Protein AF-F2UNM5-F1 (afdb_monomer)

Nearest PDB structures (foldseek):
  7pu7-assembly1_A  TM=6.577E-01  e=3.107E-02  Mycobacterium tuberculosis
  1u5k-assembly1_A  TM=6.920E-01  e=1.380E-01  Deinococcus radiodurans R1 = ATCC 13939 = DSM 20539
  3ers-assembly1_X-2  TM=4.686E-01  e=5.641E-02  Escherichia coli
  7d8r-assembly2_C  TM=4.455E-01  e=4.831E-01  Homo sapiens
  7d8r-assembly1_A  TM=4.353E-01  e=1.182E+00  Homo sapiens

Radius of gyration: 31.71 Å; Cα contacts (8 Å, |Δi|>4): 1120; chains: 1; bounding box: 67×85×72 Å

Structure (mmCIF, N/CA/C/O backbone):
data_AF-F2UNM5-F1
#
_entry.id   AF-F2UNM5-F1
#
loop_
_atom_site.group_PDB
_atom_site.id
_atom_site.type_symbol
_atom_site.label_atom_id
_atom_site.label_alt_id
_atom_site.label_comp_id
_atom_site.label_asym_id
_atom_site.label_entity_id
_atom_site.label_seq_id
_atom_site.pdbx_PDB_ins_code
_atom_site.Cartn_x
_atom_site.Cartn_y
_atom_site.Cartn_z
_atom_site.occupancy
_atom_site.B_iso_or_equiv
_atom_site.auth_seq_id
_atom_site.auth_comp_id
_atom_site.auth_asym_id
_atom_site.auth_atom_id
_atom_site.pdbx_PDB_model_num
ATOM 1 N N . MET A 1 1 ? -0.467 -10.428 -27.750 1.00 55.19 1 MET A N 1
ATOM 2 C CA . MET A 1 1 ? 0.860 -11.049 -27.956 1.00 55.19 1 MET A CA 1
ATOM 3 C C . MET A 1 1 ? 0.676 -12.556 -27.953 1.00 55.19 1 MET A C 1
ATOM 5 O O . MET A 1 1 ? -0.153 -13.013 -27.168 1.00 55.19 1 MET A O 1
ATOM 9 N N . PRO A 1 2 ? 1.370 -13.311 -28.820 1.00 74.31 2 PRO A N 1
ATOM 10 C CA . PRO A 1 2 ? 1.317 -14.768 -28.784 1.00 74.31 2 PRO A CA 1
ATOM 11 C C . PRO A 1 2 ? 1.796 -15.283 -27.420 1.00 74.31 2 PRO A C 1
ATOM 13 O O . PRO A 1 2 ? 2.668 -14.680 -26.795 1.00 74.31 2 PRO A O 1
ATOM 16 N N . GLY A 1 3 ? 1.190 -16.370 -26.939 1.00 80.12 3 GLY A N 1
ATOM 17 C CA . GLY A 1 3 ? 1.632 -17.044 -25.716 1.00 80.12 3 GLY A CA 1
ATOM 18 C C . GLY A 1 3 ? 3.006 -17.714 -25.878 1.00 80.12 3 GLY A C 1
ATOM 19 O O . GLY A 1 3 ? 3.606 -17.633 -26.950 1.00 80.12 3 GLY A O 1
ATOM 20 N N . PRO A 1 4 ? 3.515 -18.393 -24.834 1.00 87.62 4 PRO A N 1
ATOM 21 C CA . PRO A 1 4 ? 4.780 -19.122 -24.905 1.00 87.62 4 PRO A CA 1
ATOM 22 C C . PRO A 1 4 ? 4.791 -20.174 -26.023 1.00 87.62 4 PRO A C 1
ATOM 24 O O . PRO A 1 4 ? 3.843 -20.951 -26.150 1.00 87.62 4 PRO A O 1
ATOM 27 N N . GLN A 1 5 ? 5.877 -20.231 -26.791 1.00 90.88 5 GLN A N 1
ATOM 28 C CA . GLN A 1 5 ? 6.070 -21.153 -27.914 1.00 90.88 5 GLN A CA 1
ATOM 29 C C . GLN A 1 5 ? 7.326 -22.007 -27.718 1.00 90.88 5 GLN A C 1
ATOM 31 O O . GLN A 1 5 ? 8.209 -21.649 -26.937 1.00 90.88 5 GLN A O 1
ATOM 36 N N . LYS A 1 6 ? 7.391 -23.159 -28.395 1.00 91.31 6 LYS A N 1
ATOM 37 C CA . LYS A 1 6 ? 8.529 -24.085 -28.329 1.00 91.31 6 LYS A CA 1
ATOM 38 C C . LYS A 1 6 ? 9.435 -23.904 -29.539 1.00 91.31 6 LYS A C 1
ATOM 40 O O . LYS A 1 6 ? 8.934 -23.875 -30.654 1.00 91.31 6 LYS A O 1
ATOM 45 N N . PHE A 1 7 ? 10.742 -23.870 -29.308 1.00 92.31 7 PHE A N 1
ATOM 46 C CA . PHE A 1 7 ? 11.752 -23.753 -30.359 1.00 92.31 7 PHE A CA 1
ATOM 47 C C . PHE A 1 7 ? 12.908 -24.703 -30.097 1.00 92.31 7 PHE A C 1
ATOM 49 O O . PHE A 1 7 ? 13.200 -25.019 -28.946 1.00 92.31 7 PHE A O 1
ATOM 56 N N . LYS A 1 8 ? 13.608 -25.096 -31.158 1.00 93.06 8 LYS A N 1
ATOM 57 C CA . LYS A 1 8 ? 14.933 -25.706 -31.063 1.00 93.06 8 LYS A CA 1
ATOM 58 C C . LYS A 1 8 ? 15.963 -24.635 -31.383 1.00 93.06 8 LYS A C 1
ATOM 60 O O . LYS A 1 8 ? 15.929 -24.073 -32.472 1.00 93.06 8 LYS A O 1
ATOM 65 N N . VAL A 1 9 ? 16.838 -24.329 -30.433 1.00 93.06 9 VAL A N 1
ATOM 66 C CA . VAL A 1 9 ? 17.740 -23.173 -30.491 1.00 93.06 9 VAL A CA 1
ATOM 67 C C . VAL A 1 9 ? 19.184 -23.631 -30.374 1.00 93.06 9 VAL A C 1
ATOM 69 O O . VAL A 1 9 ? 19.530 -24.330 -29.423 1.00 93.06 9 VAL A O 1
ATOM 72 N N . GLN A 1 10 ? 20.031 -23.221 -31.314 1.00 94.12 10 GLN A N 1
ATOM 73 C CA . GLN A 1 10 ? 21.479 -23.357 -31.225 1.00 94.12 10 GLN A CA 1
ATOM 74 C C . GLN A 1 10 ? 22.054 -22.118 -30.548 1.00 94.12 10 GLN A C 1
ATOM 76 O O . GLN A 1 10 ? 21.835 -20.996 -30.995 1.00 94.12 10 GLN A O 1
ATOM 81 N N . VAL A 1 11 ? 22.779 -22.312 -29.452 1.00 92.81 11 VAL A N 1
ATOM 82 C CA . VAL A 1 11 ? 23.496 -21.241 -28.759 1.00 92.81 11 VAL A CA 1
ATOM 83 C C . VAL A 1 11 ? 24.649 -20.787 -29.650 1.00 92.81 11 VAL A C 1
ATOM 85 O O . VAL A 1 11 ? 25.527 -21.579 -29.964 1.00 92.81 11 VAL A O 1
ATOM 88 N N . GLU A 1 12 ? 24.667 -19.526 -30.065 1.00 91.62 12 GLU A N 1
ATOM 89 C CA . GLU A 1 12 ? 25.733 -18.984 -30.914 1.00 91.62 12 GLU A CA 1
ATOM 90 C C . GLU A 1 12 ? 26.883 -18.455 -30.067 1.00 91.62 12 GLU A C 1
ATOM 92 O O . GLU A 1 12 ? 28.041 -18.775 -30.316 1.00 91.62 12 GLU A O 1
ATOM 97 N N . ASN A 1 13 ? 26.568 -17.654 -29.045 1.00 88.56 13 ASN A N 1
ATOM 98 C CA . ASN A 1 13 ? 27.564 -16.888 -28.307 1.00 88.56 13 ASN A CA 1
ATOM 99 C C . ASN A 1 13 ? 27.229 -16.767 -26.819 1.00 88.56 13 ASN A C 1
ATOM 101 O O . ASN A 1 13 ? 26.064 -16.689 -26.422 1.00 88.56 13 ASN A O 1
ATOM 105 N N . LEU A 1 14 ? 28.289 -16.672 -26.015 1.00 87.62 14 LEU A N 1
ATOM 106 C CA . LEU A 1 14 ? 28.250 -16.279 -24.610 1.00 87.62 14 LEU A CA 1
ATOM 107 C C . LEU A 1 14 ? 28.803 -14.860 -24.478 1.00 87.62 14 LEU A C 1
ATOM 109 O O . LEU A 1 14 ? 29.831 -14.531 -25.065 1.00 87.62 14 LEU A O 1
ATOM 113 N N . ALA A 1 15 ? 28.143 -14.018 -23.692 1.00 82.88 15 ALA A N 1
ATOM 114 C CA . ALA A 1 15 ? 28.585 -12.654 -23.421 1.00 82.88 15 ALA A CA 1
ATOM 115 C C . ALA A 1 15 ? 28.536 -12.361 -21.922 1.00 82.88 15 ALA A C 1
ATOM 117 O O . ALA A 1 15 ? 27.813 -13.016 -21.175 1.00 82.88 15 ALA A O 1
ATOM 118 N N . LYS A 1 16 ? 29.281 -11.348 -21.474 1.00 83.19 16 LYS A N 1
ATOM 119 C CA . LYS A 1 16 ? 29.134 -10.806 -20.119 1.00 83.19 16 LYS A CA 1
ATOM 120 C C . LYS A 1 16 ? 28.134 -9.653 -20.135 1.00 83.19 16 LYS A C 1
ATOM 122 O O . LYS A 1 16 ? 28.238 -8.746 -20.958 1.00 83.19 16 LYS A O 1
ATOM 127 N N . SER A 1 17 ? 27.170 -9.682 -19.224 1.00 76.12 17 SER A N 1
ATOM 128 C CA . SER A 1 17 ? 26.277 -8.559 -18.956 1.00 76.12 17 SER A CA 1
ATOM 129 C C . SER A 1 17 ? 27.063 -7.392 -18.341 1.00 76.12 17 SER A C 1
ATOM 131 O O . SER A 1 17 ? 28.199 -7.557 -17.892 1.00 76.12 17 SER A O 1
ATOM 133 N N . LYS A 1 18 ? 26.440 -6.210 -18.245 1.00 68.19 18 LYS A N 1
ATOM 134 C CA . LYS A 1 18 ? 27.031 -5.058 -17.534 1.00 68.19 18 LYS A CA 1
ATOM 135 C C . LYS A 1 18 ? 27.365 -5.363 -16.067 1.00 68.19 18 LYS A C 1
ATOM 137 O O . LYS A 1 18 ? 28.283 -4.764 -15.527 1.00 68.19 18 LYS A O 1
ATOM 142 N N . ALA A 1 19 ? 26.647 -6.300 -15.445 1.00 65.88 19 ALA A N 1
ATOM 143 C CA . ALA A 1 19 ? 26.897 -6.755 -14.078 1.00 65.88 19 ALA A CA 1
ATOM 144 C C . ALA A 1 19 ? 27.982 -7.850 -13.991 1.00 65.88 19 ALA A C 1
ATOM 146 O O . ALA A 1 19 ? 28.225 -8.394 -12.920 1.00 65.88 19 ALA A O 1
ATOM 147 N N . GLY A 1 20 ? 28.618 -8.210 -15.112 1.00 76.94 20 GLY A N 1
ATOM 148 C CA . GLY A 1 20 ? 29.639 -9.257 -15.186 1.00 76.94 20 GLY A CA 1
ATOM 149 C C . GLY A 1 20 ? 29.091 -10.684 -15.293 1.00 76.94 20 GLY A C 1
ATOM 150 O O . GLY A 1 20 ? 29.878 -11.622 -15.419 1.00 76.94 20 GLY A O 1
ATOM 151 N N . ASP A 1 21 ? 27.768 -10.863 -15.289 1.00 71.50 21 ASP A N 1
ATOM 152 C CA . ASP A 1 21 ? 27.130 -12.177 -15.398 1.00 71.50 21 ASP A CA 1
ATOM 153 C C . ASP A 1 21 ? 27.242 -12.749 -16.817 1.00 71.50 21 ASP A C 1
ATOM 155 O O . ASP A 1 21 ? 27.056 -12.021 -17.789 1.00 71.50 21 ASP A O 1
ATOM 159 N N . ILE A 1 22 ? 27.452 -14.058 -16.962 1.00 75.38 22 ILE A N 1
ATOM 160 C CA . ILE A 1 22 ? 27.467 -14.702 -18.284 1.00 75.38 22 ILE A CA 1
ATOM 161 C C . ILE A 1 22 ? 26.026 -14.907 -18.769 1.00 75.38 22 ILE A C 1
ATOM 163 O O . ILE A 1 22 ? 25.225 -15.527 -18.079 1.00 75.38 22 ILE A O 1
ATOM 167 N N . ILE A 1 23 ? 25.701 -14.402 -19.955 1.00 86.06 23 ILE A N 1
ATOM 168 C CA . ILE A 1 23 ? 24.431 -14.574 -20.680 1.00 86.06 23 ILE A CA 1
ATOM 169 C C . ILE A 1 23 ? 24.704 -15.271 -22.018 1.00 86.06 23 ILE A C 1
ATOM 171 O O . ILE A 1 23 ? 25.832 -15.222 -22.508 1.00 86.06 23 ILE A O 1
ATOM 175 N N . ALA A 1 24 ? 23.695 -15.909 -22.616 1.00 89.00 24 ALA A N 1
ATOM 176 C CA . ALA A 1 24 ? 23.840 -16.543 -23.927 1.00 89.00 24 ALA A CA 1
ATOM 177 C C . ALA A 1 24 ? 22.821 -16.009 -24.930 1.00 89.00 24 ALA A C 1
ATOM 179 O O . ALA A 1 24 ? 21.719 -15.587 -24.567 1.00 89.00 24 ALA A O 1
ATOM 180 N N . PHE A 1 25 ? 23.198 -16.077 -26.200 1.00 90.31 25 PHE A N 1
ATOM 181 C CA . PHE A 1 25 ? 22.329 -15.808 -27.335 1.00 90.31 25 PHE A CA 1
ATOM 182 C C . PHE A 1 25 ? 22.308 -17.033 -28.236 1.00 90.31 25 PHE A C 1
ATOM 184 O O . PHE A 1 25 ? 23.330 -17.702 -28.394 1.00 90.31 25 PHE A O 1
ATOM 191 N N . GLY A 1 26 ? 21.155 -17.328 -28.820 1.00 91.19 26 GLY A N 1
ATOM 192 C CA . GLY A 1 26 ? 21.030 -18.409 -29.788 1.00 91.19 26 GLY A CA 1
ATOM 193 C C . GLY A 1 26 ? 20.074 -18.077 -30.916 1.00 91.19 26 GLY A C 1
ATOM 194 O O . GLY A 1 26 ? 19.348 -17.086 -30.848 1.00 91.19 26 GLY A O 1
ATOM 195 N N . VAL A 1 27 ? 20.070 -18.927 -31.932 1.00 91.81 27 VAL A N 1
ATOM 196 C CA . VAL A 1 27 ? 19.201 -18.837 -33.108 1.00 91.81 27 VAL A CA 1
ATOM 197 C C . VAL A 1 27 ? 18.395 -20.116 -33.263 1.00 91.81 27 VAL A C 1
ATOM 199 O O . VAL A 1 27 ? 18.843 -21.185 -32.840 1.00 91.81 27 VAL A O 1
ATOM 202 N N . ALA A 1 28 ? 17.189 -20.024 -33.821 1.00 92.69 28 ALA A N 1
ATOM 203 C CA . ALA A 1 28 ? 16.425 -21.225 -34.142 1.00 92.69 28 ALA A CA 1
ATOM 204 C C . ALA A 1 28 ? 17.194 -22.103 -35.150 1.00 92.69 28 ALA A C 1
ATOM 206 O O . ALA A 1 28 ? 17.861 -21.600 -36.048 1.00 92.69 28 ALA A O 1
ATOM 207 N N . VAL A 1 29 ? 17.111 -23.424 -34.974 1.00 88.50 29 VAL A N 1
ATOM 208 C CA . VAL A 1 29 ? 17.787 -24.426 -35.823 1.00 88.50 29 VAL A CA 1
ATOM 209 C C . VAL A 1 29 ? 16.975 -24.762 -37.075 1.00 88.50 29 VAL A C 1
ATOM 211 O O . VAL A 1 29 ? 17.518 -25.301 -38.036 1.00 88.50 29 VAL A O 1
ATOM 214 N N . GLU A 1 30 ? 15.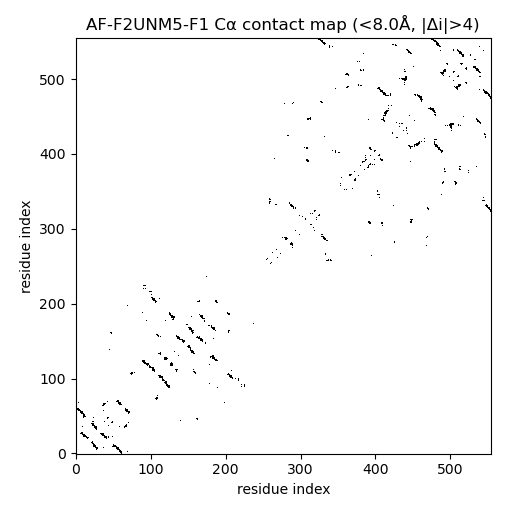673 -24.480 -37.072 1.00 82.19 30 GLU A N 1
ATOM 215 C CA . GLU A 1 30 ? 14.810 -24.763 -38.219 1.00 82.19 30 GLU A CA 1
ATOM 216 C C . GLU A 1 30 ? 14.862 -23.618 -39.249 1.00 82.19 30 GLU A C 1
ATOM 218 O O . GLU A 1 30 ? 14.923 -22.450 -38.864 1.00 82.19 30 GLU A O 1
ATOM 223 N N . PRO A 1 31 ? 14.884 -23.943 -40.556 1.00 53.66 31 PRO A N 1
ATOM 224 C CA . PRO A 1 31 ? 15.520 -23.111 -41.584 1.00 53.66 31 PRO A CA 1
ATOM 225 C C . PRO A 1 31 ? 14.760 -21.843 -41.994 1.00 53.66 31 PRO A C 1
ATOM 227 O O . PRO A 1 31 ? 15.310 -21.043 -42.747 1.00 53.66 31 PRO A O 1
ATOM 230 N N . GLU A 1 32 ? 13.526 -21.641 -41.532 1.00 65.69 32 GLU A N 1
ATOM 231 C CA . GLU A 1 32 ? 12.662 -20.570 -42.050 1.00 65.69 32 GLU A CA 1
ATOM 232 C C . GLU A 1 32 ? 12.531 -19.351 -41.132 1.00 65.69 32 GLU A C 1
ATOM 234 O O . GLU A 1 32 ? 11.926 -18.363 -41.541 1.00 65.69 32 GLU A O 1
ATOM 239 N N . ASP A 1 33 ? 13.126 -19.363 -39.929 1.00 62.81 33 ASP A N 1
ATOM 240 C CA . ASP A 1 33 ? 12.973 -18.234 -39.008 1.00 62.81 33 ASP A CA 1
ATOM 241 C C . ASP A 1 33 ? 14.265 -17.865 -38.247 1.00 62.81 33 ASP A C 1
ATOM 243 O O . ASP A 1 33 ? 14.659 -18.560 -37.306 1.00 62.81 33 ASP A O 1
ATOM 247 N N . PRO A 1 34 ? 14.945 -16.748 -38.588 1.00 74.19 34 PRO A N 1
ATOM 248 C CA . PRO A 1 34 ? 16.194 -16.308 -37.958 1.00 74.19 34 PRO A CA 1
ATOM 249 C C . PRO A 1 34 ? 15.949 -15.630 -36.597 1.00 74.19 34 PRO A C 1
ATOM 251 O O . PRO A 1 34 ? 16.537 -14.596 -36.260 1.00 74.19 34 PRO A O 1
ATOM 254 N N . HIS A 1 35 ? 15.034 -16.177 -35.803 1.00 88.19 35 HIS A N 1
ATOM 255 C CA . HIS A 1 35 ? 14.714 -15.660 -34.485 1.00 88.19 35 HIS A CA 1
ATOM 256 C C . HIS A 1 35 ? 15.923 -15.758 -33.553 1.00 88.19 35 HIS A C 1
ATOM 258 O O . HIS A 1 35 ? 16.512 -16.825 -33.383 1.00 88.19 35 HIS A O 1
ATOM 264 N N . LYS A 1 36 ? 16.258 -14.637 -32.906 1.00 89.44 36 LYS A N 1
ATOM 265 C CA . LYS A 1 36 ? 17.282 -14.575 -31.860 1.00 89.44 36 LYS A CA 1
ATOM 266 C C . LYS A 1 36 ? 16.650 -14.778 -30.491 1.00 89.44 36 LYS A C 1
ATOM 268 O O . LYS A 1 36 ? 15.672 -14.114 -30.145 1.00 89.44 36 LYS A O 1
ATOM 273 N N . PHE A 1 37 ? 17.259 -15.652 -29.705 1.00 90.88 37 PHE A N 1
ATOM 274 C CA . PHE A 1 37 ? 16.821 -16.036 -28.373 1.00 90.88 37 PHE A CA 1
ATOM 275 C C . PHE A 1 37 ? 17.792 -15.518 -27.327 1.00 90.88 37 PHE A C 1
ATOM 277 O O . PHE A 1 37 ? 19.007 -15.684 -27.450 1.00 90.88 37 PHE A O 1
ATOM 284 N N . PHE A 1 38 ? 17.242 -14.926 -26.272 1.00 89.06 38 PHE A N 1
ATOM 285 C CA . PHE A 1 38 ? 18.000 -14.470 -25.119 1.00 89.06 38 PHE A CA 1
ATOM 286 C C . PHE A 1 38 ? 17.902 -15.471 -23.964 1.00 89.06 38 PHE A C 1
ATOM 288 O O . PHE A 1 38 ? 16.812 -15.765 -23.458 1.00 89.06 38 PHE A O 1
ATOM 295 N N . PHE A 1 39 ? 19.061 -15.943 -23.504 1.00 87.31 39 PHE A N 1
ATOM 296 C CA . PHE A 1 39 ? 19.212 -16.772 -22.316 1.00 87.31 39 PHE A CA 1
ATOM 297 C C . PHE A 1 39 ? 19.810 -15.931 -21.189 1.00 87.31 39 PHE A C 1
ATOM 299 O O . PHE A 1 39 ? 20.964 -15.497 -21.247 1.00 87.31 39 PHE A O 1
ATOM 306 N N . ASN A 1 40 ? 19.034 -15.718 -20.129 1.00 80.81 40 ASN A N 1
ATOM 307 C CA . ASN A 1 40 ? 19.545 -15.048 -18.940 1.00 80.81 40 ASN A CA 1
ATOM 308 C C . ASN A 1 40 ? 20.631 -15.891 -18.235 1.00 80.81 40 ASN A C 1
ATOM 310 O O . ASN A 1 40 ? 20.779 -17.092 -18.473 1.00 80.81 40 ASN A O 1
ATOM 314 N N . LYS A 1 41 ? 21.345 -15.262 -17.297 1.00 77.75 41 LYS A N 1
ATOM 315 C CA . LYS A 1 41 ? 22.452 -15.888 -16.560 1.00 77.75 41 LYS A CA 1
ATOM 316 C C . LYS A 1 41 ? 22.104 -17.183 -15.841 1.00 77.75 41 LYS A C 1
ATOM 318 O O . LYS A 1 41 ? 22.941 -18.072 -15.706 1.00 77.75 41 LYS A O 1
ATOM 323 N N . PHE A 1 42 ? 20.856 -17.290 -15.394 1.00 75.44 42 PHE A N 1
ATOM 324 C CA . PHE A 1 42 ? 20.372 -18.470 -14.701 1.00 75.44 42 PHE A CA 1
ATOM 325 C C . PHE A 1 42 ? 20.353 -19.674 -15.644 1.00 75.44 42 PHE A C 1
ATOM 327 O O . PHE A 1 42 ? 20.815 -20.747 -15.266 1.00 75.44 42 PHE A O 1
ATOM 334 N N . TRP A 1 43 ? 19.883 -19.499 -16.882 1.00 80.50 43 TRP A N 1
ATOM 335 C CA . TRP A 1 43 ? 19.854 -20.581 -17.865 1.00 80.50 43 TRP A CA 1
ATOM 336 C C . TRP A 1 43 ? 21.248 -21.018 -18.301 1.00 80.50 43 TRP A C 1
ATOM 338 O O . TRP A 1 43 ? 21.477 -22.220 -18.413 1.00 80.50 43 TRP A O 1
ATOM 348 N N . VAL A 1 44 ? 22.174 -20.073 -18.487 1.00 77.12 44 VAL A N 1
ATOM 349 C CA . VAL A 1 44 ? 23.544 -20.370 -18.932 1.00 77.12 44 VAL A CA 1
ATOM 350 C C . VAL A 1 44 ? 24.250 -21.323 -17.976 1.00 77.12 44 VAL A C 1
ATOM 352 O O . VAL A 1 44 ? 24.654 -22.408 -18.394 1.00 77.12 44 VAL A O 1
ATOM 355 N N . GLY A 1 45 ? 24.331 -20.959 -16.691 1.00 70.88 45 GLY A N 1
ATOM 356 C CA . GLY A 1 45 ? 24.968 -21.809 -15.684 1.00 70.88 45 GLY A CA 1
ATOM 357 C C . GLY A 1 45 ? 24.208 -23.118 -15.486 1.00 70.88 45 GLY A C 1
ATOM 358 O O . GLY A 1 45 ? 24.792 -24.198 -15.512 1.00 70.88 45 GLY A O 1
ATOM 359 N N . LYS A 1 46 ? 22.875 -23.046 -15.383 1.00 68.62 46 LYS A N 1
ATOM 360 C CA . LYS A 1 46 ? 22.049 -24.219 -15.078 1.00 68.62 46 LYS A CA 1
ATOM 361 C C . LYS A 1 46 ? 22.052 -25.272 -16.183 1.00 68.62 46 LYS A C 1
ATOM 363 O O . LYS A 1 46 ? 21.885 -26.448 -15.883 1.00 68.62 46 LYS A O 1
ATOM 368 N N . HIS A 1 47 ? 22.173 -24.878 -17.447 1.00 73.19 47 HIS A N 1
ATOM 369 C CA . HIS A 1 47 ? 22.132 -25.807 -18.577 1.00 73.19 47 HIS A CA 1
ATOM 370 C C . HIS A 1 47 ? 23.486 -26.080 -19.207 1.00 73.19 47 HIS A C 1
ATOM 372 O O . HIS A 1 47 ? 23.508 -26.810 -20.199 1.00 73.19 47 HIS A O 1
ATOM 378 N N . ASN A 1 48 ? 24.579 -25.532 -18.666 1.00 75.56 48 ASN A N 1
ATOM 379 C CA . ASN A 1 48 ? 25.890 -25.548 -19.313 1.00 75.56 48 ASN A CA 1
ATOM 380 C C . ASN A 1 48 ? 25.739 -25.187 -20.800 1.00 75.56 48 ASN A C 1
ATOM 382 O O . ASN A 1 48 ? 25.944 -26.030 -21.683 1.00 75.56 48 ASN A O 1
ATOM 386 N N . LEU A 1 49 ? 25.158 -24.011 -21.052 1.00 83.31 49 LEU A N 1
ATOM 387 C CA . LEU A 1 49 ? 24.990 -23.512 -22.411 1.00 83.31 49 LEU A CA 1
ATOM 388 C C . LEU A 1 49 ? 26.357 -23.071 -22.915 1.00 83.31 49 LEU A C 1
ATOM 390 O O . LEU A 1 49 ? 26.950 -22.166 -22.342 1.00 83.31 49 LEU A O 1
ATOM 394 N N . ASP A 1 50 ? 26.808 -23.703 -23.990 1.00 84.56 50 ASP A N 1
ATOM 395 C CA . ASP A 1 50 ? 28.062 -23.404 -24.670 1.00 84.56 50 ASP A CA 1
ATOM 396 C C . ASP A 1 50 ? 27.762 -23.067 -26.131 1.00 84.56 50 ASP A C 1
ATOM 398 O O . ASP A 1 50 ? 26.741 -23.504 -26.672 1.00 84.56 50 ASP A O 1
ATOM 402 N N . SER A 1 51 ? 28.647 -22.305 -26.774 1.00 88.75 51 SER A N 1
ATOM 403 C CA . SER A 1 51 ? 28.543 -22.037 -28.212 1.00 88.75 51 SER A CA 1
ATOM 404 C C . SER A 1 51 ? 28.459 -23.354 -28.998 1.00 88.75 51 SER A C 1
ATOM 406 O O . SER A 1 51 ? 29.169 -24.318 -28.713 1.00 88.75 51 SER A O 1
ATOM 408 N N . GLY A 1 52 ? 27.532 -23.415 -29.949 1.00 88.56 52 GLY A N 1
ATOM 409 C CA . GLY A 1 52 ? 27.197 -24.586 -30.750 1.00 88.56 52 GLY A CA 1
ATOM 410 C C . GLY A 1 52 ? 26.163 -25.530 -30.125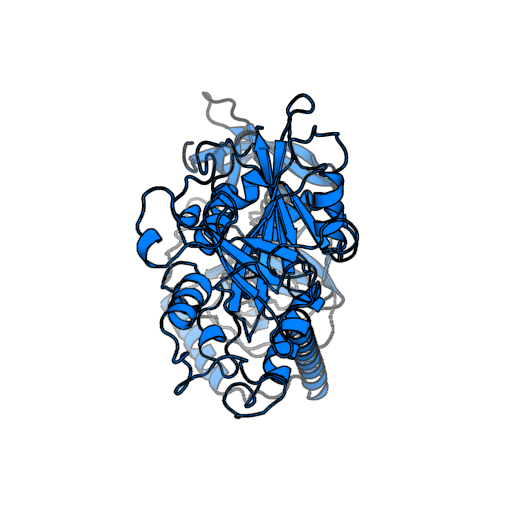 1.00 88.56 52 GLY A C 1
ATOM 411 O O . GLY A 1 52 ? 25.627 -26.377 -30.841 1.00 88.56 52 GLY A O 1
ATOM 412 N N . LYS A 1 53 ? 25.830 -25.404 -28.831 1.00 88.44 53 LYS A N 1
ATOM 413 C CA . LYS A 1 53 ? 24.893 -26.320 -28.161 1.00 88.44 53 LYS A CA 1
ATOM 414 C C . LYS A 1 53 ? 23.456 -26.100 -28.629 1.00 88.44 53 LYS A C 1
ATOM 416 O O . LYS A 1 53 ? 22.945 -24.987 -28.559 1.00 88.44 53 LYS A O 1
ATOM 421 N N . VAL A 1 54 ? 22.777 -27.178 -29.018 1.00 90.69 54 VAL A N 1
ATOM 422 C CA . VAL A 1 54 ? 21.359 -27.150 -29.405 1.00 90.69 54 VAL A CA 1
ATOM 423 C C . VAL A 1 54 ? 20.474 -27.553 -28.229 1.00 90.69 54 VAL A C 1
ATOM 425 O O . VAL A 1 54 ? 20.704 -28.585 -27.597 1.00 90.69 54 VAL A O 1
ATOM 428 N N . VAL A 1 55 ? 19.454 -26.748 -27.939 1.00 89.81 55 VAL A N 1
ATOM 429 C CA . VAL A 1 55 ? 18.507 -26.966 -26.842 1.00 89.81 55 VAL A CA 1
ATOM 430 C C . VAL A 1 55 ? 17.069 -26.715 -27.288 1.00 89.81 55 VAL A C 1
ATOM 432 O O . VAL A 1 55 ? 16.796 -25.761 -28.012 1.00 89.81 55 VAL A O 1
ATOM 435 N N . ASP A 1 56 ? 16.132 -27.542 -26.823 1.00 90.69 56 ASP A N 1
ATOM 436 C CA . ASP A 1 56 ? 14.714 -27.192 -26.907 1.00 90.69 56 ASP A CA 1
ATOM 437 C C . ASP A 1 56 ? 14.401 -26.142 -25.839 1.00 90.69 56 ASP A C 1
ATOM 439 O O . ASP A 1 56 ? 14.774 -26.299 -24.674 1.00 90.69 56 ASP A O 1
ATOM 443 N N . VAL A 1 57 ? 13.693 -25.084 -26.213 1.00 90.88 57 VAL A N 1
ATOM 444 C CA . VAL A 1 57 ? 13.307 -23.992 -25.319 1.00 90.88 57 VAL A CA 1
ATOM 445 C C . VAL A 1 57 ? 11.812 -23.732 -25.405 1.00 90.88 57 VAL A C 1
ATOM 447 O O . VAL A 1 57 ? 11.183 -23.943 -26.439 1.00 90.88 57 VAL A O 1
ATOM 450 N N . VAL A 1 58 ? 11.241 -23.235 -24.314 1.00 88.44 58 VAL A N 1
ATOM 451 C CA . VAL A 1 58 ? 9.961 -22.529 -24.308 1.00 88.44 58 VAL A CA 1
ATOM 452 C C . VAL A 1 58 ? 10.292 -21.049 -24.193 1.00 88.44 58 VAL A C 1
ATOM 454 O O . VAL A 1 58 ? 10.908 -20.643 -23.209 1.00 88.44 58 VAL A O 1
ATOM 457 N N . ALA A 1 59 ? 9.905 -20.241 -25.171 1.00 88.62 59 ALA A N 1
ATOM 458 C CA . ALA A 1 59 ? 10.212 -18.816 -25.216 1.00 88.62 59 ALA A CA 1
ATOM 459 C C . ALA A 1 59 ? 8.946 -17.974 -25.397 1.00 88.62 59 ALA A C 1
ATOM 461 O O . ALA A 1 59 ? 7.922 -18.455 -25.883 1.00 88.62 59 ALA A O 1
ATOM 462 N N . LEU A 1 60 ? 9.018 -16.712 -24.985 1.00 90.31 60 LEU A N 1
ATOM 463 C CA . LEU A 1 60 ? 7.960 -15.724 -25.172 1.00 90.31 60 LEU A CA 1
ATOM 464 C C . LEU A 1 60 ? 8.530 -14.516 -25.905 1.00 90.31 60 LEU A C 1
ATOM 466 O O . LEU A 1 60 ? 9.599 -14.023 -25.546 1.00 90.31 60 LEU A O 1
ATOM 470 N N . LEU A 1 61 ? 7.797 -14.049 -26.911 1.00 89.31 61 LEU A N 1
ATOM 471 C CA . LEU A 1 61 ? 8.128 -12.828 -27.626 1.00 89.31 61 LEU A CA 1
ATOM 472 C C . LEU A 1 61 ? 7.772 -11.616 -26.757 1.00 89.31 61 LEU A C 1
ATOM 474 O O . LEU A 1 61 ? 6.599 -11.389 -26.451 1.00 89.31 61 LEU A O 1
ATOM 478 N N . ASP A 1 62 ? 8.782 -10.844 -26.365 1.00 81.81 62 ASP A N 1
ATOM 479 C CA . ASP A 1 62 ? 8.633 -9.578 -25.655 1.00 81.81 62 ASP A CA 1
ATOM 480 C C . ASP A 1 62 ? 9.194 -8.398 -26.476 1.00 81.81 62 ASP A C 1
ATOM 482 O O . ASP A 1 62 ? 9.612 -8.549 -27.626 1.00 81.81 62 ASP A O 1
ATOM 486 N N . LYS A 1 63 ? 9.184 -7.187 -25.900 1.00 77.56 63 LYS A N 1
ATOM 487 C CA . LYS A 1 63 ? 9.648 -5.955 -26.573 1.00 77.56 63 LYS A CA 1
ATOM 488 C C . LYS A 1 63 ? 11.133 -5.998 -26.994 1.00 77.56 63 LYS A C 1
ATOM 490 O O . LYS A 1 63 ? 11.557 -5.141 -27.762 1.00 77.56 63 LYS A O 1
ATOM 495 N N . LYS A 1 64 ? 11.928 -6.932 -26.465 1.00 73.69 64 LYS A N 1
ATOM 496 C CA . LYS A 1 64 ? 13.369 -7.110 -26.711 1.00 73.69 64 LYS A CA 1
ATOM 497 C C . LYS A 1 64 ? 13.678 -8.346 -27.570 1.00 73.69 64 LYS A C 1
ATOM 499 O O . LYS A 1 64 ? 14.851 -8.590 -27.843 1.00 73.69 64 LYS A O 1
ATOM 504 N N . GLY A 1 65 ? 12.662 -9.099 -28.002 1.00 85.44 65 GLY A N 1
ATOM 505 C CA . GLY A 1 65 ? 12.805 -10.321 -28.798 1.00 85.44 65 GLY A CA 1
ATOM 506 C C . GLY A 1 65 ? 12.299 -11.565 -28.066 1.00 85.44 65 GLY A C 1
ATOM 507 O O . GLY A 1 65 ? 11.472 -11.476 -27.158 1.00 85.44 65 GLY A O 1
ATOM 508 N N . TRP A 1 66 ? 12.762 -12.746 -28.480 1.00 89.88 66 TRP A N 1
ATOM 509 C CA . TRP A 1 66 ? 12.370 -14.003 -27.844 1.00 89.88 66 TRP A CA 1
ATOM 510 C C . TRP A 1 66 ? 13.171 -14.238 -26.561 1.00 89.88 66 TRP A C 1
ATOM 512 O O . TRP A 1 66 ? 14.371 -14.522 -26.593 1.00 89.88 66 TRP A O 1
ATOM 522 N N . THR A 1 67 ? 12.497 -14.169 -25.415 1.00 88.69 67 THR A N 1
ATOM 523 C CA . THR A 1 67 ? 13.092 -14.465 -24.107 1.00 88.69 67 THR A CA 1
ATOM 524 C C . THR A 1 67 ? 12.799 -15.907 -23.712 1.00 88.69 67 THR A C 1
ATOM 526 O O . THR A 1 67 ? 11.640 -16.331 -23.660 1.00 88.69 67 THR A O 1
ATOM 529 N N . VAL A 1 68 ? 13.847 -16.672 -23.395 1.00 88.31 68 VAL A N 1
ATOM 530 C CA . VAL A 1 68 ? 13.719 -18.073 -22.971 1.00 88.31 68 VAL A CA 1
ATOM 531 C C . VAL A 1 68 ? 13.119 -18.157 -21.563 1.00 88.31 68 VAL A C 1
ATOM 533 O O . VAL A 1 68 ? 13.702 -17.690 -20.579 1.00 88.31 68 VAL A O 1
ATOM 536 N N . LEU A 1 69 ? 11.942 -18.778 -21.469 1.00 82.38 69 LEU A N 1
ATOM 537 C CA . LEU A 1 69 ? 11.182 -18.990 -20.236 1.00 82.38 69 LEU A CA 1
ATOM 538 C C . LEU A 1 69 ? 11.454 -20.342 -19.575 1.00 82.38 69 LEU A C 1
ATOM 540 O O . LEU A 1 69 ? 11.274 -20.464 -18.365 1.00 82.38 69 LEU A O 1
ATOM 544 N N . ASP A 1 70 ? 11.804 -21.361 -20.354 1.00 82.69 70 ASP A N 1
ATOM 545 C CA . ASP A 1 70 ? 12.215 -22.679 -19.867 1.00 82.69 70 ASP A CA 1
ATOM 546 C C . ASP A 1 70 ? 13.048 -23.389 -20.936 1.00 82.69 70 ASP A C 1
ATOM 548 O O . ASP A 1 70 ? 12.953 -23.088 -22.124 1.00 82.69 70 ASP A O 1
ATOM 552 N N . ILE A 1 71 ? 13.837 -24.364 -20.511 1.00 82.62 71 ILE A N 1
ATOM 553 C CA . ILE A 1 71 ? 14.572 -25.278 -21.383 1.00 82.62 71 ILE A CA 1
ATOM 554 C C . ILE A 1 71 ? 14.177 -26.686 -20.937 1.00 82.62 71 ILE A C 1
ATOM 556 O O . ILE A 1 71 ? 14.778 -27.194 -19.981 1.00 82.62 71 ILE A O 1
ATOM 560 N N . PRO A 1 72 ? 13.130 -27.297 -21.524 1.00 77.56 72 PRO A N 1
ATOM 561 C CA . PRO A 1 72 ? 12.647 -28.606 -21.105 1.00 77.56 72 PRO A CA 1
ATOM 562 C C . PRO A 1 72 ? 13.776 -29.634 -21.039 1.00 77.56 72 PRO A C 1
ATOM 564 O O . PRO A 1 72 ? 14.691 -29.633 -21.862 1.00 77.56 72 PRO A O 1
ATOM 567 N N . ILE A 1 73 ? 13.727 -30.528 -20.049 1.00 68.56 73 ILE A N 1
ATOM 568 C CA . ILE A 1 73 ? 14.712 -31.605 -19.986 1.00 68.56 73 ILE A CA 1
ATOM 569 C C . ILE A 1 73 ? 14.397 -32.596 -21.100 1.00 68.56 73 ILE A C 1
ATOM 571 O O . ILE A 1 73 ? 13.364 -33.265 -21.063 1.00 68.56 73 ILE A O 1
ATOM 575 N N . GLN A 1 74 ? 15.309 -32.710 -22.059 1.00 67.38 74 GLN A N 1
ATOM 576 C CA . GLN A 1 74 ? 15.324 -33.832 -22.980 1.00 67.38 74 GLN A CA 1
ATOM 577 C C . GLN A 1 74 ? 15.809 -35.063 -22.218 1.00 67.38 74 GLN A C 1
ATOM 579 O O . GLN A 1 74 ? 16.959 -35.138 -21.783 1.00 67.38 74 GLN A O 1
ATOM 584 N N . THR A 1 75 ? 14.912 -36.018 -22.019 1.00 66.06 75 THR A N 1
ATOM 585 C CA . THR A 1 75 ? 15.289 -37.355 -21.577 1.00 66.06 75 THR A CA 1
ATOM 586 C C . THR A 1 75 ? 16.031 -38.048 -22.719 1.00 66.06 75 THR A C 1
ATOM 588 O O . THR A 1 75 ? 15.666 -37.891 -23.888 1.00 66.06 75 THR A O 1
ATOM 591 N N . LYS A 1 76 ? 17.093 -38.808 -22.420 1.00 66.50 76 LYS A N 1
ATOM 592 C CA . LYS A 1 76 ? 17.749 -39.623 -23.454 1.00 66.50 76 LYS A CA 1
ATOM 593 C C . LYS A 1 76 ? 16.724 -40.553 -24.111 1.00 66.50 76 LYS A C 1
ATOM 595 O O . LYS A 1 76 ? 15.870 -41.139 -23.442 1.00 66.50 76 LYS A O 1
ATOM 600 N N . LYS A 1 77 ? 16.827 -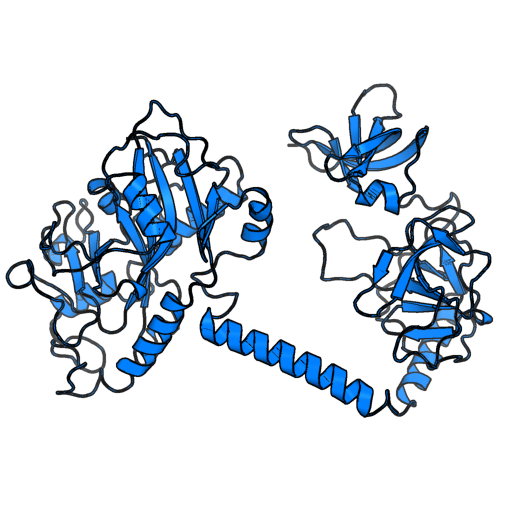40.699 -25.436 1.00 59.97 77 LYS A N 1
ATOM 601 C CA . LYS A 1 77 ? 15.971 -41.583 -26.239 1.00 59.97 77 LYS A CA 1
ATOM 602 C C . LYS A 1 77 ? 15.988 -42.995 -25.633 1.00 59.97 77 LYS A C 1
ATOM 604 O O . LYS A 1 77 ? 17.051 -43.591 -25.511 1.00 59.97 77 LYS A O 1
ATOM 609 N N . GLY A 1 78 ? 14.819 -43.501 -25.234 1.00 63.00 78 GLY A N 1
ATOM 610 C CA . GLY A 1 78 ? 14.658 -44.820 -24.601 1.00 63.00 78 GLY A CA 1
ATOM 611 C C . GLY A 1 78 ? 14.389 -44.799 -23.090 1.00 63.00 78 GLY A C 1
ATOM 612 O O . GLY A 1 78 ? 13.911 -45.799 -22.558 1.00 63.00 78 GLY A O 1
ATOM 613 N N . VAL A 1 79 ? 14.594 -43.670 -22.401 1.00 60.09 79 VAL A N 1
ATOM 614 C CA . VAL A 1 79 ? 14.247 -43.542 -20.976 1.00 60.09 79 VAL A CA 1
ATOM 615 C C . VAL A 1 79 ? 12.731 -43.353 -20.829 1.00 60.09 79 VAL A C 1
ATOM 617 O O . VAL A 1 79 ? 12.190 -42.284 -21.117 1.00 60.09 79 VAL A O 1
ATOM 620 N N . LYS A 1 80 ? 12.024 -44.397 -20.378 1.00 59.47 80 LYS A N 1
ATOM 621 C CA . LYS A 1 80 ? 10.590 -44.329 -20.050 1.00 59.47 80 LYS A CA 1
ATOM 622 C C . LYS A 1 80 ? 10.410 -43.858 -18.608 1.00 59.47 80 LYS A C 1
ATOM 624 O O . LYS A 1 80 ? 10.496 -44.653 -17.679 1.00 59.47 80 LYS A O 1
ATOM 629 N N . ILE A 1 81 ? 10.122 -42.573 -18.425 1.00 63.16 81 ILE A N 1
ATOM 630 C CA . ILE A 1 81 ? 9.759 -42.028 -17.112 1.00 63.16 81 ILE A CA 1
ATOM 631 C C . ILE A 1 81 ? 8.254 -42.187 -16.928 1.00 63.16 81 ILE A C 1
ATOM 633 O O . ILE A 1 81 ? 7.469 -41.592 -17.665 1.00 63.16 81 ILE A O 1
ATOM 637 N N . GLN A 1 82 ? 7.840 -42.981 -15.944 1.00 60.38 82 GLN A N 1
ATOM 638 C CA . GLN A 1 82 ? 6.442 -43.003 -15.531 1.00 60.38 82 GLN A CA 1
ATOM 639 C C . GLN A 1 82 ? 6.207 -41.867 -14.527 1.00 60.38 82 GLN A C 1
ATOM 641 O O . GLN A 1 82 ? 6.881 -41.837 -13.494 1.00 60.38 82 GLN A O 1
ATOM 646 N N . PRO A 1 83 ? 5.282 -40.924 -14.793 1.00 56.09 83 PRO A N 1
ATOM 647 C CA . PRO A 1 83 ? 4.917 -39.920 -13.807 1.00 56.09 83 PRO A CA 1
ATOM 648 C C . PRO A 1 83 ? 4.353 -40.630 -12.578 1.00 56.09 83 PRO A C 1
ATOM 650 O O . PRO A 1 83 ? 3.326 -41.305 -12.637 1.00 56.09 83 PRO A O 1
ATOM 653 N N . TRP A 1 84 ? 5.056 -40.509 -11.458 1.00 53.62 84 TRP A N 1
ATOM 654 C CA . TRP A 1 84 ? 4.609 -41.089 -10.207 1.00 53.62 84 TRP A CA 1
ATOM 655 C C . TRP A 1 84 ? 3.635 -40.144 -9.496 1.00 53.62 84 TRP A C 1
ATOM 657 O O . TRP A 1 84 ? 3.773 -38.920 -9.569 1.00 53.62 84 TRP A O 1
ATOM 667 N N . GLN A 1 85 ? 2.653 -40.705 -8.780 1.00 50.03 85 GLN A N 1
ATOM 668 C CA . GLN A 1 85 ? 1.911 -39.986 -7.744 1.00 50.03 85 GLN A CA 1
ATOM 669 C C . GLN A 1 85 ? 2.900 -39.241 -6.843 1.00 50.03 85 GLN A C 1
ATOM 671 O O . GLN A 1 85 ? 3.989 -39.745 -6.574 1.00 50.03 85 GLN A O 1
ATOM 676 N N . ARG A 1 86 ? 2.515 -38.050 -6.366 1.00 52.56 86 ARG A N 1
ATOM 677 C CA . ARG A 1 86 ? 3.245 -37.333 -5.313 1.00 52.56 86 ARG A CA 1
ATOM 678 C C . ARG A 1 86 ? 3.494 -38.302 -4.153 1.00 52.56 86 ARG A C 1
ATOM 680 O O . ARG A 1 86 ? 2.633 -38.465 -3.292 1.00 52.56 86 ARG A O 1
ATOM 687 N N . LEU A 1 87 ? 4.680 -38.904 -4.097 1.00 55.44 87 LEU A N 1
ATOM 688 C CA . LEU A 1 87 ? 5.242 -39.261 -2.813 1.00 55.44 87 LEU A CA 1
ATOM 689 C C . LEU A 1 87 ? 5.237 -37.971 -1.991 1.00 55.44 87 LEU A C 1
ATOM 691 O O . LEU A 1 87 ? 5.530 -36.889 -2.514 1.00 55.44 87 LEU A O 1
ATOM 695 N N . GLY A 1 88 ? 4.900 -38.074 -0.709 1.00 61.31 88 GLY A N 1
ATOM 696 C CA . GLY A 1 88 ? 5.266 -37.026 0.238 1.00 61.31 88 GLY A CA 1
ATOM 697 C C . GLY A 1 88 ? 6.787 -36.810 0.250 1.00 61.31 88 GLY A C 1
ATOM 698 O O . GLY A 1 88 ? 7.527 -37.262 -0.626 1.00 61.31 88 GLY A O 1
ATOM 699 N N . SER A 1 89 ? 7.306 -36.136 1.268 1.00 68.38 89 SER A N 1
ATOM 700 C CA . SER A 1 89 ? 8.755 -36.154 1.479 1.00 68.38 89 SER A CA 1
ATOM 701 C C . SER A 1 89 ? 9.257 -37.595 1.643 1.00 68.38 89 SER A C 1
ATOM 703 O O . SER A 1 89 ? 8.573 -38.421 2.256 1.00 68.38 89 SER A O 1
ATOM 705 N N . LEU A 1 90 ? 10.453 -37.888 1.114 1.00 80.38 90 LEU A N 1
ATOM 706 C CA . LEU A 1 90 ? 11.217 -39.057 1.560 1.00 80.38 90 LEU A CA 1
ATOM 707 C C . LEU A 1 90 ? 11.304 -39.017 3.098 1.00 80.38 90 LEU A C 1
ATOM 709 O O . LEU A 1 90 ? 11.392 -37.909 3.643 1.00 80.38 90 LEU A O 1
ATOM 713 N N . PRO A 1 91 ? 11.211 -40.169 3.787 1.00 85.62 91 PRO A N 1
ATOM 714 C CA . PRO A 1 91 ? 11.395 -40.205 5.232 1.00 85.62 91 PRO A CA 1
ATOM 715 C C . PRO A 1 91 ? 12.804 -39.730 5.568 1.00 85.62 91 PRO A C 1
ATOM 717 O O . PRO A 1 91 ? 13.735 -40.019 4.817 1.00 85.62 91 PRO A O 1
ATOM 720 N N . ASP A 1 92 ? 12.948 -39.021 6.680 1.00 87.38 92 ASP A N 1
ATOM 721 C CA . ASP A 1 92 ? 14.270 -38.714 7.207 1.00 87.38 92 ASP A CA 1
ATOM 722 C C . ASP A 1 92 ? 14.879 -39.999 7.787 1.00 87.38 92 ASP A C 1
ATOM 724 O O . ASP A 1 92 ? 14.160 -40.864 8.297 1.00 87.38 92 ASP A O 1
ATOM 728 N N . THR A 1 93 ? 16.191 -40.165 7.641 1.00 88.12 93 THR A N 1
ATOM 729 C CA . THR A 1 93 ? 16.923 -41.333 8.139 1.00 88.12 93 THR A CA 1
ATOM 730 C C . THR A 1 93 ? 18.124 -40.894 8.950 1.00 88.12 93 THR A C 1
ATOM 732 O O . THR A 1 93 ? 18.718 -39.849 8.671 1.00 88.12 93 THR A O 1
ATOM 735 N N . GLU A 1 94 ? 18.537 -41.749 9.880 1.00 84.81 94 GLU A N 1
ATOM 736 C CA . GLU A 1 94 ? 19.785 -41.546 10.600 1.00 84.81 94 GLU A CA 1
ATOM 737 C C . GLU A 1 94 ? 21.001 -41.541 9.652 1.00 84.81 94 GLU A C 1
ATOM 739 O O . GLU A 1 94 ? 20.986 -42.203 8.603 1.00 84.81 94 GLU A O 1
ATOM 744 N N . PRO A 1 95 ? 22.061 -40.800 10.004 1.00 85.31 95 PRO A N 1
ATOM 745 C CA . PRO A 1 95 ? 23.372 -40.883 9.368 1.00 85.31 95 PRO A CA 1
ATOM 746 C C . PRO A 1 95 ? 23.871 -42.329 9.265 1.00 85.31 95 PRO A C 1
ATOM 748 O O . PRO A 1 95 ? 23.962 -43.047 10.257 1.00 85.31 95 PRO A O 1
ATOM 751 N N . GLY A 1 96 ? 24.204 -42.773 8.053 1.00 85.31 96 GLY A N 1
ATOM 752 C CA . GLY A 1 96 ? 24.694 -44.130 7.805 1.00 85.31 96 GLY A CA 1
ATOM 753 C C . GLY A 1 96 ? 23.619 -45.218 7.845 1.00 85.31 96 GLY A C 1
ATOM 754 O O . GLY A 1 96 ? 23.972 -46.393 7.737 1.00 85.31 96 GLY A O 1
ATOM 755 N N . ALA A 1 97 ? 22.335 -44.856 7.960 1.00 86.75 97 ALA A N 1
ATOM 756 C CA . ALA A 1 97 ? 21.238 -45.813 7.893 1.00 86.75 97 ALA A CA 1
ATOM 757 C C . ALA A 1 97 ? 21.349 -46.690 6.639 1.00 86.75 97 ALA A C 1
ATOM 759 O O . ALA A 1 97 ? 21.620 -46.212 5.537 1.00 86.75 97 ALA A O 1
ATOM 760 N N . GLU A 1 98 ? 21.109 -47.987 6.808 1.00 89.25 98 GLU A N 1
ATOM 761 C CA . GLU A 1 98 ? 21.149 -48.925 5.695 1.00 89.25 98 GLU A CA 1
ATOM 762 C C . GLU A 1 98 ? 19.971 -48.663 4.743 1.00 89.25 98 GLU A C 1
ATOM 764 O O . GLU A 1 98 ? 18.808 -48.947 5.056 1.00 89.25 98 GLU A O 1
ATOM 769 N N . ILE A 1 99 ? 20.280 -48.110 3.570 1.00 90.31 99 ILE A N 1
ATOM 770 C CA . ILE A 1 99 ? 19.327 -47.916 2.481 1.00 90.31 99 ILE A CA 1
ATOM 771 C C . ILE A 1 99 ? 19.438 -49.120 1.547 1.00 90.31 99 ILE A C 1
ATOM 773 O O . ILE A 1 99 ? 20.495 -49.385 0.988 1.00 90.31 99 ILE A O 1
ATOM 777 N N . GLN A 1 100 ? 18.341 -49.856 1.367 1.00 89.38 100 GLN A N 1
ATOM 778 C CA . GLN A 1 100 ? 18.286 -51.027 0.484 1.00 89.38 100 GLN A CA 1
ATOM 779 C C . GLN A 1 100 ? 17.331 -50.778 -0.682 1.00 89.38 100 GLN A C 1
ATOM 781 O O . GLN A 1 100 ? 16.242 -50.234 -0.487 1.00 89.38 100 GLN A O 1
ATOM 786 N N . ASN A 1 101 ? 17.689 -51.255 -1.875 1.00 88.88 101 ASN A N 1
ATOM 787 C CA . ASN A 1 101 ? 16.834 -51.270 -3.074 1.00 88.88 101 ASN A CA 1
ATOM 788 C C . ASN A 1 101 ? 16.310 -49.887 -3.508 1.00 88.88 101 ASN A C 1
ATOM 790 O O . ASN A 1 101 ? 15.282 -49.792 -4.175 1.00 88.88 101 ASN A O 1
ATOM 794 N N . ILE A 1 102 ? 16.981 -48.807 -3.099 1.00 89.69 102 ILE A N 1
ATOM 795 C CA . ILE A 1 102 ? 16.685 -47.446 -3.546 1.00 89.69 102 ILE A CA 1
ATOM 796 C C . ILE A 1 102 ? 17.974 -46.864 -4.107 1.00 89.69 102 ILE A C 1
ATOM 798 O O . ILE A 1 102 ? 18.867 -46.496 -3.346 1.00 89.69 102 ILE A O 1
ATOM 802 N N . SER A 1 103 ? 18.043 -46.760 -5.429 1.00 92.62 103 SER A N 1
ATOM 803 C CA . SER A 1 103 ? 19.073 -45.980 -6.109 1.00 92.62 103 SER A CA 1
ATOM 804 C C . SER A 1 103 ? 18.510 -44.619 -6.506 1.00 92.62 103 SER A C 1
ATOM 806 O O . SER A 1 103 ? 17.302 -44.460 -6.710 1.00 92.62 103 SER A O 1
ATOM 808 N N . ILE A 1 104 ? 19.384 -43.631 -6.647 1.00 92.50 104 ILE A N 1
ATOM 809 C CA . ILE A 1 104 ? 19.040 -42.311 -7.176 1.00 92.50 104 ILE A CA 1
ATOM 810 C C . ILE A 1 104 ? 19.616 -42.217 -8.574 1.00 92.50 104 ILE A C 1
ATOM 812 O O . ILE A 1 104 ? 20.812 -42.420 -8.750 1.00 92.50 104 ILE A O 1
ATOM 816 N N . ALA A 1 105 ? 18.787 -41.895 -9.560 1.00 90.38 105 ALA A N 1
ATOM 817 C CA . ALA A 1 105 ? 19.225 -41.731 -10.937 1.00 90.38 105 ALA A CA 1
ATOM 818 C C . ALA A 1 105 ? 19.016 -40.304 -11.446 1.00 90.38 105 ALA A C 1
ATOM 820 O O . ALA A 1 105 ? 18.183 -39.538 -10.948 1.00 90.38 105 ALA A O 1
ATOM 821 N N . CYS A 1 106 ? 19.790 -39.944 -12.463 1.00 87.38 106 CYS A N 1
ATOM 822 C CA . CYS A 1 106 ? 19.665 -38.683 -13.169 1.00 87.38 106 CYS A CA 1
ATOM 823 C C . CYS A 1 106 ? 18.392 -38.696 -14.011 1.00 87.38 106 CYS A C 1
ATOM 825 O O . CYS A 1 106 ? 18.240 -39.546 -14.885 1.00 87.38 106 CYS A O 1
ATOM 827 N N . TYR A 1 107 ? 17.515 -37.707 -13.836 1.00 82.38 107 TYR A N 1
ATOM 828 C CA . TYR A 1 107 ? 16.301 -37.599 -14.653 1.00 82.38 107 TYR A CA 1
ATOM 829 C C . TYR A 1 107 ? 16.619 -37.482 -16.158 1.00 82.38 107 TYR A C 1
ATOM 831 O O . TYR A 1 107 ? 15.876 -37.983 -16.996 1.00 82.38 107 TYR A O 1
ATOM 839 N N . GLY A 1 108 ? 17.728 -36.822 -16.515 1.00 78.06 108 GLY A N 1
ATOM 840 C CA . GLY A 1 108 ? 18.095 -36.575 -17.913 1.00 78.06 108 GLY A CA 1
ATOM 841 C C . GLY A 1 108 ? 18.552 -37.827 -18.666 1.00 78.06 108 GLY A C 1
ATOM 842 O O . GLY A 1 108 ? 18.138 -38.047 -19.803 1.00 78.06 108 GLY A O 1
ATOM 843 N N . CYS A 1 109 ? 19.397 -38.659 -18.053 1.00 83.50 109 CYS A N 1
ATOM 844 C CA . CYS A 1 109 ? 20.013 -39.801 -18.738 1.00 83.50 109 CYS A CA 1
ATOM 845 C C . CYS A 1 109 ? 19.806 -41.161 -18.074 1.00 83.50 109 CYS A C 1
ATOM 847 O O . CYS A 1 109 ? 20.318 -42.142 -18.598 1.00 83.50 109 CYS A O 1
ATOM 849 N N . ASN A 1 110 ? 19.076 -41.220 -16.959 1.00 85.12 110 ASN A N 1
ATOM 850 C CA . ASN A 1 110 ? 18.869 -42.418 -16.144 1.00 85.12 110 ASN A CA 1
ATOM 851 C C . ASN A 1 110 ? 20.157 -43.040 -15.564 1.00 85.12 110 ASN A C 1
ATOM 853 O O . ASN A 1 110 ? 20.126 -44.166 -15.084 1.00 85.12 110 ASN A O 1
ATOM 857 N N . GLU A 1 111 ? 21.277 -42.309 -15.582 1.00 91.44 111 GLU A N 1
ATOM 858 C CA . GLU A 1 111 ? 22.525 -42.742 -14.939 1.00 91.44 111 GLU A CA 1
ATOM 859 C C . GLU A 1 111 ? 22.315 -42.848 -13.430 1.00 91.44 111 GLU A C 1
ATOM 861 O O . GLU A 1 111 ? 21.726 -41.934 -12.843 1.00 91.44 111 GLU A O 1
ATOM 866 N N . ILE A 1 112 ? 22.803 -43.918 -12.801 1.00 93.62 112 ILE A N 1
ATOM 867 C CA . ILE A 1 112 ? 22.722 -44.076 -11.347 1.00 93.62 112 ILE A CA 1
ATOM 868 C C . ILE A 1 112 ? 23.701 -43.086 -10.703 1.00 93.62 112 ILE A C 1
ATOM 870 O O . ILE A 1 112 ? 24.916 -43.236 -10.761 1.00 93.62 112 ILE A O 1
ATOM 874 N N . LEU A 1 113 ? 23.148 -42.042 -10.095 1.00 94.00 113 LEU A N 1
ATOM 875 C CA . LEU A 1 113 ? 23.888 -41.001 -9.387 1.00 94.00 113 LEU A CA 1
ATOM 876 C C . LEU A 1 113 ? 24.356 -41.473 -8.009 1.00 94.00 113 LEU A C 1
ATOM 878 O O . LEU A 1 113 ? 25.431 -41.087 -7.570 1.00 94.00 113 LEU A O 1
ATOM 882 N N . LEU A 1 114 ? 23.527 -42.265 -7.324 1.00 94.94 114 LEU A N 1
ATOM 883 C CA . LEU A 1 114 ? 23.852 -42.891 -6.043 1.00 94.94 114 LEU A CA 1
ATOM 884 C C . LEU A 1 114 ? 23.279 -44.305 -6.014 1.00 94.94 114 LEU A C 1
ATOM 886 O O . LEU A 1 114 ? 22.065 -44.481 -6.167 1.00 94.94 114 LEU A O 1
ATOM 890 N N . SER A 1 115 ? 24.131 -45.299 -5.788 1.00 94.94 115 SER A N 1
ATOM 891 C CA . SER A 1 115 ? 23.695 -46.634 -5.379 1.00 94.94 115 SER A CA 1
ATOM 892 C C . SER A 1 115 ? 23.257 -46.632 -3.903 1.00 94.94 115 SER A C 1
ATOM 894 O O . SER A 1 115 ? 23.567 -45.690 -3.167 1.00 94.94 115 SER A O 1
ATOM 896 N N . PRO A 1 116 ? 22.516 -47.654 -3.434 1.00 94.50 116 PRO A N 1
ATOM 897 C CA . PRO A 1 116 ? 21.983 -47.662 -2.072 1.00 94.50 116 PRO A CA 1
ATOM 898 C C . PRO A 1 116 ? 23.077 -47.565 -0.993 1.00 94.50 116 PRO A C 1
ATOM 900 O O . PRO A 1 116 ? 22.917 -46.855 -0.002 1.00 94.50 116 PRO A O 1
ATOM 903 N N . ASP A 1 117 ? 24.224 -48.207 -1.217 1.00 93.88 117 ASP A N 1
ATOM 904 C CA . ASP A 1 117 ? 25.388 -48.197 -0.327 1.00 93.88 117 ASP A CA 1
ATOM 905 C C . ASP A 1 117 ? 26.110 -46.840 -0.278 1.00 93.88 117 ASP A C 1
ATOM 907 O O . ASP A 1 117 ? 26.705 -46.512 0.752 1.00 93.88 117 ASP A O 1
ATOM 911 N N . GLN A 1 118 ? 25.981 -46.023 -1.329 1.00 95.00 118 GLN A N 1
ATOM 912 C CA . GLN A 1 118 ? 26.528 -44.665 -1.416 1.00 95.00 118 GLN A CA 1
ATOM 913 C C . GLN A 1 118 ? 25.639 -43.611 -0.743 1.00 95.00 118 GLN A C 1
ATOM 915 O O . GLN A 1 118 ? 26.056 -42.460 -0.596 1.00 95.00 118 GLN A O 1
ATOM 920 N N . ILE A 1 119 ? 24.418 -43.956 -0.329 1.00 93.88 119 ILE A N 1
ATOM 921 C CA . ILE A 1 119 ? 23.528 -43.020 0.362 1.00 93.88 119 ILE A CA 1
ATOM 922 C C . ILE A 1 119 ? 23.902 -42.981 1.843 1.00 93.88 119 ILE A C 1
ATOM 924 O O . ILE A 1 119 ? 23.906 -43.994 2.539 1.00 93.88 119 ILE A O 1
ATOM 928 N N . HIS A 1 120 ? 24.213 -41.784 2.332 1.00 91.81 120 HIS A N 1
ATOM 929 C CA . HIS A 1 120 ? 24.516 -41.538 3.733 1.00 91.81 120 HIS A CA 1
ATOM 930 C C . HIS A 1 120 ? 23.242 -41.325 4.557 1.00 91.81 120 HIS A C 1
ATOM 932 O O . HIS A 1 120 ? 23.087 -41.959 5.594 1.00 91.81 120 HIS A O 1
ATOM 938 N N . LYS A 1 121 ? 22.334 -40.447 4.106 1.00 91.44 121 LYS A N 1
ATOM 939 C CA . LYS A 1 121 ? 21.014 -40.250 4.729 1.00 91.44 121 LYS A CA 1
ATOM 940 C C . LYS A 1 121 ? 20.023 -39.533 3.818 1.00 91.44 121 LYS A C 1
ATOM 942 O O . LYS A 1 121 ? 20.412 -38.793 2.907 1.00 91.44 121 LYS A O 1
ATOM 947 N N . PHE A 1 122 ? 18.741 -39.668 4.135 1.00 90.06 122 PHE A N 1
ATOM 948 C CA . PHE A 1 122 ? 17.682 -38.772 3.681 1.00 90.06 122 PHE A CA 1
ATOM 949 C C . PHE A 1 122 ? 17.396 -37.733 4.767 1.00 90.06 122 PHE A C 1
ATOM 951 O O . PHE A 1 122 ? 17.262 -38.074 5.937 1.00 90.06 122 PHE A O 1
ATOM 958 N N . ASN A 1 123 ? 17.332 -36.454 4.397 1.00 86.25 123 ASN A N 1
ATOM 959 C CA . ASN A 1 123 ? 16.980 -35.389 5.338 1.00 86.25 123 ASN A CA 1
ATOM 960 C C . ASN A 1 123 ? 16.266 -34.250 4.615 1.00 86.25 123 ASN A C 1
ATOM 962 O O . ASN A 1 123 ? 16.808 -33.665 3.671 1.00 86.25 123 ASN A O 1
ATOM 966 N N . SER A 1 124 ? 15.062 -33.910 5.071 1.00 80.50 124 SER A N 1
ATOM 967 C CA . SER A 1 124 ? 14.281 -32.775 4.591 1.00 80.50 124 SER A CA 1
ATOM 968 C C . SER A 1 124 ? 14.099 -32.813 3.073 1.00 80.50 124 SER A C 1
ATOM 970 O O . SER A 1 124 ? 14.135 -31.788 2.390 1.00 80.50 124 SER A O 1
ATOM 972 N N . GLY A 1 125 ? 13.900 -34.022 2.537 1.00 80.06 125 GLY A N 1
ATOM 973 C CA . GLY A 1 125 ? 13.798 -34.294 1.103 1.00 80.06 125 GLY A CA 1
ATOM 974 C C . GLY A 1 125 ? 15.022 -33.858 0.288 1.00 80.06 125 GLY A C 1
ATOM 975 O O . GLY A 1 125 ? 14.891 -33.434 -0.861 1.00 80.06 125 GLY A O 1
ATOM 976 N N . CYS A 1 126 ? 16.195 -33.958 0.900 1.00 88.31 126 CYS A N 1
ATOM 977 C CA . CYS A 1 126 ? 17.491 -33.999 0.242 1.00 88.31 126 CYS A CA 1
ATOM 978 C C . CYS A 1 126 ? 18.116 -35.374 0.501 1.00 88.31 126 CYS A C 1
ATOM 980 O O . CYS A 1 126 ? 17.809 -36.017 1.510 1.00 88.31 126 CYS A O 1
ATOM 982 N N . ILE A 1 127 ? 18.998 -35.807 -0.393 1.00 91.62 127 ILE A N 1
ATOM 983 C CA . ILE A 1 127 ? 19.762 -37.048 -0.254 1.00 91.62 127 ILE A CA 1
ATOM 984 C C . ILE A 1 127 ? 21.226 -36.666 -0.085 1.00 91.62 127 ILE A C 1
ATOM 986 O O . ILE A 1 127 ? 21.750 -35.881 -0.872 1.00 91.62 127 ILE A O 1
ATOM 990 N N . TRP A 1 128 ? 21.871 -37.195 0.945 1.00 92.62 128 TRP A N 1
ATOM 991 C CA . TRP A 1 128 ? 23.287 -36.964 1.208 1.00 92.62 128 TRP A CA 1
ATOM 992 C C . TRP A 1 128 ? 24.080 -38.208 0.833 1.00 92.62 128 TRP A C 1
ATOM 994 O O . TRP A 1 128 ? 23.667 -39.313 1.186 1.00 92.62 128 TRP A O 1
ATOM 1004 N N . SER A 1 129 ? 25.191 -38.039 0.121 1.00 94.25 129 SER A N 1
ATOM 1005 C CA . SER A 1 129 ? 26.088 -39.137 -0.249 1.00 94.25 129 SER A CA 1
ATOM 1006 C C . SER A 1 129 ? 27.130 -39.432 0.833 1.00 94.25 129 SER A C 1
ATOM 1008 O O . SER A 1 129 ? 27.474 -38.563 1.638 1.00 94.25 129 SER A O 1
ATOM 1010 N N . LYS A 1 130 ? 27.646 -40.663 0.830 1.00 91.75 130 LYS A N 1
ATOM 1011 C CA . LYS A 1 130 ? 28.902 -41.043 1.481 1.00 91.75 130 LYS A CA 1
ATOM 1012 C C . LYS A 1 130 ? 30.035 -40.699 0.520 1.00 91.75 130 LYS A C 1
ATOM 1014 O O . LYS A 1 130 ? 30.195 -41.372 -0.496 1.00 91.75 130 LYS A O 1
ATOM 1019 N N . GLY A 1 131 ? 30.782 -39.636 0.796 1.00 89.44 131 GLY A N 1
ATOM 1020 C CA . GLY A 1 131 ? 31.850 -39.217 -0.109 1.00 89.44 131 GLY A CA 1
ATOM 1021 C C . GLY A 1 131 ? 31.339 -38.592 -1.414 1.00 89.44 131 GLY A C 1
ATOM 1022 O O . GLY A 1 131 ? 30.173 -38.195 -1.537 1.00 89.44 131 GLY A O 1
ATOM 1023 N N . MET A 1 132 ? 32.227 -38.533 -2.406 1.00 91.81 132 MET A N 1
ATOM 1024 C CA . MET A 1 132 ? 31.942 -38.043 -3.753 1.00 91.81 132 MET A CA 1
ATOM 1025 C C . MET A 1 132 ? 31.749 -39.222 -4.724 1.00 91.81 132 MET A C 1
ATOM 1027 O O . MET A 1 132 ? 32.705 -39.962 -4.939 1.00 91.81 132 MET A O 1
ATOM 1031 N N . PRO A 1 133 ? 30.557 -39.421 -5.315 1.00 93.44 133 PRO A N 1
ATOM 1032 C CA . PRO A 1 133 ? 30.335 -40.489 -6.293 1.00 93.44 133 PRO A CA 1
ATOM 1033 C C . PRO A 1 133 ? 30.968 -40.168 -7.651 1.00 93.44 133 PRO A C 1
ATOM 1035 O O . PRO A 1 133 ? 30.858 -39.037 -8.121 1.00 93.44 133 PRO A O 1
ATOM 1038 N N . ASP A 1 134 ? 31.503 -41.177 -8.342 1.00 94.38 134 ASP A N 1
ATOM 1039 C CA . ASP A 1 134 ? 32.144 -41.023 -9.663 1.00 94.38 134 ASP A CA 1
ATOM 1040 C C . ASP A 1 134 ? 31.183 -40.575 -10.780 1.00 94.38 134 ASP A C 1
ATOM 1042 O O . ASP A 1 134 ? 31.600 -40.080 -11.827 1.00 94.38 134 ASP A O 1
ATOM 1046 N N . THR A 1 135 ? 29.874 -40.738 -10.578 1.00 94.19 135 THR A N 1
ATOM 1047 C CA . THR A 1 135 ? 28.834 -40.346 -11.543 1.00 94.19 135 THR A CA 1
ATOM 1048 C C . THR A 1 135 ? 28.393 -38.887 -11.388 1.00 94.19 135 THR A C 1
ATOM 1050 O O . THR A 1 135 ? 27.588 -38.380 -12.185 1.00 94.19 135 THR A O 1
ATOM 1053 N N . ILE A 1 136 ? 28.954 -38.179 -10.404 1.00 94.44 136 ILE A N 1
ATOM 1054 C CA . ILE A 1 136 ? 28.690 -36.777 -10.087 1.00 94.44 136 ILE A CA 1
ATOM 1055 C C . ILE A 1 136 ? 30.013 -36.008 -10.114 1.00 94.44 136 ILE A C 1
ATOM 1057 O O . ILE A 1 136 ? 31.047 -36.514 -9.702 1.00 94.44 136 ILE A O 1
ATOM 1061 N N . LYS A 1 137 ? 29.999 -34.759 -10.583 1.00 94.25 137 LYS A N 1
ATOM 1062 C CA . LYS A 1 137 ? 31.161 -33.863 -10.486 1.00 94.25 137 LYS A CA 1
ATOM 1063 C C . LYS A 1 137 ? 30.761 -32.467 -10.016 1.00 94.25 137 LYS A C 1
ATOM 1065 O O . LYS A 1 137 ? 29.650 -32.038 -10.348 1.00 94.25 137 LYS A O 1
ATOM 1070 N N . PRO A 1 138 ? 31.633 -31.737 -9.295 1.00 93.19 138 PRO A N 1
ATOM 1071 C CA . PRO A 1 138 ? 31.399 -30.335 -8.998 1.00 93.19 138 PRO A CA 1
ATOM 1072 C C . PRO A 1 138 ? 31.451 -29.524 -10.297 1.00 93.19 138 PRO A C 1
ATOM 1074 O O . PRO A 1 138 ? 32.161 -29.872 -11.246 1.00 93.19 138 PRO A O 1
ATOM 1077 N N . TYR A 1 139 ? 30.683 -28.449 -10.354 1.00 87.25 139 TYR A N 1
ATOM 1078 C CA . TYR A 1 139 ? 30.547 -27.596 -11.519 1.00 87.25 139 TYR A CA 1
ATOM 1079 C C . TYR A 1 139 ? 30.505 -26.126 -11.100 1.00 87.25 139 TYR A C 1
ATOM 1081 O O . TYR A 1 139 ? 29.891 -25.753 -10.099 1.00 87.25 139 TYR A O 1
ATOM 1089 N N . GLY A 1 140 ? 31.163 -25.283 -11.896 1.00 83.69 140 GLY A N 1
ATOM 1090 C CA . GLY A 1 140 ? 31.262 -23.850 -11.642 1.00 83.69 140 GLY A CA 1
ATOM 1091 C C . GLY A 1 140 ? 32.275 -23.475 -10.555 1.00 83.69 140 GLY A C 1
ATOM 1092 O O . GLY A 1 140 ? 32.993 -24.304 -9.990 1.00 83.69 140 GLY A O 1
ATOM 1093 N N . ARG A 1 141 ? 32.368 -22.169 -10.288 1.00 82.81 141 ARG A N 1
ATOM 1094 C CA . ARG A 1 141 ? 33.212 -21.641 -9.210 1.00 82.81 141 ARG A CA 1
ATOM 1095 C C . ARG A 1 141 ? 32.516 -21.855 -7.865 1.00 82.81 141 ARG A C 1
ATOM 1097 O O . ARG A 1 141 ? 31.304 -21.661 -7.817 1.00 82.81 141 ARG A O 1
ATOM 1104 N N . PRO A 1 142 ? 33.249 -22.192 -6.792 1.00 90.25 142 PRO A N 1
ATOM 1105 C CA . PRO A 1 142 ? 32.677 -22.203 -5.452 1.00 90.25 142 PRO A CA 1
ATOM 1106 C C . PRO A 1 142 ? 32.081 -20.836 -5.095 1.00 90.25 142 PRO A C 1
ATOM 1108 O O . PRO A 1 142 ? 32.669 -19.804 -5.433 1.00 90.25 142 PRO A O 1
ATOM 1111 N N . TRP A 1 143 ? 30.937 -20.818 -4.415 1.00 85.25 143 TRP A N 1
ATOM 1112 C CA . TRP A 1 143 ? 30.328 -19.599 -3.881 1.00 85.25 143 TRP A CA 1
ATOM 1113 C C . TRP A 1 143 ? 30.074 -19.722 -2.374 1.00 85.25 143 TRP A C 1
ATOM 1115 O O . TRP A 1 143 ? 29.832 -20.826 -1.873 1.00 85.25 143 TRP A O 1
ATOM 1125 N N . PRO A 1 144 ? 30.121 -18.598 -1.634 1.00 86.56 144 PRO A N 1
ATOM 1126 C CA . PRO A 1 144 ? 29.909 -18.618 -0.196 1.00 86.56 144 PRO A CA 1
ATOM 1127 C C . PRO A 1 144 ? 28.465 -18.999 0.136 1.00 86.56 144 PRO A C 1
ATOM 1129 O O . PRO A 1 144 ? 27.510 -18.549 -0.501 1.00 86.56 144 PRO A O 1
ATOM 1132 N N . ASN A 1 145 ? 28.311 -19.800 1.181 1.00 82.81 145 ASN A N 1
ATOM 1133 C CA . ASN A 1 145 ? 27.055 -20.131 1.828 1.00 82.81 145 ASN A CA 1
ATOM 1134 C C . ASN A 1 145 ? 27.092 -19.580 3.260 1.00 82.81 145 ASN A C 1
ATOM 1136 O O . ASN A 1 145 ? 27.491 -20.302 4.172 1.00 82.81 145 ASN A O 1
ATOM 1140 N N . PRO A 1 146 ? 26.676 -18.315 3.470 1.00 74.44 146 PRO A N 1
ATOM 1141 C CA . PRO A 1 146 ? 26.812 -17.649 4.765 1.00 74.44 146 PRO A CA 1
ATOM 1142 C C . PRO A 1 146 ? 26.051 -18.359 5.882 1.00 74.44 146 PRO A C 1
ATOM 1144 O O . PRO A 1 146 ? 26.495 -18.380 7.018 1.00 74.44 146 PRO A O 1
ATOM 1147 N N . ALA A 1 147 ? 24.926 -19.001 5.549 1.00 73.75 147 ALA A N 1
ATOM 1148 C CA . ALA A 1 147 ? 24.115 -19.742 6.513 1.00 73.75 147 ALA A CA 1
ATOM 1149 C C . ALA A 1 147 ? 24.814 -20.992 7.074 1.00 73.75 147 ALA A C 1
ATOM 1151 O O . ALA A 1 147 ? 24.285 -21.627 7.979 1.00 73.75 147 ALA A O 1
ATOM 1152 N N . LYS A 1 148 ? 25.937 -21.393 6.476 1.00 78.25 148 LYS A N 1
ATOM 1153 C CA . LYS A 1 148 ? 26.727 -22.561 6.859 1.00 78.25 148 LYS A CA 1
ATOM 1154 C C . LYS A 1 148 ? 28.207 -22.220 7.010 1.00 78.25 148 LYS A C 1
ATOM 1156 O O . LYS A 1 148 ? 28.999 -23.139 7.057 1.00 78.25 148 LYS A O 1
ATOM 1161 N N . ASP A 1 149 ? 28.577 -20.945 6.951 1.00 82.38 149 ASP A N 1
ATOM 1162 C CA . ASP A 1 149 ? 29.972 -20.492 6.938 1.00 82.38 149 ASP A CA 1
ATOM 1163 C C . ASP A 1 149 ? 30.925 -21.354 6.078 1.00 82.38 149 ASP A C 1
ATOM 1165 O O . ASP A 1 149 ? 32.004 -21.776 6.485 1.00 82.38 149 ASP A O 1
ATOM 1169 N N . CYS A 1 150 ? 30.495 -21.709 4.863 1.00 85.75 150 CYS A N 1
ATOM 1170 C CA . CYS A 1 150 ? 31.276 -22.591 3.999 1.00 85.75 150 CYS A CA 1
ATOM 1171 C C . CYS A 1 150 ? 31.171 -22.190 2.533 1.00 85.75 150 CYS A C 1
ATOM 1173 O O . CYS A 1 150 ? 30.299 -21.418 2.137 1.00 85.75 150 CYS A O 1
ATOM 1175 N N . SER A 1 151 ? 32.043 -22.747 1.697 1.00 87.94 151 SER A N 1
ATOM 1176 C CA . SER A 1 151 ? 31.933 -22.621 0.244 1.00 87.94 151 SER A CA 1
ATOM 1177 C C . SER A 1 151 ? 31.254 -23.856 -0.340 1.00 87.94 151 SER A C 1
ATOM 1179 O O . SER A 1 151 ? 31.487 -24.973 0.128 1.00 87.94 151 SER A O 1
ATOM 1181 N N . VAL A 1 152 ? 30.394 -23.667 -1.338 1.00 92.88 152 VAL A N 1
ATOM 1182 C CA . VAL A 1 152 ? 29.693 -24.760 -2.025 1.00 92.88 152 VAL A CA 1
ATOM 1183 C C . VAL A 1 152 ? 29.820 -24.621 -3.537 1.00 92.88 152 VAL A C 1
ATOM 1185 O O . VAL A 1 152 ? 29.989 -23.519 -4.053 1.00 92.88 152 VAL A O 1
ATOM 1188 N N . GLN A 1 153 ? 29.725 -25.743 -4.247 1.00 92.81 153 GLN A N 1
ATOM 1189 C CA . GLN A 1 153 ? 29.667 -25.788 -5.712 1.00 92.81 153 GLN A CA 1
ATOM 1190 C C . GLN A 1 153 ? 28.409 -26.514 -6.176 1.00 92.81 153 GLN A C 1
ATOM 1192 O O . GLN A 1 153 ? 27.861 -27.336 -5.442 1.00 92.81 153 GLN A O 1
ATOM 1197 N N . ASP A 1 154 ? 27.962 -26.250 -7.402 1.00 90.38 154 ASP A N 1
ATOM 1198 C CA . ASP A 1 154 ? 26.881 -27.022 -8.012 1.00 90.38 154 ASP A CA 1
ATOM 1199 C C . ASP A 1 154 ? 27.419 -28.415 -8.330 1.00 90.38 154 ASP A C 1
ATOM 1201 O O . ASP A 1 154 ? 28.612 -28.585 -8.577 1.00 90.38 154 ASP A O 1
ATOM 1205 N N . VAL A 1 155 ? 26.553 -29.425 -8.350 1.00 92.12 155 VAL A N 1
ATOM 1206 C CA . VAL A 1 155 ? 26.934 -30.765 -8.820 1.00 92.12 155 VAL A CA 1
ATOM 1207 C C . VAL A 1 155 ? 26.167 -31.170 -10.058 1.00 92.12 155 VAL A C 1
ATOM 1209 O O . VAL A 1 155 ? 24.961 -30.963 -10.149 1.00 92.12 155 VAL A O 1
ATOM 1212 N N . HIS A 1 156 ? 26.863 -31.748 -11.029 1.00 90.88 156 HIS A N 1
ATOM 1213 C CA . HIS A 1 156 ? 26.296 -32.154 -12.312 1.00 90.88 156 HIS A CA 1
ATOM 1214 C C . HIS A 1 156 ? 26.535 -33.648 -12.544 1.00 90.88 156 HIS A C 1
ATOM 1216 O O . HIS A 1 156 ? 27.519 -34.218 -12.072 1.00 90.88 156 HIS A O 1
ATOM 1222 N N . CYS A 1 157 ? 25.645 -34.284 -13.310 1.00 91.00 157 CYS A N 1
ATOM 1223 C CA . CYS A 1 157 ? 25.842 -35.668 -13.746 1.00 91.00 157 CYS A CA 1
ATOM 1224 C C . CYS A 1 157 ? 27.035 -35.728 -14.708 1.00 91.00 157 CYS A C 1
ATOM 1226 O O . CYS A 1 157 ? 27.047 -35.006 -15.708 1.00 91.00 157 CYS A O 1
ATOM 1228 N N . VAL A 1 158 ? 28.006 -36.607 -14.455 1.00 90.81 158 VAL A N 1
ATOM 1229 C CA . VAL A 1 158 ? 29.187 -36.770 -15.321 1.00 90.81 158 VAL A CA 1
ATOM 1230 C C . VAL A 1 158 ? 28.784 -37.181 -16.737 1.00 90.81 158 VAL A C 1
ATOM 1232 O O . VAL A 1 158 ? 29.344 -36.671 -17.705 1.00 90.81 158 VAL A O 1
ATOM 1235 N N . HIS A 1 159 ? 27.768 -38.037 -16.862 1.00 86.81 159 HIS A N 1
ATOM 1236 C CA . HIS A 1 159 ? 27.403 -38.662 -18.128 1.00 86.81 159 HIS A CA 1
ATOM 1237 C C . HIS A 1 159 ? 26.658 -37.741 -19.107 1.00 86.81 159 HIS A C 1
ATOM 1239 O O . HIS A 1 159 ? 26.872 -37.810 -20.315 1.00 86.81 159 HIS A O 1
ATOM 1245 N N . CYS A 1 160 ? 25.746 -36.895 -18.621 1.00 80.12 160 CYS A N 1
ATOM 1246 C CA . CYS A 1 160 ? 24.958 -36.010 -19.492 1.00 80.12 160 CYS A CA 1
ATOM 1247 C C . CYS A 1 160 ? 25.162 -34.520 -19.224 1.00 80.12 160 CYS A C 1
ATOM 1249 O O . CYS A 1 160 ? 24.574 -33.697 -19.924 1.00 80.12 160 CYS A O 1
ATOM 1251 N N . GLY A 1 161 ? 25.941 -34.162 -18.200 1.00 79.31 161 GLY A N 1
ATOM 1252 C CA . GLY A 1 161 ? 26.076 -32.775 -17.768 1.00 79.31 161 GLY A CA 1
ATOM 1253 C C . GLY A 1 161 ? 24.738 -32.150 -17.372 1.00 79.31 161 GLY A C 1
ATOM 1254 O O . GLY A 1 161 ? 24.586 -30.937 -17.515 1.00 79.31 161 GLY A O 1
ATOM 1255 N N . ALA A 1 162 ? 23.758 -32.966 -16.945 1.00 68.88 162 ALA A N 1
ATOM 1256 C CA . ALA A 1 162 ? 22.446 -32.487 -16.520 1.00 68.88 162 ALA A CA 1
ATOM 1257 C C . ALA A 1 162 ? 22.577 -31.357 -15.495 1.00 68.88 162 ALA A C 1
ATOM 1259 O O . ALA A 1 162 ? 23.572 -31.288 -14.773 1.00 68.88 162 ALA A O 1
ATOM 1260 N N . ARG A 1 163 ? 21.533 -30.513 -15.458 1.00 73.06 163 ARG A N 1
ATOM 1261 C CA . ARG A 1 163 ? 21.345 -29.370 -14.549 1.00 73.06 163 ARG A CA 1
ATOM 1262 C C . ARG A 1 163 ? 21.871 -29.648 -13.140 1.00 73.06 163 ARG A C 1
ATOM 1264 O O . ARG A 1 163 ? 21.794 -30.794 -12.707 1.00 73.06 163 ARG A O 1
ATOM 1271 N N . SER A 1 164 ? 22.247 -28.586 -12.418 1.00 81.50 164 SER A N 1
ATOM 1272 C CA . SER A 1 164 ? 22.567 -28.648 -10.983 1.00 81.50 164 SER A CA 1
ATOM 1273 C C . SER A 1 164 ? 21.627 -29.612 -10.247 1.00 81.50 164 SER A C 1
ATOM 1275 O O . SER A 1 164 ? 20.414 -29.390 -10.160 1.00 81.50 164 SER A O 1
ATOM 1277 N N . LEU A 1 165 ? 22.205 -30.733 -9.813 1.00 87.44 165 LEU A N 1
ATOM 1278 C CA . LEU A 1 165 ? 21.556 -31.824 -9.092 1.00 87.44 165 LEU A CA 1
ATOM 1279 C C . LEU A 1 165 ? 21.429 -31.497 -7.593 1.00 87.44 165 LEU A C 1
ATOM 1281 O O . LEU A 1 165 ? 20.737 -32.206 -6.862 1.00 87.44 165 LEU A O 1
ATOM 1285 N N . GLY A 1 166 ? 22.107 -30.437 -7.147 1.00 91.06 166 GLY A N 1
ATOM 1286 C CA . GLY A 1 166 ? 22.245 -30.021 -5.761 1.00 91.06 166 GLY A CA 1
ATOM 1287 C C . GLY A 1 166 ? 23.619 -29.392 -5.517 1.00 91.06 166 GLY A C 1
ATOM 1288 O O . GLY A 1 166 ? 24.156 -28.726 -6.401 1.00 91.06 166 GLY A O 1
ATOM 1289 N N . SER A 1 167 ? 24.210 -29.612 -4.341 1.00 92.94 167 SER A N 1
ATOM 1290 C CA . SER A 1 167 ? 25.456 -28.942 -3.937 1.00 92.94 167 SER A CA 1
ATOM 1291 C C . SER A 1 167 ? 26.549 -29.902 -3.465 1.00 92.94 167 SER A C 1
ATOM 1293 O O . SER A 1 167 ? 26.272 -30.860 -2.745 1.00 92.94 167 SER A O 1
ATOM 1295 N N . TYR A 1 168 ? 27.792 -29.599 -3.829 1.00 94.38 168 TYR A N 1
ATOM 1296 C CA . TYR A 1 168 ? 29.021 -30.204 -3.320 1.00 94.38 168 TYR A CA 1
ATOM 1297 C C . TYR A 1 168 ? 29.548 -29.408 -2.125 1.00 94.38 168 TYR A C 1
ATOM 1299 O O . TYR A 1 168 ? 29.586 -28.174 -2.167 1.00 94.38 168 TYR A O 1
ATOM 1307 N N . TYR A 1 169 ? 29.977 -30.126 -1.091 1.00 92.56 169 TYR A N 1
ATOM 1308 C CA . TYR A 1 169 ? 30.637 -29.581 0.088 1.00 92.56 169 TYR A CA 1
ATOM 1309 C C . TYR A 1 169 ? 32.016 -30.221 0.230 1.00 92.56 169 TYR A C 1
ATOM 1311 O O . TYR A 1 169 ? 32.122 -31.421 0.484 1.00 92.56 169 TYR A O 1
ATOM 1319 N N . GLU A 1 170 ? 33.061 -29.410 0.085 1.00 89.81 170 GLU A N 1
ATOM 1320 C CA . GLU A 1 170 ? 34.451 -29.868 0.178 1.00 89.81 170 GLU A CA 1
ATOM 1321 C C . GLU A 1 170 ? 34.882 -30.125 1.626 1.00 89.81 170 GLU A C 1
ATOM 1323 O O . GLU A 1 170 ? 35.569 -31.103 1.910 1.00 89.81 170 GLU A O 1
ATOM 1328 N N . LYS A 1 171 ? 34.465 -29.249 2.544 1.00 84.88 171 LYS A N 1
ATOM 1329 C CA . LYS A 1 171 ? 34.872 -29.261 3.951 1.00 84.88 171 LYS A CA 1
ATOM 1330 C C . LYS A 1 171 ? 33.659 -29.336 4.878 1.00 84.88 171 LYS A C 1
ATOM 1332 O O . LYS A 1 171 ? 32.567 -28.921 4.469 1.00 84.88 171 LYS A O 1
ATOM 1337 N N . PRO A 1 172 ? 33.856 -29.829 6.115 1.00 78.00 172 PRO A N 1
ATOM 1338 C CA . PRO A 1 172 ? 32.867 -29.701 7.171 1.00 78.00 172 PRO A CA 1
ATOM 1339 C C . PRO A 1 172 ? 32.438 -28.252 7.380 1.00 78.00 172 PRO A C 1
ATOM 1341 O O . PRO A 1 172 ? 33.187 -27.320 7.092 1.00 78.00 172 PRO A O 1
ATOM 1344 N N . TYR A 1 173 ? 31.227 -28.093 7.891 1.00 74.25 173 TYR A N 1
ATOM 1345 C CA . TYR A 1 173 ? 30.676 -26.822 8.332 1.00 74.25 173 TYR A CA 1
ATOM 1346 C C . TYR A 1 173 ? 29.907 -27.036 9.641 1.00 74.25 173 TYR A C 1
ATOM 1348 O O . TYR A 1 173 ? 29.525 -28.180 9.916 1.00 74.25 173 TYR A O 1
ATOM 1356 N N . ASP A 1 174 ? 29.715 -25.973 10.428 1.00 53.88 174 ASP A N 1
ATOM 1357 C CA . ASP A 1 174 ? 29.270 -26.064 11.827 1.00 53.88 174 ASP A CA 1
ATOM 1358 C C . ASP A 1 174 ? 28.024 -26.953 12.025 1.00 53.88 174 ASP A C 1
ATOM 1360 O O . ASP A 1 174 ? 27.101 -26.998 11.200 1.00 53.88 174 ASP A O 1
ATOM 1364 N N . ASP A 1 175 ? 28.062 -27.726 13.117 1.00 56.78 175 ASP A N 1
ATOM 1365 C CA . ASP A 1 175 ? 27.044 -28.685 13.578 1.00 56.78 175 ASP A CA 1
ATOM 1366 C C . ASP A 1 175 ? 26.774 -29.913 12.686 1.00 56.78 175 ASP A C 1
ATOM 1368 O O . ASP A 1 175 ? 25.653 -30.430 12.636 1.00 56.78 175 ASP A O 1
ATOM 1372 N N . GLN A 1 176 ? 27.775 -30.417 11.956 1.00 60.69 176 GLN A N 1
ATOM 1373 C CA . GLN A 1 176 ? 27.628 -31.622 11.119 1.00 60.69 176 GLN A CA 1
ATOM 1374 C C . GLN A 1 176 ? 28.720 -32.673 11.367 1.00 60.69 176 GLN A C 1
ATOM 1376 O O . GLN A 1 176 ? 29.367 -33.134 10.425 1.00 60.69 176 GLN A O 1
ATOM 1381 N N . SER A 1 177 ? 28.899 -33.099 12.623 1.00 57.66 177 SER A N 1
ATOM 1382 C CA . SER A 1 177 ? 29.767 -34.245 12.963 1.00 57.66 177 SER A CA 1
ATOM 1383 C C . SER A 1 177 ? 29.323 -35.555 12.304 1.00 57.66 177 SER A C 1
ATOM 1385 O O . SER A 1 177 ? 30.097 -36.504 12.212 1.00 57.66 177 SER A O 1
ATOM 1387 N N . ASP A 1 178 ? 28.082 -35.608 11.821 1.00 67.88 178 ASP A N 1
ATOM 1388 C CA . ASP A 1 178 ? 27.474 -36.809 11.278 1.00 67.88 178 ASP A CA 1
ATOM 1389 C C . ASP A 1 178 ? 27.700 -37.012 9.773 1.00 67.88 178 ASP A C 1
ATOM 1391 O O . ASP A 1 178 ? 27.349 -38.068 9.256 1.00 67.88 178 ASP A O 1
ATOM 1395 N N . LYS A 1 179 ? 28.310 -36.056 9.061 1.00 69.38 179 LYS A N 1
ATOM 1396 C CA . LYS A 1 179 ? 28.542 -36.134 7.609 1.00 69.38 179 LYS A CA 1
ATOM 1397 C C . LYS A 1 179 ? 29.959 -36.555 7.243 1.00 69.38 179 LYS A C 1
ATOM 1399 O O . LYS A 1 179 ? 30.937 -36.114 7.834 1.00 69.38 179 LYS A O 1
ATOM 1404 N N . GLN A 1 180 ? 30.068 -37.332 6.167 1.00 75.12 180 GLN A N 1
ATOM 1405 C CA . GLN A 1 180 ? 31.348 -37.727 5.577 1.00 75.12 180 GLN A CA 1
ATOM 1406 C C . GLN A 1 180 ? 31.736 -36.757 4.463 1.00 75.12 180 GLN A C 1
ATOM 1408 O O . GLN A 1 180 ? 31.187 -36.842 3.369 1.00 75.12 180 GLN A O 1
ATOM 1413 N N . PHE A 1 181 ? 32.652 -35.829 4.739 1.00 81.31 181 PHE A N 1
ATOM 1414 C CA . PHE A 1 181 ? 33.159 -34.884 3.742 1.00 81.31 181 PHE A CA 1
ATOM 1415 C C . PHE A 1 181 ? 34.369 -35.461 2.980 1.00 81.31 181 PHE A C 1
ATOM 1417 O O . PHE A 1 181 ? 35.165 -36.184 3.581 1.00 81.31 181 PHE A O 1
ATOM 1424 N N . PRO A 1 182 ? 34.536 -35.138 1.684 1.00 88.00 182 PRO A N 1
ATOM 1425 C CA . PRO A 1 182 ? 33.642 -34.312 0.872 1.00 88.00 182 PRO A CA 1
ATOM 1426 C C . PRO A 1 182 ? 32.306 -35.018 0.588 1.00 88.00 182 PRO A C 1
ATOM 1428 O O . PRO A 1 182 ? 32.279 -36.232 0.430 1.00 88.00 182 PRO A O 1
ATOM 1431 N N . CYS A 1 183 ? 31.193 -34.281 0.522 1.00 88.81 183 CYS A N 1
ATOM 1432 C CA . CYS A 1 183 ? 29.874 -34.878 0.259 1.00 88.81 183 CYS A CA 1
ATOM 1433 C C . CYS A 1 183 ? 29.058 -34.123 -0.786 1.00 88.81 183 CYS A C 1
ATOM 1435 O O . CYS A 1 183 ? 29.264 -32.935 -1.052 1.00 88.81 183 CYS A O 1
ATOM 1437 N N . VAL A 1 184 ? 28.067 -34.825 -1.333 1.00 92.38 184 VAL A N 1
ATOM 1438 C CA . VAL A 1 184 ? 27.051 -34.281 -2.228 1.00 92.38 184 VAL A CA 1
ATOM 1439 C C . VAL A 1 184 ? 25.705 -34.263 -1.518 1.00 92.38 184 VAL A C 1
ATOM 1441 O O . VAL A 1 184 ? 25.249 -35.266 -0.966 1.00 92.38 184 VAL A O 1
ATOM 1444 N N . LYS A 1 185 ? 25.032 -33.117 -1.588 1.00 92.81 185 LYS A N 1
ATOM 1445 C CA . LYS A 1 185 ? 23.619 -32.953 -1.255 1.00 92.81 185 LYS A CA 1
ATOM 1446 C C . LYS A 1 185 ? 22.824 -32.906 -2.549 1.00 92.81 185 LYS A C 1
ATOM 1448 O O . LYS A 1 185 ? 22.862 -31.890 -3.232 1.00 92.81 185 LYS A O 1
ATOM 1453 N N . LEU A 1 186 ? 22.077 -33.958 -2.858 1.00 91.50 186 LEU A N 1
ATOM 1454 C CA . LEU A 1 186 ? 21.131 -33.973 -3.970 1.00 91.50 186 LEU A CA 1
ATOM 1455 C C . LEU A 1 186 ? 19.772 -33.436 -3.526 1.00 91.50 186 LEU A C 1
ATOM 1457 O O . LEU A 1 186 ? 19.204 -33.890 -2.527 1.00 91.50 186 LEU A O 1
ATOM 1461 N N . ASP A 1 187 ? 19.226 -32.492 -4.284 1.00 85.38 187 ASP A N 1
ATOM 1462 C CA . ASP A 1 187 ? 17.915 -31.921 -3.997 1.00 85.38 187 ASP A CA 1
ATOM 1463 C C . ASP A 1 187 ? 16.811 -32.776 -4.634 1.00 85.38 187 ASP A C 1
ATOM 1465 O O . ASP A 1 187 ? 16.695 -32.886 -5.856 1.00 85.38 187 ASP A O 1
ATOM 1469 N N . PHE A 1 188 ? 15.979 -33.385 -3.784 1.00 72.25 188 PHE A N 1
ATOM 1470 C CA . PHE A 1 188 ? 14.847 -34.220 -4.205 1.00 72.25 188 PHE A CA 1
ATOM 1471 C C . PHE A 1 188 ? 13.511 -33.453 -4.138 1.00 72.25 188 PHE A C 1
ATOM 1473 O O . PHE A 1 188 ? 12.523 -33.814 -4.785 1.00 72.25 188 PHE A O 1
ATOM 1480 N N . ARG A 1 189 ? 13.453 -32.353 -3.367 1.00 63.28 189 ARG A N 1
ATOM 1481 C CA . ARG A 1 189 ? 12.245 -31.529 -3.219 1.00 63.28 189 ARG A CA 1
ATOM 1482 C C . ARG A 1 189 ? 12.040 -30.551 -4.373 1.00 63.28 189 ARG A C 1
ATOM 1484 O O . ARG A 1 189 ? 12.868 -29.697 -4.670 1.00 63.28 189 ARG A O 1
ATOM 1491 N N . ARG A 1 190 ? 10.799 -30.549 -4.864 1.00 55.75 190 ARG A N 1
ATOM 1492 C CA . ARG A 1 190 ? 10.124 -29.371 -5.421 1.00 55.75 190 ARG A CA 1
ATOM 1493 C C . ARG A 1 190 ? 10.071 -28.320 -4.311 1.00 55.75 190 ARG A C 1
ATOM 1495 O O . ARG A 1 190 ? 9.276 -28.502 -3.397 1.00 55.75 190 ARG A O 1
ATOM 1502 N N . GLN A 1 191 ? 10.882 -27.258 -4.340 1.00 47.81 191 GLN A N 1
ATOM 1503 C CA . GLN A 1 191 ? 10.604 -26.097 -3.486 1.00 47.81 191 GLN A CA 1
ATOM 1504 C C . GLN A 1 191 ? 9.288 -25.478 -3.974 1.00 47.81 191 GLN A C 1
ATOM 1506 O O . GLN A 1 191 ? 9.268 -24.913 -5.067 1.00 47.81 191 GLN A O 1
ATOM 1511 N N . PRO A 1 192 ? 8.168 -25.587 -3.236 1.00 43.25 192 PRO A N 1
ATOM 1512 C CA . PRO A 1 192 ? 6.891 -25.109 -3.748 1.00 43.25 192 PRO A CA 1
ATOM 1513 C C . PRO A 1 192 ? 6.788 -23.580 -3.705 1.00 43.25 192 PRO A C 1
ATOM 1515 O O . PRO A 1 192 ? 5.890 -23.041 -4.333 1.00 43.25 192 PRO A O 1
ATOM 1518 N N . ASN A 1 193 ? 7.673 -22.886 -2.972 1.00 42.97 193 ASN A N 1
ATOM 1519 C CA . ASN A 1 193 ? 7.279 -21.618 -2.355 1.00 42.97 193 ASN A CA 1
ATOM 1520 C C . ASN A 1 193 ? 8.288 -20.455 -2.338 1.00 42.97 193 ASN A C 1
ATOM 1522 O O . ASN A 1 193 ? 8.050 -19.532 -1.567 1.00 42.97 193 ASN A O 1
ATOM 1526 N N . LYS A 1 194 ? 9.375 -20.401 -3.132 1.00 42.62 194 LYS A N 1
ATOM 1527 C CA . LYS A 1 194 ? 10.289 -19.232 -3.021 1.00 42.62 194 LYS A CA 1
ATOM 1528 C C . LYS A 1 194 ? 10.757 -18.485 -4.274 1.00 42.62 194 LYS A C 1
ATOM 1530 O O . LYS A 1 194 ? 11.277 -17.391 -4.095 1.00 42.62 194 LYS A O 1
ATOM 1535 N N . THR A 1 195 ? 10.509 -18.911 -5.517 1.00 39.75 195 THR A N 1
ATOM 1536 C CA . THR A 1 195 ? 10.971 -18.110 -6.678 1.00 39.75 195 THR A CA 1
ATOM 1537 C C . THR A 1 195 ? 10.070 -18.182 -7.919 1.00 39.75 195 THR A C 1
ATOM 1539 O O . THR A 1 195 ? 10.040 -19.173 -8.635 1.00 39.75 195 THR A O 1
ATOM 1542 N N . ARG A 1 196 ? 9.345 -17.075 -8.155 1.00 44.47 196 ARG A N 1
ATOM 1543 C CA . ARG A 1 196 ? 9.064 -16.308 -9.401 1.00 44.47 196 ARG A CA 1
ATOM 1544 C C . ARG A 1 196 ? 8.994 -16.950 -10.808 1.00 44.47 196 ARG A C 1
ATOM 1546 O O . ARG A 1 196 ? 8.792 -16.199 -11.756 1.00 44.47 196 ARG A O 1
ATOM 1553 N N . CYS A 1 197 ? 9.077 -18.262 -11.013 1.00 36.69 197 CYS A N 1
ATOM 1554 C CA . CYS A 1 197 ? 8.920 -18.864 -12.342 1.00 36.69 197 CYS A CA 1
ATOM 1555 C C . CYS A 1 197 ? 7.900 -20.021 -12.313 1.00 36.69 197 CYS A C 1
ATOM 1557 O O . CYS A 1 197 ? 8.204 -21.080 -11.762 1.00 36.69 197 CYS A O 1
ATOM 1559 N N . PRO A 1 198 ? 6.704 -19.885 -12.923 1.00 38.25 198 PRO A N 1
ATOM 1560 C CA . PRO A 1 198 ? 5.704 -20.964 -12.988 1.00 38.25 198 PRO A CA 1
ATOM 1561 C C . PRO A 1 198 ? 6.178 -22.228 -13.743 1.00 38.25 198 PRO A C 1
ATOM 1563 O O . PRO A 1 198 ? 5.522 -23.271 -13.673 1.00 38.25 198 PRO A O 1
ATOM 1566 N N . ASN A 1 199 ? 7.346 -22.165 -14.396 1.00 40.72 199 ASN A N 1
ATOM 1567 C CA . ASN A 1 199 ? 7.993 -23.274 -15.103 1.00 40.72 199 ASN A CA 1
ATOM 1568 C C . ASN A 1 199 ? 9.113 -23.966 -14.298 1.00 40.72 199 ASN A C 1
ATOM 1570 O O . ASN A 1 199 ? 9.854 -24.779 -14.842 1.00 40.72 199 ASN A O 1
ATOM 1574 N N . TYR A 1 200 ? 9.226 -23.719 -12.987 1.00 45.50 200 TYR A N 1
ATOM 1575 C CA . TYR A 1 200 ? 10.158 -24.414 -12.081 1.00 45.50 200 TYR A CA 1
ATOM 1576 C C . TYR A 1 200 ? 9.724 -25.878 -11.811 1.00 45.50 200 TYR A C 1
ATOM 1578 O O . TYR A 1 200 ? 9.460 -26.275 -10.675 1.00 45.50 200 TYR A O 1
ATOM 1586 N N . LYS A 1 201 ? 9.536 -26.679 -12.871 1.00 46.88 201 LYS A N 1
ATOM 1587 C CA . LYS A 1 201 ? 8.790 -27.951 -12.824 1.00 46.88 201 LYS A CA 1
ATOM 1588 C C . LYS A 1 201 ? 9.615 -29.237 -12.895 1.00 46.88 201 LYS A C 1
ATOM 1590 O O . LYS A 1 201 ? 9.029 -30.293 -12.685 1.00 46.88 201 LYS A O 1
ATOM 1595 N N . SER A 1 202 ? 10.918 -29.218 -13.155 1.00 51.28 202 SER A N 1
ATOM 1596 C CA . SER A 1 202 ? 11.659 -30.479 -13.329 1.00 51.28 202 SER A CA 1
ATOM 1597 C C . SER A 1 202 ? 12.395 -30.918 -12.068 1.00 51.28 202 SER A C 1
ATOM 1599 O O . SER A 1 202 ? 13.350 -30.274 -11.639 1.00 51.28 202 SER A O 1
ATOM 1601 N N . GLN A 1 203 ? 11.970 -32.058 -11.521 1.00 59.34 203 GLN A N 1
ATOM 1602 C CA . GLN A 1 203 ? 12.834 -32.919 -10.715 1.00 59.34 203 GLN A CA 1
ATOM 1603 C C . GLN A 1 203 ? 14.057 -33.294 -11.563 1.00 59.34 203 GLN A C 1
ATOM 1605 O O . GLN A 1 203 ? 13.907 -33.680 -12.721 1.00 59.34 203 GLN A O 1
ATOM 1610 N N . VAL A 1 204 ? 15.259 -33.129 -11.016 1.00 66.50 204 VAL A N 1
ATOM 1611 C CA . VAL A 1 204 ? 16.523 -33.465 -11.702 1.00 66.50 204 VAL A CA 1
ATOM 1612 C C . VAL A 1 204 ? 17.082 -34.824 -11.263 1.00 66.50 204 VAL A C 1
ATOM 1614 O O . VAL A 1 204 ? 17.917 -35.404 -11.957 1.00 66.50 204 VAL A O 1
ATOM 1617 N N . THR A 1 205 ? 16.553 -35.369 -10.166 1.00 77.00 205 THR A N 1
ATOM 1618 C CA . THR A 1 205 ? 16.849 -36.698 -9.623 1.00 77.00 205 THR A CA 1
ATOM 1619 C C . THR A 1 205 ? 15.558 -37.509 -9.477 1.00 77.00 205 THR A C 1
ATOM 1621 O O . THR A 1 205 ? 14.489 -36.952 -9.210 1.00 77.00 205 THR A O 1
ATOM 1624 N N . VAL A 1 206 ? 15.639 -38.823 -9.687 1.00 82.12 206 VAL A N 1
ATOM 1625 C CA . VAL A 1 206 ? 14.515 -39.770 -9.567 1.00 82.12 206 VAL A CA 1
ATOM 1626 C C . VAL A 1 206 ? 14.925 -40.994 -8.759 1.00 82.12 206 VAL A C 1
ATOM 1628 O O . VAL A 1 206 ? 16.108 -41.323 -8.694 1.00 82.12 206 VAL A O 1
ATOM 1631 N N . LEU A 1 207 ? 13.950 -41.677 -8.154 1.00 85.31 207 LEU A N 1
ATOM 1632 C CA . LEU A 1 207 ? 14.197 -43.001 -7.579 1.00 85.31 207 LEU A CA 1
ATOM 1633 C C . LEU A 1 207 ? 14.287 -44.026 -8.709 1.00 85.31 207 LEU A C 1
ATOM 1635 O O . LEU A 1 207 ? 13.481 -43.995 -9.640 1.00 85.31 207 LEU A O 1
ATOM 1639 N N . HIS A 1 208 ? 15.253 -44.929 -8.604 1.00 84.56 208 HIS A N 1
ATOM 1640 C CA . HIS A 1 208 ? 15.522 -45.981 -9.572 1.00 84.56 208 HIS A CA 1
ATOM 1641 C C . HIS A 1 208 ? 15.494 -47.348 -8.883 1.00 84.56 208 HIS A C 1
ATOM 1643 O O . HIS A 1 208 ? 16.118 -47.533 -7.836 1.00 84.56 208 HIS A O 1
ATOM 1649 N N . GLY A 1 209 ? 14.776 -48.299 -9.480 1.00 83.75 209 GLY A N 1
ATOM 1650 C CA . GLY A 1 209 ? 14.596 -49.659 -8.971 1.00 83.75 209 GLY A CA 1
ATOM 1651 C C . GLY A 1 209 ? 13.235 -50.238 -9.359 1.00 83.75 209 GLY A C 1
ATOM 1652 O O . GLY A 1 209 ? 12.413 -49.550 -9.974 1.00 83.75 209 GLY A O 1
ATOM 1653 N N . ASP A 1 210 ? 12.985 -51.496 -8.988 1.00 85.50 210 ASP A N 1
ATOM 1654 C CA . ASP A 1 210 ? 11.646 -52.073 -9.101 1.00 85.50 210 ASP A CA 1
ATOM 1655 C C . ASP A 1 210 ? 10.661 -51.286 -8.225 1.00 85.50 210 ASP A C 1
ATOM 1657 O O . ASP A 1 210 ? 10.922 -50.976 -7.059 1.00 85.50 210 ASP A O 1
ATOM 1661 N N . LYS A 1 211 ? 9.496 -50.956 -8.786 1.00 80.81 211 LYS A N 1
ATOM 1662 C CA . LYS A 1 211 ? 8.512 -50.091 -8.123 1.00 80.81 211 LYS A CA 1
ATOM 1663 C C . LYS A 1 211 ? 8.040 -50.674 -6.790 1.00 80.81 211 LYS A C 1
ATOM 1665 O O . LYS A 1 211 ? 7.862 -49.923 -5.826 1.00 80.81 211 LYS A O 1
ATOM 1670 N N . ALA A 1 212 ? 7.780 -51.980 -6.739 1.00 83.12 212 ALA A N 1
ATOM 1671 C CA . ALA A 1 212 ? 7.281 -52.622 -5.531 1.00 83.12 212 ALA A CA 1
ATOM 1672 C C . ALA A 1 212 ? 8.381 -52.684 -4.464 1.00 83.12 212 ALA A C 1
ATOM 1674 O O . ALA A 1 212 ? 8.107 -52.448 -3.286 1.00 83.12 212 ALA A O 1
ATOM 1675 N N . GLU A 1 213 ? 9.626 -52.929 -4.867 1.00 86.56 213 GLU A N 1
ATOM 1676 C CA . GLU A 1 213 ? 10.781 -52.933 -3.967 1.00 86.56 213 GLU A CA 1
ATOM 1677 C C . GLU A 1 213 ? 11.098 -51.558 -3.389 1.00 86.56 213 GLU A C 1
ATOM 1679 O O . GLU A 1 213 ? 11.203 -51.436 -2.166 1.00 86.56 213 GLU A O 1
ATOM 1684 N N . VAL A 1 214 ? 11.164 -50.522 -4.229 1.00 84.38 214 VAL A N 1
ATOM 1685 C CA . VAL A 1 214 ? 11.390 -49.137 -3.789 1.00 84.38 214 VAL A CA 1
ATOM 1686 C C . VAL A 1 214 ? 10.328 -48.735 -2.766 1.00 84.38 214 VAL A C 1
ATOM 1688 O O . VAL A 1 214 ? 10.651 -48.172 -1.719 1.00 84.38 214 VAL A O 1
ATOM 1691 N N . MET A 1 215 ? 9.060 -49.082 -3.008 1.00 82.69 215 MET A N 1
ATOM 1692 C CA . MET A 1 215 ? 7.973 -48.770 -2.079 1.00 82.69 215 MET A CA 1
ATOM 1693 C C . MET A 1 215 ? 8.056 -49.531 -0.762 1.00 82.69 215 MET A C 1
ATOM 1695 O O . MET A 1 215 ? 7.860 -48.931 0.298 1.00 82.69 215 MET A O 1
ATOM 1699 N N . ARG A 1 216 ? 8.393 -50.823 -0.802 1.00 87.25 2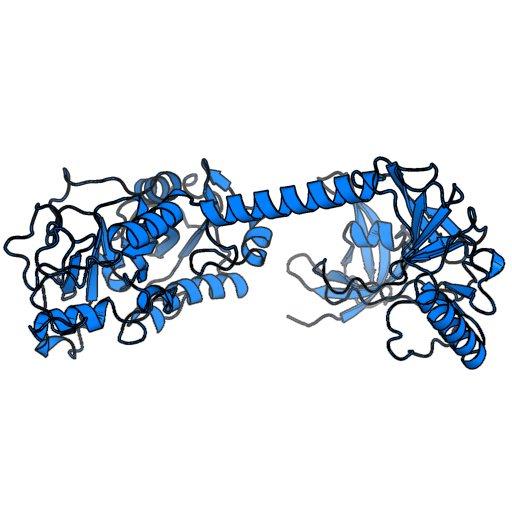16 ARG A N 1
ATOM 1700 C CA . ARG A 1 216 ? 8.649 -51.601 0.417 1.00 87.25 216 ARG A CA 1
ATOM 1701 C C . ARG A 1 216 ? 9.804 -51.004 1.217 1.00 87.25 216 ARG A C 1
ATOM 1703 O O . ARG A 1 216 ? 9.710 -50.918 2.438 1.00 87.25 216 ARG A O 1
ATOM 1710 N N . SER A 1 217 ? 10.872 -50.562 0.557 1.00 85.69 217 SER A N 1
ATOM 1711 C CA . SER A 1 217 ? 12.001 -49.906 1.220 1.00 85.69 217 SER A CA 1
ATOM 1712 C C . SER A 1 217 ? 11.618 -48.567 1.846 1.00 85.69 217 SER A C 1
ATOM 1714 O O . SER A 1 217 ? 11.934 -48.347 3.012 1.00 85.69 217 SER A O 1
ATOM 1716 N N . ILE A 1 218 ? 10.864 -47.712 1.148 1.00 85.56 218 ILE A N 1
ATOM 1717 C CA . ILE A 1 218 ? 10.374 -46.443 1.715 1.00 85.56 218 ILE A CA 1
ATOM 1718 C C . ILE A 1 218 ? 9.496 -46.692 2.944 1.00 85.56 218 ILE A C 1
ATOM 1720 O O . ILE A 1 218 ? 9.632 -45.991 3.944 1.00 85.56 218 ILE A O 1
ATOM 1724 N N . GLU A 1 219 ? 8.606 -47.682 2.897 1.00 85.38 219 GLU A N 1
ATOM 1725 C CA . GLU A 1 219 ? 7.735 -47.994 4.030 1.00 85.38 219 GLU A CA 1
ATOM 1726 C C . GLU A 1 219 ? 8.525 -48.559 5.222 1.00 85.38 219 GLU A C 1
ATOM 1728 O O . GLU A 1 219 ? 8.271 -48.172 6.362 1.00 85.38 219 GLU A O 1
ATOM 1733 N N . ARG A 1 220 ? 9.547 -49.396 4.977 1.00 86.00 220 ARG A N 1
ATOM 1734 C CA . ARG A 1 220 ? 10.490 -49.842 6.022 1.00 86.00 220 ARG A CA 1
ATOM 1735 C C . ARG A 1 220 ? 11.210 -48.659 6.672 1.00 86.00 220 ARG A C 1
ATOM 1737 O O . ARG A 1 220 ? 11.285 -48.603 7.897 1.00 86.00 220 ARG A O 1
ATOM 1744 N N . LEU A 1 221 ? 11.684 -47.703 5.871 1.00 84.25 221 LEU A N 1
ATOM 1745 C CA . LEU A 1 221 ? 12.334 -46.490 6.374 1.00 84.25 221 LEU A CA 1
ATOM 1746 C C . LEU A 1 221 ? 11.365 -45.617 7.179 1.00 84.25 221 LEU A C 1
ATOM 1748 O O . LEU A 1 221 ? 11.730 -45.150 8.248 1.00 84.25 221 LEU A O 1
ATOM 1752 N N . LYS A 1 222 ? 10.115 -45.451 6.728 1.00 83.44 222 LYS A N 1
ATOM 1753 C CA . LYS A 1 222 ? 9.083 -44.711 7.476 1.00 83.44 222 LYS A CA 1
ATOM 1754 C C . LYS A 1 222 ? 8.759 -45.339 8.826 1.00 83.44 222 LYS A C 1
ATOM 1756 O O . LYS A 1 222 ? 8.496 -44.599 9.766 1.00 83.44 222 LYS A O 1
ATOM 1761 N N . ARG A 1 223 ? 8.736 -46.672 8.916 1.00 82.06 223 ARG A N 1
ATOM 1762 C CA . ARG A 1 223 ? 8.529 -47.375 10.190 1.00 82.06 223 ARG A CA 1
ATOM 1763 C C . ARG A 1 223 ? 9.699 -47.117 11.132 1.00 82.06 223 ARG A C 1
ATOM 1765 O O . ARG A 1 223 ? 9.471 -46.607 12.216 1.00 82.06 223 ARG A O 1
ATOM 1772 N N . ARG A 1 224 ? 10.934 -47.317 10.658 1.00 74.06 224 ARG A N 1
ATOM 1773 C CA . ARG A 1 224 ? 12.150 -47.027 11.438 1.00 74.06 224 ARG A CA 1
ATOM 1774 C C . ARG A 1 224 ? 12.222 -45.567 11.892 1.00 74.06 224 ARG A C 1
ATOM 1776 O O . ARG A 1 224 ? 12.556 -45.320 13.037 1.00 74.06 224 ARG A O 1
ATOM 1783 N N . ALA A 1 225 ? 11.848 -44.618 11.034 1.00 64.00 225 ALA A N 1
ATOM 1784 C CA . ALA A 1 225 ? 11.835 -43.190 11.357 1.00 64.00 225 ALA A CA 1
ATOM 1785 C C . ALA A 1 225 ? 10.819 -42.806 12.451 1.00 64.00 225 ALA A C 1
ATOM 1787 O O . ALA A 1 225 ? 10.990 -41.774 13.089 1.00 64.00 225 ALA A O 1
ATOM 1788 N N . ARG A 1 226 ? 9.761 -43.603 12.675 1.00 60.31 226 ARG A N 1
ATOM 1789 C CA . ARG A 1 226 ? 8.833 -43.399 13.805 1.00 60.31 226 ARG A CA 1
ATOM 1790 C C . ARG A 1 226 ? 9.407 -43.884 15.135 1.00 60.31 226 ARG A C 1
ATOM 1792 O O . ARG A 1 226 ? 8.947 -43.418 16.170 1.00 60.31 226 ARG A O 1
ATOM 1799 N N . ASP A 1 227 ? 10.387 -44.782 15.082 1.00 50.06 227 ASP A N 1
ATOM 1800 C CA . ASP A 1 227 ? 10.992 -45.426 16.247 1.00 50.06 227 ASP A CA 1
ATOM 1801 C C . ASP A 1 227 ? 12.308 -44.759 16.676 1.00 50.06 227 ASP A C 1
ATOM 1803 O O . ASP A 1 227 ? 12.888 -45.162 17.680 1.00 50.06 227 ASP A O 1
ATOM 1807 N N . VAL A 1 228 ? 12.784 -43.742 15.946 1.00 44.66 228 VAL A N 1
ATOM 1808 C CA . VAL A 1 228 ? 13.920 -42.919 16.374 1.00 44.66 228 VAL A CA 1
ATOM 1809 C C . VAL A 1 228 ? 13.404 -41.907 17.407 1.00 44.66 228 VAL A C 1
ATOM 1811 O O . VAL A 1 228 ? 12.625 -41.016 17.045 1.00 44.66 228 VAL A O 1
ATOM 1814 N N . PRO A 1 229 ? 13.807 -41.993 18.690 1.00 44.47 229 PRO A N 1
ATOM 1815 C CA . PRO A 1 229 ? 13.611 -40.893 19.623 1.00 44.47 229 PRO A CA 1
ATOM 1816 C C . PRO A 1 229 ? 14.329 -39.680 19.037 1.00 44.47 229 PRO A C 1
ATOM 1818 O O . PRO A 1 229 ? 15.443 -39.816 18.547 1.00 44.47 229 PRO A O 1
ATOM 1821 N N . SER A 1 230 ? 13.722 -38.497 19.061 1.00 43.69 230 SER A N 1
ATOM 1822 C CA . SER A 1 230 ? 14.329 -37.265 18.539 1.00 43.69 230 SER A CA 1
ATOM 1823 C C . SER A 1 230 ? 15.517 -36.782 19.399 1.00 43.69 230 SER A C 1
ATOM 1825 O O . SER A 1 230 ? 15.530 -35.643 19.876 1.00 43.69 230 SER A O 1
ATOM 1827 N N . GLU A 1 231 ? 16.494 -37.645 19.667 1.00 39.50 231 GLU A N 1
ATOM 1828 C CA . GLU A 1 231 ? 17.677 -37.369 20.466 1.00 39.50 231 GLU A CA 1
ATOM 1829 C C . GLU A 1 231 ? 18.675 -36.525 19.666 1.00 39.50 231 GLU A C 1
ATOM 1831 O O . GLU A 1 231 ? 19.583 -36.994 18.995 1.00 39.50 231 GLU A O 1
ATOM 1836 N N . ARG A 1 232 ? 18.434 -35.218 19.800 1.00 42.44 232 ARG A N 1
ATOM 1837 C CA . ARG A 1 232 ? 19.401 -34.142 20.039 1.00 42.44 232 ARG A CA 1
ATOM 1838 C C . ARG A 1 232 ? 20.524 -33.938 19.013 1.00 42.44 232 ARG A C 1
ATOM 1840 O O . ARG A 1 232 ? 21.680 -34.286 19.225 1.00 42.44 232 ARG A O 1
ATOM 1847 N N . VAL A 1 233 ? 20.210 -33.051 18.067 1.00 42.00 233 VAL A N 1
ATOM 1848 C CA . VAL A 1 233 ? 20.980 -31.796 17.930 1.00 42.00 233 VAL A CA 1
ATOM 1849 C C . VAL A 1 233 ? 21.257 -31.258 19.344 1.00 42.00 233 VAL A C 1
ATOM 1851 O O . VAL A 1 233 ? 20.325 -31.205 20.152 1.00 42.00 233 VAL A O 1
ATOM 1854 N N . THR A 1 234 ? 22.508 -30.940 19.685 1.00 50.03 234 THR A N 1
ATOM 1855 C CA . THR A 1 234 ? 22.879 -30.581 21.064 1.00 50.03 234 THR A CA 1
ATOM 1856 C C . THR A 1 234 ? 21.991 -29.447 21.596 1.00 50.03 234 THR A C 1
ATOM 1858 O O . THR A 1 234 ? 21.474 -28.607 20.850 1.00 50.03 234 THR A O 1
ATOM 1861 N N . GLN A 1 235 ? 21.763 -29.441 22.913 1.00 47.22 235 GLN A N 1
ATOM 1862 C CA . GLN A 1 235 ? 20.935 -28.431 23.581 1.00 47.22 235 GLN A CA 1
ATOM 1863 C C . GLN A 1 235 ? 21.443 -27.003 23.300 1.00 47.22 235 GLN A C 1
ATOM 1865 O O . GLN A 1 235 ? 20.643 -26.073 23.242 1.00 47.22 235 GLN A O 1
ATOM 1870 N N . GLU A 1 236 ? 22.744 -26.860 23.040 1.00 48.28 236 GLU A N 1
ATOM 1871 C CA . GLU A 1 236 ? 23.413 -25.615 22.660 1.00 48.28 236 GLU A CA 1
ATOM 1872 C C . GLU A 1 236 ? 23.026 -25.154 21.248 1.00 48.28 236 GLU A C 1
ATOM 1874 O O . GLU A 1 236 ? 22.513 -24.043 21.116 1.00 48.28 236 GLU A O 1
ATOM 1879 N N . THR A 1 237 ? 23.103 -25.998 20.212 1.00 48.22 237 THR A N 1
ATOM 1880 C CA . THR A 1 237 ? 22.716 -25.582 18.851 1.00 48.22 237 THR A CA 1
ATOM 1881 C C . THR A 1 237 ? 21.209 -25.339 18.718 1.00 48.22 237 THR A C 1
ATOM 1883 O O . THR A 1 237 ? 20.759 -24.461 17.974 1.00 48.22 237 THR A O 1
ATOM 1886 N N . TYR A 1 238 ? 20.385 -26.089 19.464 1.00 45.78 238 TYR A N 1
ATOM 1887 C CA . TYR A 1 238 ? 18.952 -25.799 19.539 1.00 45.78 238 TYR A CA 1
ATOM 1888 C C . TYR A 1 238 ? 18.693 -24.485 20.274 1.00 45.78 238 TYR A C 1
ATOM 1890 O O . TYR A 1 238 ? 17.809 -23.746 19.849 1.00 45.78 238 TYR A O 1
ATOM 1898 N N . SER A 1 239 ? 19.457 -24.172 21.329 1.00 52.12 239 SER A N 1
ATOM 1899 C CA . SER A 1 239 ? 19.345 -22.885 22.017 1.00 52.12 239 SER A CA 1
ATOM 1900 C C . SER A 1 239 ? 19.725 -21.733 21.098 1.00 52.12 239 SER A C 1
ATOM 1902 O O . SER A 1 239 ? 18.964 -20.785 21.025 1.00 52.12 239 SER A O 1
ATOM 1904 N N . GLU A 1 240 ? 20.783 -21.841 20.295 1.00 48.66 240 GLU A N 1
ATOM 1905 C CA . GLU A 1 240 ? 21.207 -20.755 19.411 1.00 48.66 240 GLU A CA 1
ATOM 1906 C C . GLU A 1 240 ? 20.250 -20.577 18.226 1.00 48.66 240 GLU A C 1
ATOM 1908 O O . GLU A 1 240 ? 19.801 -19.471 17.943 1.00 48.66 240 GLU A O 1
ATOM 1913 N N . ALA A 1 241 ? 19.810 -21.662 17.580 1.00 46.59 241 ALA A N 1
ATOM 1914 C CA . ALA A 1 241 ? 18.800 -21.577 16.525 1.00 46.59 241 ALA A CA 1
ATOM 1915 C C . ALA A 1 241 ? 17.407 -21.187 17.058 1.00 46.59 241 ALA A C 1
ATOM 1917 O O . ALA A 1 241 ? 16.588 -20.645 16.308 1.00 46.59 241 ALA A O 1
ATOM 1918 N N . ALA A 1 242 ? 17.082 -21.497 18.316 1.00 57.19 242 ALA A N 1
ATOM 1919 C CA . ALA A 1 242 ? 15.867 -21.022 18.977 1.00 57.19 242 ALA A CA 1
ATOM 1920 C C . ALA A 1 242 ? 15.992 -19.546 19.364 1.00 57.19 242 ALA A C 1
ATOM 1922 O O . ALA A 1 242 ? 15.044 -18.809 19.119 1.00 57.19 242 ALA A O 1
ATOM 1923 N N . THR A 1 243 ? 17.151 -19.111 19.861 1.00 64.81 243 THR A N 1
ATOM 1924 C CA . THR A 1 243 ? 17.486 -17.714 20.153 1.00 64.81 243 THR A CA 1
ATOM 1925 C C . THR A 1 243 ? 17.438 -16.894 18.874 1.00 64.81 243 THR A C 1
ATOM 1927 O O . THR A 1 243 ? 16.631 -15.985 18.799 1.00 64.81 243 THR A O 1
ATOM 1930 N N . ASN A 1 244 ? 18.118 -17.296 17.800 1.00 57.91 244 ASN A N 1
ATOM 1931 C CA . ASN A 1 244 ? 18.073 -16.611 16.504 1.00 57.91 244 ASN A CA 1
ATOM 1932 C C . ASN A 1 244 ? 16.652 -16.551 15.917 1.00 57.91 244 ASN A C 1
ATOM 1934 O O . ASN A 1 244 ? 16.250 -15.549 15.324 1.00 57.91 244 ASN A O 1
ATOM 1938 N N . ARG A 1 245 ? 15.844 -17.611 16.080 1.00 64.44 245 ARG A N 1
ATOM 1939 C CA . ARG A 1 245 ? 14.428 -17.589 15.669 1.00 64.44 245 ARG A CA 1
ATOM 1940 C C . ARG A 1 245 ? 13.585 -16.679 16.558 1.00 64.44 245 ARG A C 1
ATOM 1942 O O . ARG A 1 245 ? 12.711 -15.998 16.026 1.00 64.44 245 ARG A O 1
ATOM 1949 N N . ALA A 1 246 ? 13.830 -16.669 17.865 1.00 68.94 246 ALA A N 1
ATOM 1950 C CA . ALA A 1 246 ? 13.153 -15.807 18.824 1.00 68.94 246 ALA A CA 1
ATOM 1951 C C . ALA A 1 246 ? 13.518 -14.340 18.581 1.00 68.94 246 ALA A C 1
ATOM 1953 O O . ALA A 1 246 ? 12.617 -13.527 18.447 1.00 68.94 246 ALA A O 1
ATOM 1954 N N . GLU A 1 247 ? 14.798 -14.026 18.399 1.00 71.75 247 GLU A N 1
ATOM 1955 C CA . GLU A 1 247 ? 15.317 -12.707 18.044 1.00 71.75 247 GLU A CA 1
ATOM 1956 C C . GLU A 1 247 ? 14.767 -12.231 16.705 1.00 71.75 247 GLU A C 1
ATOM 1958 O O . GLU A 1 247 ? 14.253 -11.126 16.616 1.00 71.75 247 GLU A O 1
ATOM 1963 N N . HIS A 1 248 ? 14.784 -13.063 15.662 1.00 66.06 248 HIS A N 1
ATOM 1964 C CA . HIS A 1 248 ? 14.212 -12.680 14.372 1.00 66.06 248 HIS A CA 1
ATOM 1965 C C . HIS A 1 248 ? 12.682 -12.521 14.437 1.00 66.06 248 HIS A C 1
ATOM 1967 O O . HIS A 1 248 ? 12.117 -11.644 13.781 1.00 66.06 248 HIS A O 1
ATOM 1973 N N . SER A 1 249 ? 11.989 -13.351 15.224 1.00 73.56 249 SER A N 1
ATOM 1974 C CA . SER A 1 249 ? 10.553 -13.193 15.482 1.00 73.56 249 SER A CA 1
ATOM 1975 C C . SER A 1 249 ? 10.260 -11.917 16.273 1.00 73.56 249 SER A C 1
ATOM 1977 O O . SER A 1 249 ? 9.282 -11.234 15.978 1.00 73.56 249 SER A O 1
ATOM 1979 N N . GLU A 1 250 ? 11.105 -11.580 17.243 1.00 80.75 250 GLU A N 1
ATOM 1980 C CA . GLU A 1 250 ? 10.997 -10.384 18.071 1.00 80.75 250 GLU A CA 1
ATOM 1981 C C . GLU A 1 250 ? 11.322 -9.129 17.259 1.00 80.75 250 GLU A C 1
ATOM 1983 O O . GLU A 1 250 ? 10.547 -8.186 17.287 1.00 80.75 250 GLU A O 1
ATOM 1988 N N . LEU A 1 251 ? 12.361 -9.140 16.422 1.00 74.50 251 LEU A N 1
ATOM 1989 C CA . LEU A 1 251 ? 12.666 -8.068 15.470 1.00 74.50 251 LEU A CA 1
ATOM 1990 C C . LEU A 1 251 ? 11.515 -7.844 14.489 1.00 74.50 251 LEU A C 1
ATOM 1992 O O . LEU A 1 251 ? 11.134 -6.705 14.232 1.00 74.50 251 LEU A O 1
ATOM 1996 N N . LYS A 1 252 ? 10.911 -8.917 13.963 1.00 74.88 252 LYS A N 1
ATOM 1997 C CA . LYS A 1 252 ? 9.713 -8.807 13.119 1.00 74.88 252 LYS A CA 1
ATOM 1998 C C . LYS A 1 252 ? 8.534 -8.210 13.870 1.00 74.88 252 LYS A C 1
ATOM 2000 O O . LYS A 1 252 ? 7.812 -7.394 13.306 1.00 74.88 252 LYS A O 1
ATOM 2005 N N . LYS A 1 253 ? 8.337 -8.608 15.125 1.00 80.75 253 LYS A N 1
ATOM 2006 C CA . LYS A 1 253 ? 7.286 -8.066 15.984 1.00 80.75 253 LYS A CA 1
ATOM 2007 C C . LYS A 1 253 ? 7.532 -6.588 16.285 1.00 80.75 253 LYS A C 1
ATOM 2009 O O . LYS A 1 253 ? 6.617 -5.798 16.106 1.00 80.75 253 LYS A O 1
ATOM 2014 N N . GLN A 1 254 ? 8.760 -6.205 16.627 1.00 79.44 254 GLN A N 1
ATOM 2015 C CA . GLN A 1 254 ? 9.179 -4.819 16.838 1.00 79.44 254 GLN A CA 1
ATOM 2016 C C . GLN A 1 254 ? 8.987 -3.980 15.571 1.00 79.44 254 GLN A C 1
ATOM 2018 O O . GLN A 1 254 ? 8.421 -2.891 15.635 1.00 79.44 254 GLN A O 1
ATOM 2023 N N . LEU A 1 255 ? 9.373 -4.498 14.402 1.00 77.06 255 LEU A N 1
ATOM 2024 C CA . LEU A 1 255 ? 9.172 -3.810 13.127 1.00 77.06 255 LEU A CA 1
ATOM 2025 C C . LEU A 1 255 ? 7.683 -3.662 12.787 1.00 77.06 255 LEU A C 1
ATOM 2027 O O . LEU A 1 255 ? 7.262 -2.584 12.367 1.00 77.06 255 LEU A O 1
ATOM 2031 N N . ALA A 1 256 ? 6.874 -4.701 13.007 1.00 81.50 256 ALA A N 1
ATOM 2032 C CA . ALA A 1 256 ? 5.421 -4.634 12.849 1.00 81.50 256 ALA A CA 1
ATOM 2033 C C . ALA A 1 256 ? 4.777 -3.684 13.875 1.00 81.50 256 ALA A C 1
ATOM 2035 O O . ALA A 1 256 ? 3.788 -3.011 13.580 1.00 81.50 256 ALA A O 1
ATOM 2036 N N . ASP A 1 257 ? 5.354 -3.570 15.070 1.00 82.69 257 ASP A N 1
ATOM 2037 C CA . ASP A 1 257 ? 4.919 -2.632 16.097 1.00 82.69 257 ASP A CA 1
ATOM 2038 C C . ASP A 1 257 ? 5.245 -1.178 15.754 1.00 82.69 257 ASP A C 1
ATOM 2040 O O . ASP A 1 257 ? 4.534 -0.277 16.210 1.00 82.69 257 ASP A O 1
ATOM 2044 N N . VAL A 1 258 ? 6.264 -0.949 14.933 1.00 85.62 258 VAL A N 1
ATOM 2045 C CA . VAL A 1 258 ? 6.701 0.383 14.509 1.00 85.62 258 VAL A CA 1
ATOM 2046 C C . VAL A 1 258 ? 6.050 0.804 13.186 1.00 85.62 258 VAL A C 1
ATOM 2048 O O . VAL A 1 258 ? 5.584 1.935 13.087 1.00 85.62 258 VAL A O 1
ATOM 2051 N N . SER A 1 259 ? 5.949 -0.097 12.205 1.00 86.56 259 SER A N 1
ATOM 2052 C CA . SER A 1 259 ? 5.501 0.195 10.825 1.00 86.56 259 SER A CA 1
ATOM 2053 C C . SER A 1 259 ? 4.101 -0.332 10.475 1.00 86.56 259 SER A C 1
ATOM 2055 O O . SER A 1 259 ? 3.592 -0.102 9.375 1.00 86.56 259 SER A O 1
ATOM 2057 N N . GLY A 1 260 ? 3.469 -1.071 11.386 1.00 91.12 260 GLY A N 1
ATOM 2058 C CA . GLY A 1 260 ? 2.234 -1.804 11.123 1.00 91.12 260 GLY A CA 1
ATOM 2059 C C . GLY A 1 260 ? 2.475 -3.138 10.414 1.00 91.12 260 GLY A C 1
ATOM 2060 O O . GLY A 1 260 ? 3.593 -3.420 9.973 1.00 91.12 260 GLY A O 1
ATOM 2061 N N . PRO A 1 261 ? 1.439 -3.982 10.294 1.00 92.00 261 PRO A N 1
ATOM 2062 C CA . PRO A 1 261 ? 1.573 -5.286 9.653 1.00 92.00 261 PRO A CA 1
ATOM 2063 C C . PRO A 1 261 ? 1.910 -5.142 8.158 1.00 92.00 261 PRO A C 1
ATOM 2065 O O . PRO A 1 261 ? 1.676 -4.094 7.554 1.00 92.00 261 PRO A O 1
ATOM 2068 N N . ASP A 1 262 ? 2.515 -6.166 7.554 1.00 88.50 262 ASP A N 1
ATOM 2069 C CA . ASP A 1 262 ? 2.957 -6.132 6.146 1.00 88.50 262 ASP A CA 1
ATOM 2070 C C . ASP A 1 262 ? 1.786 -6.063 5.154 1.00 88.50 262 ASP A C 1
ATOM 2072 O O . ASP A 1 262 ? 1.927 -5.526 4.056 1.00 88.50 262 ASP A O 1
ATOM 2076 N N . ASP A 1 263 ? 0.630 -6.591 5.551 1.00 91.44 263 ASP A N 1
ATOM 2077 C CA . ASP A 1 263 ? -0.625 -6.599 4.802 1.00 91.44 263 ASP A CA 1
ATOM 2078 C C . ASP A 1 263 ? -1.549 -5.426 5.163 1.00 91.44 263 ASP A C 1
ATOM 2080 O O . ASP A 1 263 ? -2.714 -5.415 4.760 1.00 91.44 263 ASP A O 1
ATOM 2084 N N . ALA A 1 264 ? -1.039 -4.426 5.892 1.00 95.06 264 ALA A N 1
ATOM 2085 C CA . ALA A 1 264 ? -1.795 -3.222 6.197 1.00 95.06 264 ALA A CA 1
ATOM 2086 C C . ALA A 1 264 ? -2.353 -2.586 4.908 1.00 95.06 264 ALA A C 1
ATOM 2088 O O . ALA A 1 264 ? -1.629 -2.469 3.914 1.00 95.06 264 ALA A O 1
ATOM 2089 N N . PRO A 1 265 ? -3.608 -2.106 4.903 1.00 94.81 265 PRO A N 1
ATOM 2090 C CA . PRO A 1 265 ? -4.241 -1.619 3.678 1.00 94.81 265 PRO A CA 1
ATOM 2091 C C . PRO A 1 265 ? -3.621 -0.313 3.153 1.00 94.81 265 PRO A C 1
ATOM 2093 O O . PRO A 1 265 ? -3.767 0.008 1.978 1.00 94.81 265 PRO A O 1
ATOM 2096 N N . TRP A 1 266 ? -2.858 0.403 3.987 1.00 94.94 266 TRP A N 1
ATOM 2097 C CA . TRP A 1 266 ? -2.033 1.547 3.584 1.00 94.94 266 TRP A CA 1
ATOM 2098 C C . TRP A 1 266 ? -0.623 1.143 3.114 1.00 94.94 266 TRP A C 1
ATOM 2100 O O . TRP A 1 266 ? 0.260 1.993 3.036 1.00 94.94 266 TRP A O 1
ATOM 2110 N N . LYS A 1 267 ? -0.341 -0.136 2.826 1.00 95.94 267 LYS A N 1
ATOM 2111 C CA . LYS A 1 267 ? 0.935 -0.599 2.246 1.00 95.94 267 LYS A CA 1
ATOM 2112 C C . LYS A 1 267 ? 0.729 -1.130 0.829 1.00 95.94 267 LYS A C 1
ATOM 2114 O O . LYS A 1 267 ? -0.311 -1.677 0.475 1.00 95.94 267 LYS A O 1
ATOM 2119 N N . PHE A 1 268 ? 1.736 -0.931 -0.025 1.00 96.81 268 PHE A N 1
ATOM 2120 C CA . PHE A 1 268 ? 1.712 -1.505 -1.371 1.00 96.81 268 PHE A CA 1
ATOM 2121 C C . PHE A 1 268 ? 2.151 -2.974 -1.311 1.00 96.81 268 PHE A C 1
ATOM 2123 O O . PHE A 1 268 ? 3.038 -3.304 -0.524 1.00 96.81 268 PHE A O 1
ATOM 2130 N N . PRO A 1 269 ? 1.609 -3.860 -2.167 1.00 95.06 269 PRO A N 1
ATOM 2131 C CA . PRO A 1 269 ? 2.032 -5.255 -2.190 1.00 95.06 269 PRO A CA 1
ATOM 2132 C C . PRO A 1 269 ? 3.533 -5.391 -2.483 1.00 95.06 269 PRO A C 1
ATOM 2134 O O . PRO A 1 269 ? 4.030 -4.822 -3.457 1.00 95.06 269 PRO A O 1
ATOM 2137 N N . THR A 1 270 ? 4.249 -6.233 -1.731 1.00 92.25 270 THR A N 1
ATOM 2138 C CA . THR A 1 270 ? 5.702 -6.457 -1.896 1.00 92.25 270 THR A CA 1
ATOM 2139 C C . THR A 1 270 ? 6.095 -6.812 -3.334 1.00 92.25 270 THR A C 1
ATOM 2141 O O . THR A 1 270 ? 7.158 -6.428 -3.814 1.00 92.25 270 THR A O 1
ATOM 2144 N N . ARG A 1 271 ? 5.225 -7.525 -4.065 1.00 90.31 271 ARG A N 1
ATOM 2145 C CA . ARG A 1 271 ? 5.453 -7.867 -5.477 1.00 90.31 271 ARG A CA 1
ATOM 2146 C C . ARG A 1 271 ? 5.594 -6.628 -6.367 1.00 90.31 271 ARG A C 1
ATOM 2148 O O . ARG A 1 271 ? 6.447 -6.651 -7.250 1.00 90.31 271 ARG A O 1
ATOM 2155 N N . LEU A 1 272 ? 4.767 -5.603 -6.147 1.00 95.00 272 LEU A N 1
ATOM 2156 C CA . LEU A 1 272 ? 4.833 -4.339 -6.881 1.00 95.00 272 LEU A CA 1
ATOM 2157 C C . LEU A 1 272 ? 6.141 -3.618 -6.552 1.00 95.00 272 LEU A C 1
ATOM 2159 O O . LEU A 1 272 ? 6.880 -3.260 -7.463 1.00 95.00 272 LEU A O 1
ATOM 2163 N N . LEU A 1 273 ? 6.471 -3.496 -5.263 1.00 96.06 273 LEU A N 1
ATOM 2164 C CA . LEU A 1 273 ? 7.681 -2.802 -4.809 1.00 96.06 273 LEU A CA 1
ATOM 2165 C C . LEU A 1 273 ? 8.954 -3.428 -5.393 1.00 96.06 273 LEU A C 1
ATOM 2167 O O . LEU A 1 273 ? 9.770 -2.737 -5.992 1.00 96.06 273 LEU A O 1
ATOM 2171 N N . LEU A 1 274 ? 9.065 -4.757 -5.348 1.00 91.38 274 LEU A N 1
ATOM 2172 C CA . LEU A 1 274 ? 10.191 -5.482 -5.945 1.00 91.38 274 LEU A CA 1
ATOM 2173 C C . LEU A 1 274 ? 10.242 -5.405 -7.482 1.00 91.38 274 LEU A C 1
ATOM 2175 O O . LEU A 1 274 ? 11.247 -5.784 -8.071 1.00 91.38 274 LEU A O 1
ATOM 2179 N N . SER A 1 275 ? 9.151 -5.030 -8.160 1.00 93.94 275 SER A N 1
ATOM 2180 C CA . SER A 1 275 ? 9.177 -4.785 -9.613 1.00 93.94 275 SER A CA 1
ATOM 2181 C C . SER A 1 275 ? 9.639 -3.372 -9.966 1.00 93.94 275 SER A C 1
ATOM 2183 O O . SER A 1 275 ? 10.000 -3.121 -11.112 1.00 93.94 275 SER A O 1
ATOM 2185 N N . LEU A 1 276 ? 9.643 -2.472 -8.980 1.00 95.19 276 LEU A N 1
ATOM 2186 C CA . LEU A 1 276 ? 10.043 -1.076 -9.115 1.00 95.19 276 LEU A CA 1
ATOM 2187 C C . LEU A 1 276 ? 11.436 -0.803 -8.536 1.00 95.19 276 LEU A C 1
ATOM 2189 O O . LEU A 1 276 ? 11.954 0.284 -8.770 1.00 95.19 276 LEU A O 1
ATOM 2193 N N . GLU A 1 277 ? 12.042 -1.766 -7.832 1.00 93.81 277 GLU A N 1
ATOM 2194 C CA . GLU A 1 277 ? 13.320 -1.643 -7.109 1.00 93.81 277 GLU A CA 1
ATOM 2195 C C . GLU A 1 277 ? 14.443 -1.034 -7.966 1.00 93.81 277 GLU A C 1
ATOM 2197 O O . GLU A 1 277 ? 15.069 -0.066 -7.546 1.00 93.81 277 GLU A O 1
ATOM 2202 N N . ASP A 1 278 ? 14.610 -1.494 -9.211 1.00 92.06 278 ASP A N 1
ATOM 2203 C CA . ASP A 1 278 ? 15.632 -0.980 -10.142 1.00 92.06 278 ASP A CA 1
ATOM 2204 C C . ASP A 1 278 ? 15.414 0.490 -10.559 1.00 92.06 278 ASP A C 1
ATOM 2206 O O . ASP A 1 278 ? 16.326 1.152 -11.054 1.00 92.06 278 ASP A O 1
ATOM 2210 N N . SER A 1 279 ? 14.189 0.999 -10.405 1.00 93.44 279 SER A N 1
ATOM 2211 C CA . SER A 1 279 ? 13.781 2.366 -10.762 1.00 93.44 279 SER A CA 1
ATOM 2212 C C . SER A 1 279 ? 13.458 3.243 -9.550 1.00 93.44 279 SER A C 1
ATOM 2214 O O . SER A 1 279 ? 13.096 4.413 -9.714 1.00 93.44 279 SER A O 1
ATOM 2216 N N . ALA A 1 280 ? 13.555 2.673 -8.346 1.00 95.94 280 ALA A N 1
ATOM 2217 C CA . ALA A 1 280 ? 13.219 3.339 -7.106 1.00 95.94 280 ALA A CA 1
ATOM 2218 C C . ALA A 1 280 ? 14.278 4.383 -6.760 1.00 95.94 280 ALA A C 1
ATOM 2220 O O . ALA A 1 280 ? 15.484 4.145 -6.828 1.00 95.94 280 ALA A O 1
ATOM 2221 N N . ILE A 1 281 ? 13.812 5.555 -6.352 1.00 95.31 281 ILE A N 1
ATOM 2222 C CA . ILE A 1 281 ? 14.654 6.644 -5.878 1.00 95.31 281 ILE A CA 1
ATOM 2223 C C . ILE A 1 281 ? 14.426 6.776 -4.382 1.00 95.31 281 ILE A C 1
ATOM 2225 O O . ILE A 1 281 ? 13.288 6.862 -3.922 1.00 95.31 281 ILE A O 1
ATOM 2229 N N . LYS A 1 282 ? 15.518 6.809 -3.620 1.00 94.56 282 LYS A N 1
ATOM 2230 C CA . LYS A 1 282 ? 15.481 6.998 -2.170 1.00 94.56 282 LYS A CA 1
ATOM 2231 C C . LYS A 1 282 ? 15.571 8.485 -1.824 1.00 94.56 282 LYS A C 1
ATOM 2233 O O . LYS A 1 282 ? 16.476 9.176 -2.287 1.00 94.56 282 LYS A O 1
ATOM 2238 N N . ALA A 1 283 ? 14.664 8.957 -0.976 1.00 91.25 283 ALA A N 1
ATOM 2239 C CA . ALA A 1 283 ? 14.656 10.293 -0.391 1.00 91.25 283 ALA A CA 1
ATOM 2240 C C . ALA A 1 283 ? 14.404 10.173 1.121 1.00 91.25 283 ALA A C 1
ATOM 2242 O O . ALA A 1 283 ? 13.273 10.008 1.572 1.00 91.25 283 ALA A O 1
ATOM 2243 N N . GLY A 1 284 ? 15.481 10.205 1.913 1.00 89.50 284 GLY A N 1
ATOM 2244 C CA . GLY A 1 284 ? 15.408 9.937 3.352 1.00 89.50 284 GLY A CA 1
ATOM 2245 C C . GLY A 1 284 ? 14.951 8.502 3.641 1.00 89.50 284 GLY A C 1
ATOM 2246 O O . GLY A 1 284 ? 15.566 7.545 3.159 1.00 89.50 284 GLY A O 1
ATOM 2247 N N . ASN A 1 285 ? 13.869 8.367 4.413 1.00 89.50 285 ASN A N 1
ATOM 2248 C CA . ASN A 1 285 ? 13.244 7.080 4.761 1.00 89.50 285 ASN A CA 1
ATOM 2249 C C . ASN A 1 285 ? 12.149 6.648 3.774 1.00 89.50 285 ASN A C 1
ATOM 2251 O O . ASN A 1 285 ? 11.562 5.580 3.938 1.00 89.50 285 ASN A O 1
ATOM 2255 N N . THR A 1 286 ? 11.889 7.458 2.750 1.00 92.94 286 THR A N 1
ATOM 2256 C CA . THR A 1 286 ? 10.872 7.196 1.737 1.00 92.94 286 THR A CA 1
ATOM 2257 C C . THR A 1 286 ? 11.545 6.817 0.423 1.00 92.94 286 THR A C 1
ATOM 2259 O O . THR A 1 286 ? 12.597 7.342 0.051 1.00 92.94 286 THR A O 1
ATOM 2262 N N . GLN A 1 287 ? 10.937 5.887 -0.295 1.00 96.44 287 GLN A N 1
ATOM 2263 C CA . GLN A 1 287 ? 11.281 5.523 -1.658 1.00 96.44 287 GLN A CA 1
ATOM 2264 C C . GLN A 1 287 ? 10.118 5.879 -2.575 1.00 96.44 287 GLN A C 1
ATOM 2266 O O . GLN A 1 287 ? 8.959 5.862 -2.159 1.00 96.44 287 GLN A O 1
ATOM 2271 N N . PHE A 1 288 ? 10.424 6.203 -3.825 1.00 97.19 288 PHE A N 1
ATOM 2272 C CA . PHE A 1 288 ? 9.397 6.441 -4.825 1.00 97.19 288 PHE A CA 1
ATOM 2273 C C . PHE A 1 288 ? 9.831 5.995 -6.215 1.00 97.19 288 PHE A C 1
ATOM 2275 O O . PHE A 1 288 ? 11.016 5.994 -6.550 1.00 97.19 288 PHE A O 1
ATOM 2282 N N . ALA A 1 289 ? 8.854 5.631 -7.037 1.00 97.44 289 ALA A N 1
ATOM 2283 C CA . ALA A 1 289 ? 9.064 5.232 -8.421 1.00 97.44 289 ALA A CA 1
ATOM 2284 C C . ALA A 1 289 ? 7.847 5.590 -9.270 1.00 97.44 289 ALA A C 1
ATOM 2286 O O . ALA A 1 289 ? 6.704 5.547 -8.805 1.00 97.44 289 ALA A O 1
ATOM 2287 N N . ALA A 1 290 ? 8.107 5.908 -10.536 1.00 97.50 290 ALA A N 1
ATOM 2288 C CA . ALA A 1 290 ? 7.065 6.099 -11.524 1.00 97.50 290 ALA A CA 1
ATOM 2289 C C . ALA A 1 290 ? 6.426 4.762 -11.910 1.00 97.50 290 ALA A C 1
ATOM 2291 O O . ALA A 1 290 ? 7.112 3.764 -12.137 1.00 97.50 290 ALA A O 1
ATOM 2292 N N . LEU A 1 291 ? 5.107 4.770 -12.055 1.00 97.19 291 LEU A N 1
ATOM 2293 C CA . LEU A 1 291 ? 4.377 3.681 -12.675 1.00 97.19 291 LEU A CA 1
ATOM 2294 C C . LEU A 1 291 ? 4.405 3.843 -14.199 1.00 97.19 291 LEU A C 1
ATOM 2296 O O . LEU A 1 291 ? 4.001 4.872 -14.736 1.00 97.19 291 LEU A O 1
ATOM 2300 N N . ASP A 1 292 ? 4.839 2.800 -14.904 1.00 95.62 292 ASP A N 1
ATOM 2301 C CA . ASP A 1 292 ? 4.626 2.665 -16.349 1.00 95.62 292 ASP A CA 1
ATOM 2302 C C . ASP A 1 292 ? 3.136 2.414 -16.639 1.00 95.62 292 ASP A C 1
ATOM 2304 O O . ASP A 1 292 ? 2.645 1.293 -16.479 1.00 95.62 292 ASP A O 1
ATOM 2308 N N . LEU A 1 293 ? 2.422 3.468 -17.044 1.00 95.25 293 LEU A N 1
ATOM 2309 C CA . LEU A 1 293 ? 0.995 3.419 -17.351 1.00 95.25 293 LEU A CA 1
ATOM 2310 C C . LEU A 1 293 ? 0.671 2.620 -18.621 1.00 95.25 293 LEU A C 1
ATOM 2312 O O . LEU A 1 293 ? -0.506 2.456 -18.903 1.00 95.25 293 LEU A O 1
ATOM 2316 N N . ASP A 1 294 ? 1.637 2.071 -19.364 1.00 94.00 294 ASP A N 1
ATOM 2317 C CA . ASP A 1 294 ? 1.353 1.110 -20.439 1.00 94.00 294 ASP A CA 1
ATOM 2318 C C . ASP A 1 294 ? 1.180 -0.322 -19.909 1.00 94.00 294 ASP A C 1
ATOM 2320 O O . ASP A 1 294 ? 0.583 -1.172 -20.578 1.00 94.00 294 ASP A O 1
ATOM 2324 N N . LEU A 1 295 ? 1.670 -0.608 -18.697 1.00 94.06 295 LEU A N 1
ATOM 2325 C CA . LEU A 1 295 ? 1.604 -1.936 -18.093 1.00 94.06 295 LEU A CA 1
ATOM 2326 C C . LEU A 1 295 ? 0.261 -2.152 -17.374 1.00 94.06 295 LEU A C 1
ATOM 2328 O O . LEU A 1 295 ? -0.073 -1.391 -16.463 1.00 94.06 295 LEU A O 1
ATOM 2332 N N . PRO A 1 296 ? -0.494 -3.227 -17.686 1.00 94.69 296 PRO A N 1
ATOM 2333 C CA . PRO A 1 296 ? -1.773 -3.508 -17.028 1.00 94.69 296 PRO A CA 1
ATOM 2334 C C . PRO A 1 296 ? -1.681 -3.576 -15.498 1.00 94.69 296 PRO A C 1
ATOM 2336 O O . PRO A 1 296 ? -2.519 -3.001 -14.813 1.00 94.69 296 PRO A O 1
ATOM 2339 N N . ALA A 1 297 ? -0.624 -4.198 -14.966 1.00 94.56 297 ALA A N 1
ATOM 2340 C CA . ALA A 1 297 ? -0.418 -4.327 -13.522 1.00 94.56 297 ALA A CA 1
ATOM 2341 C C . ALA A 1 297 ? -0.250 -2.970 -12.815 1.00 94.56 297 ALA A C 1
ATOM 2343 O O . ALA A 1 297 ? -0.631 -2.824 -11.662 1.00 94.56 297 ALA A O 1
ATOM 2344 N N . HIS A 1 298 ? 0.308 -1.966 -13.491 1.00 96.12 298 HIS A N 1
ATOM 2345 C CA . HIS A 1 298 ? 0.444 -0.621 -12.936 1.00 96.12 298 HIS A CA 1
ATOM 2346 C C . HIS A 1 298 ? -0.859 0.177 -13.044 1.00 96.12 298 HIS A C 1
ATOM 2348 O O . HIS A 1 298 ? -1.201 0.909 -12.119 1.00 96.12 298 HIS A O 1
ATOM 2354 N N . LYS A 1 299 ? -1.626 -0.004 -14.128 1.00 95.75 299 LYS A N 1
ATOM 2355 C CA . LYS A 1 299 ? -2.982 0.561 -14.241 1.00 95.75 299 LYS A CA 1
ATOM 2356 C C . LYS A 1 299 ? -3.902 0.040 -13.139 1.00 95.75 299 LYS A C 1
ATOM 2358 O O . LYS A 1 299 ? -4.699 0.808 -12.621 1.00 95.75 299 LYS A O 1
ATOM 2363 N N . GLU A 1 300 ? -3.770 -1.233 -12.767 1.00 96.19 300 GLU A N 1
ATOM 2364 C CA . GLU A 1 300 ? -4.519 -1.839 -11.660 1.00 96.19 300 GLU A CA 1
ATOM 2365 C C . GLU A 1 300 ? -4.205 -1.161 -10.319 1.00 96.19 300 GLU A C 1
ATOM 2367 O O . GLU A 1 300 ? -5.110 -0.929 -9.525 1.00 96.19 300 GLU A O 1
ATOM 2372 N N . VAL A 1 301 ? -2.950 -0.758 -10.088 1.00 96.88 301 VAL A N 1
ATOM 2373 C CA . VAL A 1 301 ? -2.582 0.031 -8.900 1.00 96.88 301 VAL A CA 1
ATOM 2374 C C . VAL A 1 301 ? -3.304 1.375 -8.906 1.00 96.88 301 VAL A C 1
ATOM 2376 O O . VAL A 1 301 ? -3.865 1.755 -7.886 1.00 96.88 301 VAL A O 1
ATOM 2379 N N . VAL A 1 302 ? -3.333 2.078 -10.044 1.00 97.25 302 VAL A N 1
ATOM 2380 C CA . VAL A 1 302 ? -4.062 3.351 -10.174 1.00 97.25 302 VAL A CA 1
ATOM 2381 C C . VAL A 1 302 ? -5.560 3.155 -9.955 1.00 97.25 302 VAL A C 1
ATOM 2383 O O . VAL A 1 302 ? -6.154 3.903 -9.189 1.00 97.25 302 VAL A O 1
ATOM 2386 N N . LEU A 1 303 ? -6.160 2.138 -10.578 1.00 96.50 303 LEU A N 1
ATOM 2387 C CA . LEU A 1 303 ? -7.574 1.811 -10.404 1.00 96.50 303 LEU A CA 1
ATOM 2388 C C . LEU A 1 303 ? -7.897 1.563 -8.929 1.00 96.50 303 LEU A C 1
ATOM 2390 O O . LEU A 1 303 ? -8.779 2.216 -8.383 1.00 96.50 303 LEU A O 1
ATOM 2394 N N . LYS A 1 304 ? -7.104 0.718 -8.264 1.00 96.75 304 LYS A N 1
ATOM 2395 C CA . LYS A 1 304 ? -7.237 0.457 -6.832 1.00 96.75 304 LYS A CA 1
ATOM 2396 C C . LYS A 1 304 ? -7.102 1.740 -6.009 1.00 96.75 304 LYS A C 1
ATOM 2398 O O . L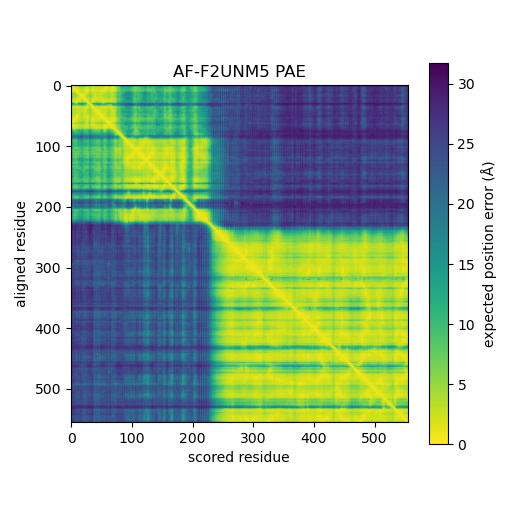YS A 1 304 ? -7.855 1.921 -5.058 1.00 96.75 304 LYS A O 1
ATOM 2403 N N . LEU A 1 305 ? -6.195 2.653 -6.385 1.00 97.00 305 LEU A N 1
ATOM 2404 C CA . LEU A 1 305 ? -6.058 3.927 -5.682 1.00 97.00 305 LEU A CA 1
ATOM 2405 C C . LEU A 1 305 ? -7.347 4.765 -5.723 1.00 97.00 305 LEU A C 1
ATOM 2407 O O . LEU A 1 305 ? -7.644 5.435 -4.736 1.00 97.00 305 LEU A O 1
ATOM 2411 N N . LEU A 1 306 ? -8.080 4.735 -6.842 1.00 97.12 306 LEU A N 1
ATOM 2412 C CA . LEU A 1 306 ? -9.342 5.457 -7.038 1.00 97.12 306 LEU A CA 1
ATOM 2413 C C . LEU A 1 306 ? -10.529 4.732 -6.384 1.00 97.12 306 LEU A C 1
ATOM 2415 O O . LEU A 1 306 ? -11.312 5.359 -5.673 1.00 97.12 306 LEU A O 1
ATOM 2419 N N . GLU A 1 307 ? -10.634 3.414 -6.569 1.00 96.44 307 GLU A N 1
ATOM 2420 C CA . GLU A 1 307 ? -11.680 2.568 -5.974 1.00 96.44 307 GLU A CA 1
ATOM 2421 C C . GLU A 1 307 ? -11.681 2.652 -4.441 1.00 96.44 307 GLU A C 1
ATOM 2423 O O . GLU A 1 307 ? -12.734 2.751 -3.807 1.00 96.44 307 GLU A O 1
ATOM 2428 N N . GLU A 1 308 ? -10.495 2.679 -3.830 1.00 96.88 308 GLU A N 1
ATOM 2429 C CA . GLU A 1 308 ? -10.318 2.772 -2.380 1.00 96.88 308 GLU A CA 1
ATOM 2430 C C . GLU A 1 308 ? -10.837 4.080 -1.761 1.00 96.88 308 GLU A C 1
ATOM 2432 O O . GLU A 1 308 ? -11.085 4.106 -0.557 1.00 96.88 308 GLU A O 1
ATOM 2437 N N . ALA A 1 309 ? -11.030 5.150 -2.543 1.00 96.56 309 ALA A N 1
ATOM 2438 C CA . ALA A 1 309 ? -11.655 6.383 -2.053 1.00 96.56 309 ALA A CA 1
ATOM 2439 C C . ALA A 1 309 ? -13.184 6.243 -1.908 1.00 96.56 309 ALA A C 1
ATOM 2441 O O . ALA A 1 309 ? -13.801 6.849 -1.029 1.00 96.56 309 ALA A O 1
ATOM 2442 N N . GLY A 1 310 ? -13.814 5.397 -2.730 1.00 95.12 310 GLY A N 1
ATOM 2443 C CA . GLY A 1 310 ? -15.271 5.291 -2.818 1.00 95.12 310 GLY A CA 1
ATOM 2444 C C . GLY A 1 310 ? -15.909 6.484 -3.540 1.00 95.12 310 GLY A C 1
ATOM 2445 O O . GLY A 1 310 ? -15.264 7.171 -4.337 1.00 95.12 310 GLY A O 1
ATOM 2446 N N . GLY A 1 311 ? -17.196 6.722 -3.274 1.00 92.31 311 GLY A N 1
ATOM 2447 C CA . GLY A 1 311 ? -17.947 7.833 -3.858 1.00 92.31 311 GLY A CA 1
ATOM 2448 C C . GLY A 1 311 ? -17.967 7.825 -5.397 1.00 92.31 311 GLY A C 1
ATOM 2449 O O . GLY A 1 311 ? -17.865 6.766 -6.023 1.00 92.31 311 GLY A O 1
ATOM 2450 N N . PRO A 1 312 ? -18.107 9.002 -6.033 1.00 91.62 312 PRO A N 1
ATOM 2451 C CA . PRO A 1 312 ? -18.006 9.137 -7.486 1.00 91.62 312 PRO A CA 1
ATOM 2452 C C . PRO A 1 312 ? -16.640 8.705 -8.037 1.00 91.62 312 PRO A C 1
ATOM 2454 O O . PRO A 1 312 ? -16.596 8.043 -9.070 1.00 91.62 312 PRO A O 1
ATOM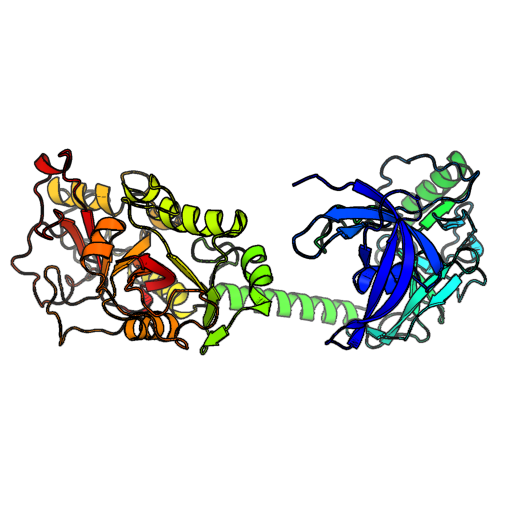 2457 N N . THR A 1 313 ? -15.545 9.002 -7.322 1.00 93.56 313 THR A N 1
ATOM 2458 C CA . THR A 1 313 ? -14.168 8.683 -7.742 1.00 93.56 313 THR A CA 1
ATOM 2459 C C . THR A 1 313 ? -13.964 7.198 -8.048 1.00 93.56 313 THR A C 1
ATOM 2461 O O . THR A 1 313 ? -13.283 6.861 -9.014 1.00 93.56 313 THR A O 1
ATOM 2464 N N . ALA A 1 314 ? -14.575 6.302 -7.269 1.00 92.44 314 ALA A N 1
ATOM 2465 C CA . ALA A 1 314 ? -14.424 4.857 -7.447 1.00 92.44 314 ALA A CA 1
ATOM 2466 C C . ALA A 1 314 ? -15.018 4.310 -8.756 1.00 92.44 314 ALA A C 1
ATOM 2468 O O . ALA A 1 314 ? -14.664 3.209 -9.167 1.00 92.44 314 ALA A O 1
ATOM 2469 N N . ASN A 1 315 ? -15.912 5.056 -9.412 1.00 89.56 315 ASN A N 1
ATOM 2470 C CA . ASN A 1 315 ? -16.571 4.628 -10.650 1.00 89.56 315 ASN A CA 1
ATOM 2471 C C . ASN A 1 315 ? -15.897 5.190 -11.913 1.00 89.56 315 ASN A C 1
ATOM 2473 O O . ASN A 1 315 ? -16.387 4.983 -13.025 1.00 89.56 315 ASN A O 1
ATOM 2477 N N . GLU A 1 316 ? -14.797 5.924 -11.756 1.00 88.50 316 GLU A N 1
ATOM 2478 C CA . GLU A 1 316 ? -14.123 6.603 -12.854 1.00 88.50 316 GLU A CA 1
ATOM 2479 C C . GLU A 1 316 ? -13.130 5.707 -13.601 1.00 88.50 316 GLU A C 1
ATOM 2481 O O . GLU A 1 316 ? -12.531 4.774 -13.063 1.00 88.50 316 GLU A O 1
ATOM 2486 N N . ALA A 1 317 ? -12.900 6.031 -14.874 1.00 83.44 317 ALA A N 1
ATOM 2487 C CA . ALA A 1 317 ? -11.897 5.337 -15.671 1.00 83.44 317 ALA A CA 1
ATOM 2488 C C . ALA A 1 317 ? -10.478 5.707 -15.188 1.00 83.44 317 ALA A C 1
ATOM 2490 O O . ALA A 1 317 ? -10.140 6.889 -15.172 1.00 83.44 317 ALA A O 1
ATOM 2491 N N . PRO A 1 318 ? -9.578 4.743 -14.916 1.00 78.12 318 PRO A N 1
ATOM 2492 C CA . PRO A 1 318 ? -8.308 5.015 -14.230 1.00 78.12 318 PRO A CA 1
ATOM 2493 C C . PRO A 1 318 ? -7.340 5.917 -15.007 1.00 78.12 318 PRO A C 1
ATOM 2495 O O . PRO A 1 318 ? -6.503 6.582 -14.409 1.00 78.12 318 PRO A O 1
ATOM 2498 N N . LEU A 1 319 ? -7.441 5.956 -16.341 1.00 83.81 319 LEU A N 1
ATOM 2499 C CA . LEU A 1 319 ? -6.593 6.803 -17.195 1.00 83.81 319 LEU A CA 1
ATOM 2500 C C . LEU A 1 319 ? -7.263 8.106 -17.635 1.00 83.81 319 LEU A C 1
ATOM 2502 O O . LEU A 1 319 ? -6.591 8.987 -18.172 1.00 83.81 319 LEU A O 1
ATOM 2506 N N . ARG A 1 320 ? -8.586 8.199 -17.478 1.00 88.00 320 ARG A N 1
ATOM 2507 C CA . ARG A 1 320 ? -9.375 9.366 -17.879 1.00 88.00 320 ARG A CA 1
ATOM 2508 C C . ARG A 1 320 ? -10.417 9.752 -16.823 1.00 88.00 320 ARG A C 1
ATOM 2510 O O . ARG A 1 320 ? -11.578 9.942 -17.200 1.00 88.00 320 ARG A O 1
ATOM 2517 N N . PRO A 1 321 ? -10.056 9.826 -15.528 1.00 81.12 321 PRO A N 1
ATOM 2518 C CA . PRO A 1 321 ? -11.045 10.118 -14.507 1.00 81.12 321 PRO A CA 1
ATOM 2519 C C . PRO A 1 321 ? -11.586 11.527 -14.732 1.00 81.12 321 PRO A C 1
ATOM 2521 O O . PRO A 1 321 ? -10.830 12.465 -14.999 1.00 81.12 321 PRO A O 1
ATOM 2524 N N . PHE A 1 322 ? -12.909 11.656 -14.717 1.00 86.50 322 PHE A N 1
ATOM 2525 C CA . PHE A 1 322 ? -13.618 12.909 -14.966 1.00 86.50 322 PHE A CA 1
ATOM 2526 C C . PHE A 1 322 ? -13.210 13.589 -16.281 1.00 86.50 322 PHE A C 1
ATOM 2528 O O . PHE A 1 322 ? -13.188 14.815 -16.386 1.00 86.50 322 PHE A O 1
ATOM 2535 N N . ARG A 1 323 ? -12.891 12.783 -17.306 1.00 90.00 323 ARG A N 1
ATOM 2536 C CA . ARG A 1 323 ? -12.430 13.223 -18.639 1.00 90.00 323 ARG A CA 1
ATOM 2537 C C . ARG A 1 323 ? -11.070 13.933 -18.648 1.00 90.00 323 ARG A C 1
ATOM 2539 O O . ARG A 1 323 ? -10.691 14.458 -19.693 1.00 90.00 323 ARG A O 1
ATOM 2546 N N . GLN A 1 324 ? -10.319 13.914 -17.548 1.00 91.25 324 GLN A N 1
ATOM 2547 C CA . GLN A 1 324 ? -8.948 14.425 -17.510 1.00 91.25 324 GLN A CA 1
ATOM 2548 C C . GLN A 1 324 ? -7.942 13.321 -17.820 1.00 91.25 324 GLN A C 1
ATOM 2550 O O . GLN A 1 324 ? -8.048 12.219 -17.295 1.00 91.25 324 GLN A O 1
ATOM 2555 N N . THR A 1 325 ? -6.945 13.601 -18.659 1.00 94.94 325 THR A N 1
ATOM 2556 C CA . THR A 1 325 ? -5.937 12.600 -19.037 1.00 94.94 325 THR A CA 1
ATOM 2557 C C . THR A 1 325 ? -4.880 12.468 -17.945 1.00 94.94 325 THR A C 1
ATOM 2559 O O . THR A 1 325 ? -4.138 13.415 -17.692 1.00 94.94 325 THR A O 1
ATOM 2562 N N . LEU A 1 326 ? -4.768 11.284 -17.337 1.00 96.62 326 LEU A N 1
ATOM 2563 C CA . LEU A 1 326 ? -3.690 10.965 -16.401 1.00 96.62 326 LEU A CA 1
ATOM 2564 C C . LEU A 1 326 ? -2.390 10.699 -17.178 1.00 96.62 326 LEU A C 1
ATOM 2566 O O . LEU A 1 326 ? -2.249 9.671 -17.840 1.00 96.62 326 LEU A O 1
ATOM 2570 N N . ALA A 1 327 ? -1.445 11.632 -17.097 1.00 96.56 327 ALA A N 1
ATOM 2571 C CA . ALA A 1 327 ? -0.179 11.596 -17.824 1.00 96.56 327 ALA A CA 1
ATOM 2572 C C . ALA A 1 327 ? 0.930 10.838 -17.081 1.00 96.56 327 ALA A C 1
ATOM 2574 O O . ALA A 1 327 ? 1.861 10.329 -17.704 1.00 96.56 327 ALA A O 1
ATOM 2575 N N . GLY A 1 328 ? 0.858 10.760 -15.751 1.00 97.00 328 GLY A N 1
ATOM 2576 C CA . GLY A 1 328 ? 1.877 10.076 -14.964 1.00 97.00 328 GLY A CA 1
ATOM 2577 C C . GLY A 1 328 ? 1.478 9.850 -13.516 1.00 97.00 328 GLY A C 1
ATOM 2578 O O . GLY A 1 328 ? 0.660 10.578 -12.955 1.00 97.00 328 GLY A O 1
ATOM 2579 N N . VAL A 1 329 ? 2.084 8.829 -12.913 1.00 98.00 329 VAL A N 1
ATOM 2580 C CA . VAL A 1 329 ? 1.905 8.487 -11.500 1.00 98.00 329 VAL A CA 1
ATOM 2581 C C . VAL A 1 329 ? 3.250 8.121 -10.898 1.00 98.00 329 VAL A C 1
ATOM 2583 O O . VAL A 1 329 ? 3.982 7.320 -11.474 1.00 98.00 329 VAL A O 1
ATOM 2586 N N . SER A 1 330 ? 3.558 8.672 -9.728 1.00 97.94 330 SER A N 1
ATOM 2587 C CA . SER A 1 330 ? 4.668 8.221 -8.887 1.00 97.94 330 SER A CA 1
ATOM 2588 C C . SER A 1 330 ? 4.113 7.718 -7.567 1.00 97.94 330 SER A C 1
ATOM 2590 O O . SER A 1 330 ? 3.426 8.477 -6.889 1.00 97.94 330 SER A O 1
ATOM 2592 N N . ILE A 1 331 ? 4.408 6.475 -7.190 1.00 98.25 331 ILE A N 1
ATOM 2593 C CA . ILE A 1 331 ? 4.017 5.938 -5.880 1.00 98.25 331 ILE A CA 1
ATOM 2594 C C . ILE A 1 331 ? 5.138 6.115 -4.861 1.00 98.25 331 ILE A C 1
ATOM 2596 O O . ILE A 1 331 ? 6.310 6.136 -5.236 1.00 98.25 331 ILE A O 1
ATOM 2600 N N . PHE A 1 332 ? 4.763 6.224 -3.590 1.00 97.62 332 PHE A N 1
ATOM 2601 C CA . PHE A 1 332 ? 5.656 6.444 -2.455 1.00 97.62 332 PHE A CA 1
ATOM 2602 C C . PHE A 1 332 ? 5.478 5.329 -1.424 1.00 97.62 332 PHE A C 1
ATOM 2604 O O . PHE A 1 332 ? 4.352 4.919 -1.134 1.00 97.62 332 PHE A O 1
ATOM 2611 N N . TRP A 1 333 ? 6.582 4.820 -0.882 1.00 96.88 333 TRP A N 1
ATOM 2612 C CA . TRP A 1 333 ? 6.565 3.810 0.175 1.00 96.88 333 TRP A CA 1
ATOM 2613 C C . TRP A 1 333 ? 7.758 3.955 1.121 1.00 96.88 333 TRP A C 1
ATOM 2615 O O . TRP A 1 333 ? 8.842 4.378 0.723 1.00 96.88 333 TRP A O 1
ATOM 2625 N N . GLY A 1 334 ? 7.564 3.563 2.373 1.00 92.88 334 GLY A N 1
ATOM 2626 C CA . GLY A 1 334 ? 8.595 3.473 3.398 1.00 92.88 334 GLY A CA 1
ATOM 2627 C C . GLY A 1 334 ? 8.065 2.694 4.600 1.00 92.88 334 GLY A C 1
ATOM 2628 O O . GLY A 1 334 ? 7.004 2.072 4.530 1.00 92.88 334 GLY A O 1
ATOM 2629 N N . ASP A 1 335 ? 8.801 2.730 5.708 1.00 83.38 335 ASP A N 1
ATOM 2630 C CA . ASP A 1 335 ? 8.354 2.110 6.964 1.00 83.38 335 ASP A CA 1
ATOM 2631 C C . ASP A 1 335 ? 7.313 2.975 7.707 1.00 83.38 335 ASP A C 1
ATOM 2633 O O . ASP A 1 335 ? 6.668 2.500 8.638 1.00 83.38 335 ASP A O 1
ATOM 2637 N N . ASP A 1 336 ? 7.166 4.248 7.308 1.00 87.38 336 ASP A N 1
ATOM 2638 C CA . ASP A 1 336 ? 6.187 5.249 7.770 1.00 87.38 336 ASP A CA 1
ATOM 2639 C C . ASP A 1 336 ? 5.772 5.151 9.258 1.00 87.38 336 ASP A C 1
ATOM 2641 O O . ASP A 1 336 ? 4.579 5.192 9.594 1.00 87.38 336 ASP A O 1
ATOM 2645 N N . PRO A 1 337 ? 6.737 5.077 10.200 1.00 91.31 337 PRO A N 1
ATOM 2646 C CA . PRO A 1 337 ? 6.450 4.777 11.600 1.00 91.31 337 PRO A CA 1
ATOM 2647 C C . PRO A 1 337 ? 5.620 5.859 12.290 1.00 91.31 337 PRO A C 1
ATOM 2649 O O . PRO A 1 337 ? 4.900 5.577 13.248 1.00 91.31 337 PRO A O 1
ATOM 2652 N N . ALA A 1 338 ? 5.692 7.102 11.802 1.00 94.06 338 ALA A N 1
ATOM 2653 C CA . ALA A 1 338 ? 4.902 8.216 12.311 1.00 94.06 338 ALA A CA 1
ATOM 2654 C C . ALA A 1 338 ? 3.399 7.987 12.097 1.00 94.06 338 ALA A C 1
ATOM 2656 O O . ALA A 1 338 ? 2.620 8.168 13.032 1.00 94.06 338 ALA A O 1
ATOM 2657 N N . PHE A 1 339 ? 2.999 7.521 10.908 1.00 96.25 339 PHE A N 1
ATOM 2658 C CA . PHE A 1 339 ? 1.596 7.268 10.587 1.00 96.25 339 PHE A CA 1
ATOM 2659 C C . PHE A 1 339 ? 1.030 6.150 11.472 1.00 96.25 339 PHE A C 1
ATOM 2661 O O . PHE A 1 339 ? 0.023 6.340 12.158 1.00 96.25 339 PHE A O 1
ATOM 2668 N N . TYR A 1 340 ? 1.722 5.011 11.570 1.00 95.94 340 TYR A N 1
ATOM 2669 C CA . TYR A 1 340 ? 1.252 3.903 12.406 1.00 95.94 340 TYR A CA 1
ATOM 2670 C C . TYR A 1 340 ? 1.314 4.206 13.915 1.00 95.94 340 TYR A C 1
ATOM 2672 O O . TYR A 1 340 ? 0.389 3.877 14.665 1.00 95.94 340 TYR A O 1
ATOM 2680 N N . SER A 1 341 ? 2.349 4.907 14.384 1.00 94.94 341 SER A N 1
ATOM 2681 C CA . SER A 1 341 ? 2.417 5.361 15.781 1.00 94.94 341 SER A CA 1
ATOM 2682 C C . SER A 1 341 ? 1.259 6.295 16.125 1.00 94.94 341 SER A C 1
ATOM 2684 O O . SER A 1 341 ? 0.682 6.207 17.213 1.00 94.94 341 SER A O 1
ATOM 2686 N N . ALA A 1 342 ? 0.867 7.161 15.193 1.00 96.00 342 ALA A N 1
ATOM 2687 C CA . ALA A 1 342 ? -0.254 8.062 15.383 1.00 96.00 342 ALA A CA 1
ATOM 2688 C C . ALA A 1 342 ? -1.609 7.318 15.342 1.00 96.00 342 ALA A C 1
ATOM 2690 O O . ALA A 1 342 ? -2.516 7.684 16.098 1.00 96.00 342 ALA A O 1
ATOM 2691 N N . LEU A 1 343 ? -1.719 6.207 14.596 1.00 96.00 343 LEU A N 1
ATOM 2692 C CA . LEU A 1 343 ? -2.858 5.279 14.670 1.00 96.00 343 LEU A CA 1
ATOM 2693 C C . LEU A 1 343 ? -3.011 4.716 16.089 1.00 96.00 343 LEU A C 1
ATOM 2695 O O . LEU A 1 343 ? -4.067 4.853 16.716 1.00 96.00 343 LEU A O 1
ATOM 2699 N N . LYS A 1 344 ? -1.927 4.141 16.631 1.00 95.62 344 LYS A N 1
ATOM 2700 C CA . LYS A 1 344 ? -1.878 3.597 17.999 1.00 95.62 344 LYS A CA 1
ATOM 2701 C C . LYS A 1 344 ? -2.203 4.673 19.038 1.00 95.62 344 LYS A C 1
ATOM 2703 O O . LYS A 1 344 ? -3.020 4.450 19.932 1.00 95.62 344 LYS A O 1
ATOM 2708 N N . LYS A 1 345 ? -1.623 5.869 18.891 1.00 95.50 345 LYS A N 1
ATOM 2709 C CA . LYS A 1 345 ? -1.866 7.013 19.780 1.00 95.50 345 LYS A CA 1
ATOM 2710 C C . LYS A 1 345 ? -3.342 7.401 19.822 1.00 95.50 345 LYS A C 1
ATOM 2712 O O . LYS A 1 345 ? -3.836 7.686 20.907 1.00 95.50 345 LYS A O 1
ATOM 2717 N N . ARG A 1 346 ? -4.058 7.395 18.692 1.00 95.25 346 ARG A N 1
ATOM 2718 C CA . ARG A 1 346 ? -5.503 7.695 18.647 1.00 95.25 346 ARG A CA 1
ATOM 2719 C C . ARG A 1 346 ? -6.334 6.619 19.324 1.00 95.25 346 ARG A C 1
ATOM 2721 O O . ARG A 1 346 ? -7.177 6.968 20.152 1.00 95.25 346 ARG A O 1
ATOM 2728 N N . LYS A 1 347 ? -6.039 5.340 19.058 1.00 95.06 347 LYS A N 1
ATOM 2729 C CA . LYS A 1 347 ? -6.684 4.222 19.762 1.00 95.06 347 LYS A CA 1
ATOM 2730 C C . LYS A 1 347 ? -6.571 4.400 21.276 1.00 95.06 347 LYS A C 1
ATOM 2732 O O . LYS A 1 347 ? -7.580 4.382 21.966 1.00 95.06 347 LYS A O 1
ATOM 2737 N N . THR A 1 348 ? -5.374 4.686 21.787 1.00 95.25 348 THR A N 1
ATOM 2738 C CA . THR A 1 348 ? -5.161 4.919 23.225 1.00 95.25 348 THR A CA 1
ATOM 2739 C C . THR A 1 348 ? -5.813 6.213 23.719 1.00 95.25 348 THR A C 1
ATOM 2741 O O . THR A 1 348 ? -6.438 6.221 24.775 1.00 95.25 348 THR A O 1
ATOM 2744 N N . ARG A 1 349 ? -5.694 7.314 22.965 1.00 94.56 349 ARG A N 1
ATOM 2745 C CA . ARG A 1 349 ? -6.173 8.647 23.368 1.00 94.56 349 ARG A CA 1
ATOM 2746 C C . ARG A 1 349 ? -7.687 8.718 23.533 1.00 94.56 349 ARG A C 1
ATOM 2748 O O . ARG A 1 349 ? -8.127 9.505 24.364 1.00 94.56 349 ARG A O 1
ATOM 2755 N N . TYR A 1 350 ? -8.457 7.971 22.740 1.00 95.06 350 TYR A N 1
ATOM 2756 C CA . TYR A 1 350 ? -9.925 8.039 22.727 1.00 95.06 350 TYR A CA 1
ATOM 2757 C C . TYR A 1 350 ? -10.620 6.846 23.410 1.00 95.06 350 TYR A C 1
ATOM 2759 O O . TYR A 1 350 ? -11.833 6.901 23.614 1.00 95.06 350 TYR A O 1
ATOM 2767 N N . LYS A 1 351 ? -9.875 5.808 23.819 1.00 94.94 351 LYS A N 1
ATOM 2768 C CA . LYS A 1 351 ? -10.408 4.585 24.446 1.00 94.94 351 LYS A CA 1
ATOM 2769 C C . LYS A 1 351 ? -11.282 4.875 25.667 1.00 94.94 351 LYS A C 1
ATOM 2771 O O . LYS A 1 351 ? -10.812 5.478 26.627 1.00 94.94 351 LYS A O 1
ATOM 2776 N N . GLY A 1 352 ? -12.546 4.442 25.625 1.00 91.31 352 GLY A N 1
ATOM 2777 C CA . GLY A 1 352 ? -13.527 4.630 26.704 1.00 91.31 352 GLY A CA 1
ATOM 2778 C C . GLY A 1 352 ? -13.995 6.077 26.921 1.00 91.31 352 GLY A C 1
ATOM 2779 O O . GLY A 1 352 ? -14.854 6.341 27.761 1.00 91.31 352 GLY A O 1
ATOM 2780 N N . PHE A 1 353 ? -13.461 7.044 26.172 1.00 92.44 353 PHE A N 1
ATOM 2781 C CA . PHE A 1 353 ? -13.739 8.462 26.393 1.00 92.44 353 PHE A CA 1
ATOM 2782 C C . PHE A 1 353 ? -14.845 9.018 25.504 1.00 92.44 353 PHE A C 1
ATOM 2784 O O . PHE A 1 353 ? -15.444 10.032 25.861 1.00 92.44 353 PHE A O 1
ATOM 2791 N N . LEU A 1 354 ? -15.120 8.382 24.362 1.00 90.12 354 LEU A N 1
ATOM 2792 C CA . LEU A 1 354 ? -16.133 8.866 23.421 1.00 90.12 354 LEU A CA 1
ATOM 2793 C C . LEU A 1 354 ? -17.563 8.681 23.942 1.00 90.12 354 LEU A C 1
ATOM 2795 O O . LEU A 1 354 ? -18.437 9.470 23.605 1.00 90.12 354 LEU A O 1
ATOM 2799 N N . SER A 1 355 ? -17.787 7.696 24.811 1.00 87.44 355 SER A N 1
ATOM 2800 C CA . SER A 1 355 ? -19.067 7.441 25.482 1.00 87.44 355 SER A CA 1
ATOM 2801 C C . SER A 1 355 ? -19.194 8.140 26.845 1.00 87.44 355 SER A C 1
ATOM 2803 O O . SER A 1 355 ? -20.287 8.200 27.409 1.00 87.44 355 SER A O 1
ATOM 2805 N N . THR A 1 356 ? -18.106 8.703 27.383 1.00 89.06 356 THR A N 1
ATOM 2806 C CA . THR A 1 356 ? -18.089 9.319 28.718 1.00 89.06 356 THR A CA 1
ATOM 2807 C C . THR A 1 356 ? -18.532 10.780 28.652 1.00 89.06 356 THR A C 1
ATOM 2809 O O . THR A 1 356 ? -17.760 11.668 28.281 1.00 89.06 356 THR A O 1
ATOM 2812 N N . LYS A 1 357 ? -19.777 11.059 29.056 1.00 88.31 357 LYS A N 1
ATOM 2813 C CA . LYS A 1 357 ? -20.327 12.424 29.110 1.00 88.31 357 LYS A CA 1
ATOM 2814 C C . LYS A 1 357 ? -19.421 13.348 29.937 1.00 88.31 357 LYS A C 1
ATOM 2816 O O . LYS A 1 357 ? -19.055 13.031 31.062 1.00 88.31 357 LYS A O 1
ATOM 2821 N N . GLY A 1 358 ? -19.069 14.506 29.375 1.00 88.00 358 GLY A N 1
ATOM 2822 C CA . GLY A 1 358 ? -18.241 15.520 30.043 1.00 88.00 358 GLY A CA 1
ATOM 2823 C C . GLY A 1 358 ? -16.725 15.325 29.918 1.00 88.00 358 GLY A C 1
ATOM 2824 O O . GLY A 1 358 ? -15.978 16.242 30.255 1.00 88.00 358 GLY A O 1
ATOM 2825 N N . HIS A 1 359 ? -16.238 14.202 29.377 1.00 94.62 359 HIS A N 1
ATOM 2826 C CA . HIS A 1 359 ? -14.804 14.035 29.141 1.00 94.62 359 HIS A CA 1
ATOM 2827 C C . HIS A 1 359 ? -14.280 15.044 28.098 1.00 94.62 359 HIS A C 1
ATOM 2829 O O . HIS A 1 359 ? -14.974 15.407 27.141 1.00 94.62 359 HIS A O 1
ATOM 2835 N N . LYS A 1 360 ? -13.016 15.480 28.221 1.00 95.31 360 LYS A N 1
ATOM 2836 C CA . LYS A 1 360 ? -12.423 16.464 27.289 1.00 95.31 360 LYS A CA 1
ATOM 2837 C C . LYS A 1 360 ? -12.444 15.995 25.829 1.00 95.31 360 LYS A C 1
ATOM 2839 O O . LYS A 1 360 ? -12.629 16.818 24.939 1.00 95.31 360 LYS A O 1
ATOM 2844 N N . PHE A 1 361 ? -12.333 14.684 25.611 1.00 94.75 361 PHE A N 1
ATOM 2845 C CA . PHE A 1 361 ? -12.404 14.034 24.297 1.00 94.75 361 PHE A CA 1
ATOM 2846 C C . PHE A 1 361 ? -13.792 13.498 23.928 1.00 94.75 361 PHE A C 1
ATOM 2848 O O . PHE A 1 361 ? -13.935 12.934 22.852 1.00 94.75 361 PHE A O 1
ATOM 2855 N N . ALA A 1 362 ? -14.805 13.659 24.784 1.00 93.00 362 ALA A N 1
ATOM 2856 C CA . ALA A 1 362 ? -16.168 13.300 24.412 1.00 93.00 362 ALA A CA 1
ATOM 2857 C C . ALA A 1 362 ? -16.634 14.172 23.233 1.00 93.00 362 ALA A C 1
ATOM 2859 O O . ALA A 1 362 ? -16.302 15.372 23.226 1.00 93.00 362 ALA A O 1
ATOM 2860 N N . PRO A 1 363 ? -17.401 13.610 22.279 1.00 94.12 363 PRO A N 1
ATOM 2861 C CA . PRO A 1 363 ? -17.968 14.364 21.173 1.00 94.12 363 PRO A CA 1
ATOM 2862 C C . PRO A 1 363 ? -18.692 15.629 21.647 1.00 94.12 363 PRO A C 1
ATOM 2864 O O . PRO A 1 363 ? -19.454 15.599 22.614 1.00 94.12 363 PRO A O 1
ATOM 2867 N N . LYS A 1 364 ? -18.456 16.761 20.975 1.00 94.94 364 LYS A N 1
ATOM 2868 C CA . LYS A 1 364 ? -19.081 18.064 21.284 1.00 94.94 364 LYS A CA 1
ATOM 2869 C C . LYS A 1 364 ? -20.444 18.249 20.611 1.00 94.94 364 LYS A C 1
ATOM 2871 O O . LYS A 1 364 ? -20.863 19.369 20.337 1.00 94.94 364 LYS A O 1
ATOM 2876 N N . TYR A 1 365 ? -21.127 17.141 20.361 1.00 91.25 365 TYR A 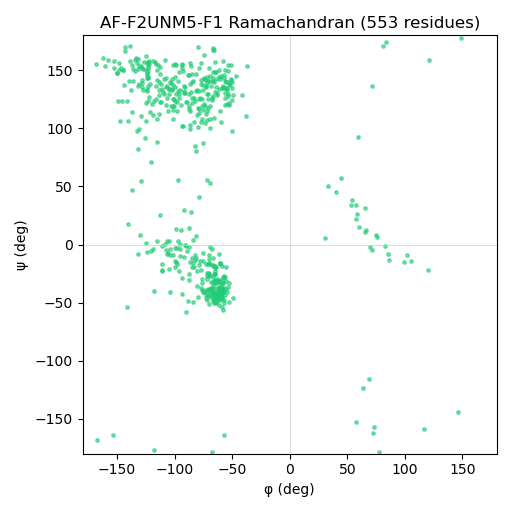N 1
ATOM 2877 C CA . TYR A 1 365 ? -22.507 17.067 19.909 1.00 91.25 365 TYR A CA 1
ATOM 2878 C C . TYR A 1 365 ? -23.244 16.047 20.773 1.00 91.25 365 TYR A C 1
ATOM 2880 O O . TYR A 1 365 ? -22.641 15.120 21.313 1.00 91.25 365 TYR A O 1
ATOM 2888 N N . THR A 1 366 ? -24.547 16.231 20.948 1.00 85.31 366 THR A N 1
ATOM 2889 C CA . THR A 1 366 ? -25.381 15.301 21.713 1.00 85.31 366 THR A CA 1
ATOM 2890 C C . THR A 1 366 ? -25.499 13.977 20.969 1.00 85.31 366 THR A C 1
ATOM 2892 O O . THR A 1 366 ? -25.692 13.967 19.755 1.00 85.31 366 THR A O 1
ATOM 2895 N N . PHE A 1 367 ? -25.384 12.859 21.685 1.00 84.12 367 PHE A N 1
ATOM 2896 C CA . PHE A 1 367 ? -25.457 11.514 21.116 1.00 84.12 367 PHE A CA 1
ATOM 2897 C C . PHE A 1 367 ? -26.313 10.581 21.980 1.00 84.12 367 PHE A C 1
ATOM 2899 O O . PHE A 1 367 ? -26.394 10.747 23.198 1.00 84.12 367 PHE A O 1
ATOM 2906 N N . HIS A 1 368 ? -26.938 9.594 21.341 1.00 77.38 368 HIS A N 1
ATOM 2907 C CA . HIS A 1 368 ? -27.596 8.463 21.989 1.00 77.38 368 HIS A CA 1
ATOM 2908 C C . HIS A 1 368 ? -26.900 7.177 21.525 1.00 77.38 368 HIS A C 1
ATOM 2910 O O . HIS A 1 368 ? -26.948 6.813 20.347 1.00 77.38 368 HIS A O 1
ATOM 2916 N N . GLY A 1 369 ? -26.192 6.505 22.437 1.00 79.44 369 GLY A N 1
ATOM 2917 C CA . GLY A 1 369 ? -25.284 5.413 22.075 1.00 79.44 369 GLY A CA 1
ATOM 2918 C C . GLY A 1 369 ? -24.060 5.935 21.315 1.00 79.44 369 GLY A C 1
ATOM 2919 O O . GLY A 1 369 ? -23.275 6.692 21.872 1.00 79.44 369 GLY A O 1
ATOM 2920 N N . GLN A 1 370 ? -23.895 5.542 20.049 1.00 73.88 370 GLN A N 1
ATOM 2921 C CA . GLN A 1 370 ? -22.793 5.994 19.180 1.00 73.88 370 GLN A CA 1
ATOM 2922 C C . GLN A 1 370 ? -23.230 6.992 18.092 1.00 73.88 370 GLN A C 1
ATOM 2924 O O . GLN A 1 370 ? -22.414 7.378 17.258 1.00 73.88 370 GLN A O 1
ATOM 2929 N N . ARG A 1 371 ? -24.505 7.406 18.066 1.00 84.56 371 ARG A N 1
ATOM 2930 C CA . ARG A 1 371 ? -25.053 8.268 17.004 1.00 84.56 371 ARG A CA 1
ATOM 2931 C C . ARG A 1 371 ? -25.452 9.643 17.533 1.00 84.56 371 ARG A C 1
ATOM 2933 O O . ARG A 1 371 ? -26.022 9.705 18.627 1.00 84.56 371 ARG A O 1
ATOM 2940 N N . PRO A 1 372 ? -25.192 10.735 16.788 1.00 90.75 372 PRO A N 1
ATOM 2941 C CA . PRO A 1 372 ? -25.698 12.055 17.143 1.00 90.75 372 PRO A CA 1
ATOM 2942 C C . PRO A 1 372 ? -27.227 12.065 17.250 1.00 90.75 372 PRO A C 1
ATOM 2944 O O . PRO A 1 372 ? -27.910 11.378 16.496 1.00 90.75 372 PRO A O 1
ATOM 2947 N N . THR A 1 373 ? -27.774 12.862 18.167 1.00 91.25 373 THR A N 1
ATOM 2948 C CA . THR A 1 373 ? -29.231 13.061 18.263 1.00 91.25 373 THR A CA 1
ATOM 2949 C C . THR A 1 373 ? -29.749 14.079 17.248 1.00 91.25 373 THR A C 1
ATOM 2951 O O . THR A 1 373 ? -30.933 14.063 16.938 1.00 91.25 373 THR A O 1
ATOM 2954 N N . ASP A 1 374 ? -28.889 14.981 16.760 1.00 94.56 374 ASP A N 1
ATOM 2955 C CA . ASP A 1 374 ? -29.217 15.894 15.661 1.00 94.56 374 ASP A CA 1
ATOM 2956 C C . ASP A 1 374 ? -29.119 15.131 14.325 1.00 94.56 374 ASP A C 1
ATOM 2958 O O . ASP A 1 374 ? -28.015 14.701 13.960 1.00 94.56 374 ASP A O 1
ATOM 2962 N N . PRO A 1 375 ? -30.231 14.980 13.577 1.00 93.12 375 PRO A N 1
ATOM 2963 C CA . PRO A 1 375 ? -30.241 14.244 12.316 1.00 93.12 375 PRO A CA 1
ATOM 2964 C C . PRO A 1 375 ? -29.255 14.788 11.279 1.00 93.12 375 PRO A C 1
ATOM 2966 O O . PRO A 1 375 ? -28.681 14.008 10.523 1.00 93.12 375 PRO A O 1
ATOM 2969 N N . LYS A 1 376 ? -29.008 16.104 11.250 1.00 93.19 376 LYS A N 1
ATOM 2970 C CA . LYS A 1 376 ? -28.100 16.716 10.268 1.00 93.19 376 LYS A CA 1
ATOM 2971 C C . LYS A 1 376 ? -26.646 16.363 10.561 1.00 93.19 376 LYS A C 1
ATOM 2973 O O . LYS A 1 376 ? -25.882 16.069 9.644 1.00 93.19 376 LYS A O 1
ATOM 2978 N N . LEU A 1 377 ? -26.263 16.355 11.841 1.00 95.25 377 LEU A N 1
ATOM 2979 C CA . LEU A 1 377 ? -24.923 15.927 12.255 1.00 95.25 377 LEU A CA 1
ATOM 2980 C C . LEU A 1 377 ? -24.715 14.435 11.964 1.00 95.25 377 LEU A C 1
ATOM 2982 O O . LEU A 1 377 ? -23.667 14.054 11.442 1.00 95.25 377 LEU A O 1
ATOM 2986 N N . ASP A 1 378 ? -25.716 13.602 12.265 1.00 94.56 378 ASP A N 1
ATOM 2987 C CA . ASP A 1 378 ? -25.681 12.159 11.996 1.00 94.56 378 ASP A CA 1
ATOM 2988 C C . ASP A 1 378 ? -25.555 11.863 10.495 1.00 94.56 378 ASP A C 1
ATOM 2990 O O . ASP A 1 378 ? -24.715 11.057 10.109 1.00 94.56 378 ASP A O 1
ATOM 2994 N N . GLN A 1 379 ? -26.286 12.570 9.630 1.00 93.94 379 GLN A N 1
ATOM 2995 C CA . GLN A 1 379 ? -26.175 12.412 8.175 1.00 93.94 379 GLN A CA 1
ATOM 2996 C C . GLN A 1 379 ? -24.777 12.755 7.636 1.00 93.94 379 GLN A C 1
ATOM 2998 O O . GLN A 1 379 ? -24.250 12.008 6.809 1.00 93.94 379 GLN A O 1
ATOM 3003 N N . VAL A 1 380 ? -24.148 13.844 8.106 1.00 95.94 380 VAL A N 1
ATOM 3004 C CA . VAL A 1 380 ? -22.767 14.191 7.708 1.00 95.94 380 VAL A CA 1
ATOM 3005 C C . VAL A 1 380 ? -21.806 13.081 8.127 1.00 95.94 380 VAL A C 1
ATOM 3007 O O . VAL A 1 380 ? -21.007 12.613 7.313 1.00 95.94 380 VAL A O 1
ATOM 3010 N N . LEU A 1 381 ? -21.907 12.609 9.373 1.00 95.88 381 LEU A N 1
ATOM 3011 C CA . LEU A 1 381 ? -21.064 11.517 9.856 1.00 95.88 381 LEU A CA 1
ATOM 3012 C C . LEU A 1 381 ? -21.311 10.215 9.092 1.00 95.88 381 LEU A C 1
ATOM 3014 O O . LEU A 1 381 ? -20.349 9.521 8.769 1.00 95.88 381 LEU A O 1
ATOM 3018 N N . GLN A 1 382 ? -22.558 9.888 8.761 1.00 94.31 382 GLN A N 1
ATOM 3019 C CA . GLN A 1 382 ? -22.875 8.698 7.977 1.00 94.31 382 GLN A CA 1
ATOM 3020 C C . GLN A 1 382 ? -22.289 8.761 6.581 1.00 94.31 382 GLN A C 1
ATOM 3022 O O . GLN A 1 382 ? -21.617 7.825 6.157 1.00 94.31 382 GLN A O 1
ATOM 3027 N N . ARG A 1 383 ? -22.492 9.878 5.886 1.00 94.56 383 ARG A N 1
ATOM 3028 C CA . ARG A 1 383 ? -21.996 10.048 4.525 1.00 94.56 383 ARG A CA 1
ATOM 3029 C C . ARG A 1 383 ? -20.472 9.995 4.470 1.00 94.56 383 ARG A C 1
ATOM 3031 O O . ARG A 1 383 ? -19.926 9.285 3.632 1.00 94.56 383 ARG A O 1
ATOM 3038 N N . VAL A 1 384 ? -19.791 10.733 5.349 1.00 96.62 384 VAL A N 1
ATOM 3039 C CA . VAL A 1 384 ? -18.334 10.921 5.258 1.00 96.62 384 VAL A CA 1
ATOM 3040 C C . VAL A 1 384 ? -17.555 9.823 5.982 1.00 96.62 384 VAL A C 1
ATOM 3042 O O . VAL A 1 384 ? -16.436 9.507 5.598 1.00 96.62 384 VAL A O 1
ATOM 3045 N N . THR A 1 385 ? -18.106 9.241 7.050 1.00 95.62 385 THR A N 1
ATOM 3046 C CA . THR A 1 385 ? -17.296 8.512 8.041 1.00 95.62 385 THR A CA 1
ATOM 3047 C C . THR A 1 385 ? -17.715 7.061 8.280 1.00 95.62 385 THR A C 1
ATOM 3049 O O . THR A 1 385 ? -16.994 6.357 8.993 1.00 95.62 385 THR A O 1
ATOM 3052 N N . MET A 1 386 ? -18.829 6.593 7.702 1.00 93.31 386 MET A N 1
ATOM 3053 C CA . MET A 1 386 ? -19.319 5.224 7.906 1.00 93.31 386 MET A CA 1
ATOM 3054 C C . MET A 1 386 ? -18.927 4.287 6.753 1.00 93.31 386 MET A C 1
ATOM 3056 O O . MET A 1 386 ? -19.189 4.612 5.592 1.00 93.31 386 MET A O 1
ATOM 3060 N N . PRO A 1 387 ? -18.330 3.112 7.046 1.00 91.31 387 PRO A N 1
ATOM 3061 C CA . PRO A 1 387 ? -17.975 2.140 6.017 1.00 91.31 387 PRO A CA 1
ATOM 3062 C C . PRO A 1 387 ? -19.190 1.697 5.196 1.00 91.31 387 PRO A C 1
ATOM 3064 O O . PRO A 1 387 ? -20.227 1.355 5.763 1.00 91.31 387 PRO A O 1
ATOM 3067 N N . GLY A 1 388 ? -19.039 1.648 3.871 1.00 87.06 388 GLY A N 1
ATOM 3068 C CA . GLY A 1 388 ? -20.048 1.098 2.960 1.00 87.06 388 GLY A CA 1
ATOM 3069 C C . GLY A 1 388 ? -21.277 1.983 2.734 1.00 87.06 388 GLY A C 1
ATOM 3070 O O . GLY A 1 388 ? -22.230 1.520 2.117 1.00 87.06 388 GLY A O 1
ATOM 3071 N N . VAL A 1 389 ? -21.275 3.232 3.220 1.00 91.38 389 VAL A N 1
ATOM 3072 C CA . VAL A 1 389 ? -22.384 4.176 2.995 1.00 91.38 389 VAL A CA 1
ATOM 3073 C C . VAL A 1 389 ? -22.172 4.998 1.727 1.00 91.38 389 VAL A C 1
ATOM 3075 O O . VAL A 1 389 ? -23.021 4.985 0.840 1.00 91.38 389 VAL A O 1
ATOM 3078 N N . HIS A 1 390 ? -21.059 5.729 1.629 1.00 94.25 390 HIS A N 1
ATOM 3079 C CA . HIS A 1 390 ? -20.764 6.538 0.442 1.00 94.25 390 HIS A CA 1
ATOM 3080 C C . HIS A 1 390 ? -19.283 6.499 0.066 1.00 94.25 390 HIS A C 1
ATOM 3082 O O . HIS A 1 390 ? -18.951 6.133 -1.059 1.00 94.25 390 HIS A O 1
ATOM 3088 N N . TYR A 1 391 ? -18.399 6.811 1.016 1.00 96.50 391 TYR A N 1
ATOM 3089 C CA . TYR A 1 391 ? -16.953 6.661 0.850 1.00 96.50 391 TYR A CA 1
ATOM 3090 C C . TYR A 1 391 ? -16.447 5.377 1.508 1.00 96.50 391 TYR A C 1
ATOM 3092 O O . TYR A 1 391 ? -17.060 4.843 2.441 1.00 96.50 391 TYR A O 1
ATOM 3100 N N . ASN A 1 392 ? -15.318 4.878 1.013 1.00 96.50 392 ASN A N 1
ATOM 3101 C CA . ASN A 1 392 ? -14.723 3.641 1.499 1.00 96.50 392 ASN A CA 1
ATOM 3102 C C . ASN A 1 392 ? -13.798 3.907 2.696 1.00 96.50 392 ASN A C 1
ATOM 3104 O O . ASN A 1 392 ? -13.132 4.937 2.785 1.00 96.50 392 ASN A O 1
ATOM 3108 N N . MET A 1 393 ? -13.751 2.951 3.628 1.00 96.88 393 MET A N 1
ATOM 3109 C CA . MET A 1 393 ? -12.690 2.882 4.638 1.00 96.88 393 MET A CA 1
ATOM 3110 C C . MET A 1 393 ? -11.711 1.803 4.200 1.00 96.88 393 MET A C 1
ATOM 3112 O O . MET A 1 393 ? -12.139 0.692 3.889 1.00 96.88 393 MET A O 1
ATOM 3116 N N . LEU A 1 394 ? -10.415 2.105 4.241 1.00 96.88 394 LEU A N 1
ATOM 3117 C CA . LEU A 1 394 ? -9.361 1.146 3.905 1.00 96.88 394 LEU A CA 1
ATOM 3118 C C . LEU A 1 394 ? -9.371 -0.067 4.839 1.00 96.88 394 LEU A C 1
ATOM 3120 O O . LEU A 1 394 ? -9.089 -1.183 4.415 1.00 96.88 394 LEU A O 1
ATOM 3124 N N . ASP A 1 395 ? -9.743 0.154 6.101 1.00 95.81 395 ASP A N 1
ATOM 3125 C CA . ASP A 1 395 ? -9.976 -0.903 7.075 1.00 95.81 395 ASP A CA 1
ATOM 3126 C C . ASP A 1 395 ? -11.322 -0.692 7.777 1.00 95.81 395 ASP A C 1
ATOM 3128 O O . ASP A 1 395 ? -11.465 0.106 8.707 1.00 95.81 395 ASP A O 1
ATOM 3132 N N . SER A 1 396 ? -12.341 -1.416 7.315 1.00 94.50 396 SER A N 1
ATOM 3133 C CA . SER A 1 396 ? -13.679 -1.356 7.914 1.00 94.50 396 SER A CA 1
ATOM 3134 C C . SER A 1 396 ? -13.753 -1.988 9.310 1.00 94.50 396 SER A C 1
ATOM 3136 O O . SER A 1 396 ? -14.721 -1.731 10.029 1.00 94.50 396 SER A O 1
ATOM 3138 N N . SER A 1 397 ? -12.763 -2.797 9.710 1.00 94.75 397 SER A N 1
ATOM 3139 C CA . SER A 1 397 ? -12.730 -3.403 11.045 1.00 94.75 397 SER A CA 1
ATOM 3140 C C . SER A 1 397 ? -12.378 -2.366 12.112 1.00 94.75 397 SER A C 1
ATOM 3142 O O . SER A 1 397 ? -13.045 -2.304 13.141 1.00 94.75 397 SER A O 1
ATOM 3144 N N . LEU A 1 398 ? -11.449 -1.451 11.813 1.00 93.81 398 LEU A N 1
ATOM 3145 C CA . LEU A 1 398 ? -11.056 -0.363 12.716 1.00 93.81 398 LEU A CA 1
ATOM 3146 C C . LEU A 1 398 ? -12.197 0.614 13.009 1.00 93.81 398 LEU A C 1
ATOM 3148 O O . LEU A 1 398 ? -12.265 1.183 14.097 1.00 93.81 398 LEU A O 1
ATOM 3152 N N . ALA A 1 399 ? -13.125 0.783 12.066 1.00 90.31 399 ALA A N 1
ATOM 3153 C CA . ALA A 1 399 ? -14.308 1.614 12.265 1.00 90.31 399 ALA A CA 1
ATOM 3154 C C . ALA A 1 399 ? -15.321 0.999 13.253 1.00 90.31 399 ALA A C 1
ATOM 3156 O O . ALA A 1 399 ? -16.242 1.694 13.676 1.00 90.31 399 ALA A O 1
ATOM 3157 N N . LYS A 1 400 ? -15.165 -0.286 13.606 1.00 89.00 400 LYS A N 1
ATOM 3158 C CA . LYS A 1 400 ? -15.999 -1.012 14.578 1.00 89.00 400 LYS A CA 1
ATOM 3159 C C . LYS A 1 400 ? -15.334 -1.154 15.954 1.00 89.00 400 LYS A C 1
ATOM 3161 O O . LYS A 1 400 ? -15.998 -1.605 16.884 1.00 89.00 400 LYS A O 1
ATOM 3166 N N . ASP A 1 401 ? -14.057 -0.787 16.079 1.00 92.38 401 ASP A N 1
ATOM 3167 C CA . ASP A 1 401 ? -13.328 -0.782 17.352 1.00 92.38 401 ASP A CA 1
ATOM 3168 C C . ASP A 1 401 ? -13.889 0.280 18.325 1.00 92.38 401 ASP A C 1
ATOM 3170 O O . ASP A 1 401 ? -14.630 1.185 17.938 1.00 92.38 401 ASP A O 1
ATOM 3174 N N . ASP A 1 402 ? -13.487 0.201 19.600 1.00 88.94 402 ASP A N 1
ATOM 3175 C CA . ASP A 1 402 ? -13.652 1.278 20.586 1.00 88.94 402 ASP A CA 1
ATOM 3176 C C . ASP A 1 402 ? -12.270 1.808 21.028 1.00 88.94 402 ASP A C 1
ATOM 3178 O O . ASP A 1 402 ? -11.534 1.110 21.739 1.00 88.94 402 ASP A O 1
ATOM 3182 N N . PRO A 1 403 ? -11.866 3.021 20.609 1.00 93.06 403 PRO A N 1
ATOM 3183 C CA . PRO A 1 403 ? -12.621 3.983 19.806 1.00 93.06 403 PRO A CA 1
ATOM 3184 C C . PRO A 1 403 ? -12.608 3.601 18.310 1.00 93.06 403 PRO A C 1
ATOM 3186 O O . PRO A 1 403 ? -11.612 3.035 17.846 1.00 93.06 403 PRO A O 1
ATOM 3189 N N . PRO A 1 404 ? -13.640 3.965 17.525 1.00 94.44 404 PRO A N 1
ATOM 3190 C CA . PRO A 1 404 ? -13.638 3.730 16.090 1.00 94.44 404 PRO A CA 1
ATOM 3191 C C . PRO A 1 404 ? -12.569 4.605 15.440 1.00 94.44 404 PRO A C 1
ATOM 3193 O O . PRO A 1 404 ? -12.587 5.831 15.578 1.00 94.44 404 PRO A O 1
ATOM 3196 N N . VAL A 1 405 ? -11.649 3.985 14.706 1.00 96.69 405 VAL A N 1
ATOM 3197 C CA . VAL A 1 405 ? -10.624 4.695 13.938 1.00 96.69 405 VAL A CA 1
ATOM 3198 C C . VAL A 1 405 ? -10.871 4.475 12.458 1.00 96.69 405 VAL A C 1
ATOM 3200 O O . VAL A 1 405 ? -11.121 3.361 12.009 1.00 96.69 405 VAL A O 1
ATOM 3203 N N . ARG A 1 406 ? -10.817 5.558 11.692 1.00 97.38 406 ARG A N 1
ATOM 3204 C CA . ARG A 1 406 ? -11.037 5.535 10.249 1.00 97.38 406 ARG A CA 1
ATOM 3205 C C . ARG A 1 406 ? -9.708 5.735 9.565 1.00 97.38 406 ARG A C 1
ATOM 3207 O O . ARG A 1 406 ? -8.954 6.614 9.971 1.00 97.38 406 ARG A O 1
ATOM 3214 N N . ILE A 1 407 ? -9.460 4.931 8.541 1.00 98.06 407 ILE A N 1
ATOM 3215 C CA . ILE A 1 407 ? -8.389 5.158 7.579 1.00 98.06 407 ILE A CA 1
ATOM 3216 C C . ILE A 1 407 ? -9.061 5.298 6.219 1.00 98.06 407 ILE A C 1
ATOM 3218 O O . ILE A 1 407 ? -9.785 4.392 5.804 1.00 98.06 407 ILE A O 1
ATOM 3222 N N . GLN A 1 408 ? -8.866 6.433 5.558 1.00 98.06 408 GLN A N 1
ATOM 3223 C CA . GLN A 1 408 ? -9.525 6.751 4.293 1.00 98.06 408 GLN A CA 1
ATOM 3224 C C . GLN A 1 408 ? -8.519 7.172 3.239 1.00 98.06 408 GLN A C 1
ATOM 3226 O O . GLN A 1 408 ? -7.620 7.964 3.527 1.00 98.06 408 GLN A O 1
ATOM 3231 N N . ARG A 1 409 ? -8.726 6.693 2.010 1.00 98.44 409 ARG A N 1
ATOM 3232 C CA . ARG A 1 409 ? -8.058 7.239 0.834 1.00 98.44 409 ARG A CA 1
ATOM 3233 C C . ARG A 1 409 ? -8.721 8.556 0.456 1.00 98.44 409 ARG A C 1
ATOM 3235 O O . ARG A 1 409 ? -9.926 8.617 0.231 1.00 98.44 409 ARG A O 1
ATOM 3242 N N . VAL A 1 410 ? -7.907 9.592 0.359 1.00 98.69 410 VAL A N 1
ATOM 3243 C CA . VAL A 1 410 ? -8.316 10.952 0.024 1.00 98.69 410 VAL A CA 1
ATOM 3244 C C . VAL A 1 410 ? -7.313 11.590 -0.931 1.00 98.69 410 VAL A C 1
ATOM 3246 O O . VAL A 1 410 ? -6.230 11.062 -1.182 1.00 98.69 410 VAL A O 1
ATOM 3249 N N . PHE A 1 411 ? -7.672 12.751 -1.451 1.00 98.62 411 PHE A N 1
ATOM 3250 C CA . PHE A 1 411 ? -6.929 13.513 -2.431 1.00 98.62 411 PHE A CA 1
ATOM 3251 C C . PHE A 1 411 ? -6.657 14.929 -1.930 1.00 98.62 411 PHE A C 1
ATOM 3253 O O . PHE A 1 411 ? -7.458 15.519 -1.199 1.00 98.62 411 PHE A O 1
ATOM 3260 N N . HIS A 1 412 ? -5.513 15.471 -2.340 1.00 98.12 412 HIS A N 1
ATOM 3261 C CA . HIS A 1 412 ? -5.085 16.831 -2.027 1.00 98.12 412 HIS A CA 1
ATOM 3262 C C . HIS A 1 412 ? -4.490 17.488 -3.277 1.00 98.12 412 HIS A C 1
ATOM 3264 O O . HIS A 1 412 ? -3.459 17.041 -3.787 1.00 98.12 412 HIS A O 1
ATOM 3270 N N . GLY A 1 413 ? -5.149 18.527 -3.794 1.00 97.50 413 GLY A N 1
ATOM 3271 C CA . GLY A 1 413 ? -4.669 19.291 -4.947 1.00 97.50 413 GLY A CA 1
ATOM 3272 C C . GLY A 1 413 ? -3.484 20.181 -4.57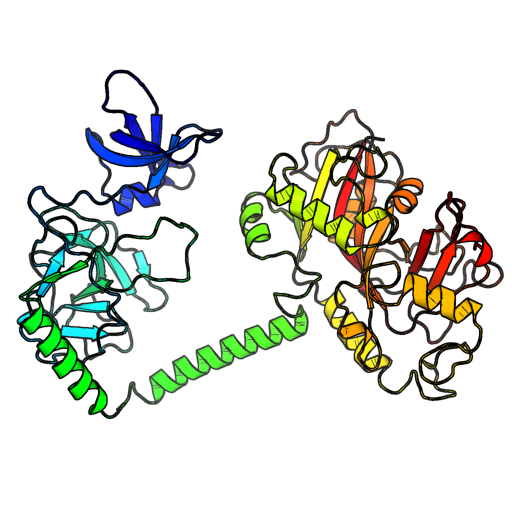8 1.00 97.50 413 GLY A C 1
ATOM 3273 O O . GLY A 1 413 ? -3.501 20.847 -3.546 1.00 97.50 413 GLY A O 1
ATOM 3274 N N . VAL A 1 414 ? -2.452 20.211 -5.424 1.00 96.00 414 VAL A N 1
ATOM 3275 C CA . VAL A 1 414 ? -1.219 20.973 -5.179 1.00 96.00 414 VAL A CA 1
ATOM 3276 C C . VAL A 1 414 ? -0.958 21.947 -6.323 1.00 96.00 414 VAL A C 1
ATOM 3278 O O . VAL A 1 414 ? -1.222 21.660 -7.488 1.00 96.00 414 VAL A O 1
ATOM 3281 N N . ARG A 1 415 ? -0.426 23.130 -5.999 1.00 93.94 415 ARG A N 1
ATOM 3282 C CA . ARG A 1 415 ? -0.180 24.203 -6.979 1.00 93.94 415 ARG A CA 1
ATOM 3283 C C . ARG A 1 415 ? 1.164 24.122 -7.704 1.00 93.94 415 ARG A C 1
ATOM 3285 O O . ARG A 1 415 ? 1.338 24.807 -8.707 1.00 93.94 415 ARG A O 1
ATOM 3292 N N . SER A 1 416 ? 2.112 23.326 -7.213 1.00 93.62 416 SER A N 1
ATOM 3293 C CA . SER A 1 416 ? 3.432 23.169 -7.827 1.00 93.62 416 SER A CA 1
ATOM 3294 C C . SER A 1 416 ? 4.015 21.771 -7.621 1.00 93.62 416 SER A C 1
ATOM 3296 O O . SER A 1 416 ? 3.683 21.061 -6.670 1.00 93.62 416 SER A O 1
ATOM 3298 N N . ILE A 1 417 ? 4.928 21.391 -8.515 1.00 93.81 417 ILE A N 1
ATOM 3299 C CA . ILE A 1 417 ? 5.662 20.120 -8.440 1.00 93.81 417 ILE A CA 1
ATOM 3300 C C . ILE A 1 417 ? 6.592 20.106 -7.227 1.00 93.81 417 ILE A C 1
ATOM 3302 O O . ILE A 1 417 ? 6.707 19.078 -6.563 1.00 93.81 417 ILE A O 1
ATOM 3306 N N . ASP A 1 418 ? 7.204 21.247 -6.902 1.00 93.06 418 ASP A N 1
ATOM 3307 C CA . ASP A 1 418 ? 8.057 21.398 -5.721 1.00 93.06 418 ASP A CA 1
ATOM 3308 C C . ASP A 1 418 ? 7.295 21.136 -4.431 1.00 93.06 418 ASP A C 1
ATOM 3310 O O . ASP A 1 418 ? 7.771 20.393 -3.574 1.00 93.06 418 ASP A O 1
ATOM 3314 N N . ALA A 1 419 ? 6.084 21.686 -4.308 1.00 94.25 419 ALA A N 1
ATOM 3315 C CA . ALA A 1 419 ? 5.233 21.420 -3.160 1.00 94.25 419 ALA A CA 1
ATOM 3316 C C . ALA A 1 419 ? 4.841 19.937 -3.106 1.00 94.25 419 ALA A C 1
ATOM 3318 O O . ALA A 1 419 ? 4.945 19.329 -2.046 1.00 94.25 419 ALA A O 1
ATOM 3319 N N . ALA A 1 420 ? 4.484 19.321 -4.239 1.00 95.69 420 ALA A N 1
ATOM 3320 C CA . ALA A 1 420 ? 4.144 17.900 -4.276 1.00 95.69 420 ALA A CA 1
ATOM 3321 C C . ALA A 1 420 ? 5.326 17.016 -3.845 1.00 95.69 420 ALA A C 1
ATOM 3323 O O . ALA A 1 420 ? 5.156 16.122 -3.017 1.00 95.69 420 ALA A O 1
ATOM 3324 N N . LYS A 1 421 ? 6.536 17.293 -4.346 1.00 94.00 421 LYS A N 1
ATOM 3325 C CA . LYS A 1 421 ? 7.759 16.582 -3.955 1.00 94.00 421 LYS A CA 1
ATOM 3326 C C . LYS A 1 421 ? 8.079 16.800 -2.476 1.00 94.00 421 LYS A C 1
ATOM 3328 O O . LYS A 1 421 ? 8.265 15.822 -1.762 1.00 94.00 421 LYS A O 1
ATOM 3333 N N . SER A 1 422 ? 8.086 18.054 -2.023 1.00 94.00 422 SER A N 1
ATOM 3334 C CA . SER A 1 422 ? 8.374 18.428 -0.635 1.00 94.00 422 SER A CA 1
ATOM 3335 C C . SER A 1 422 ? 7.418 17.741 0.341 1.00 94.00 422 SER A C 1
ATOM 3337 O O . SER A 1 422 ? 7.873 17.088 1.277 1.00 94.00 422 SER A O 1
ATOM 3339 N N . ILE A 1 423 ? 6.109 17.774 0.061 1.00 95.50 423 ILE A N 1
ATOM 3340 C CA . ILE A 1 423 ? 5.095 17.097 0.879 1.00 95.50 423 ILE A CA 1
ATOM 3341 C C . ILE A 1 423 ? 5.306 15.578 0.870 1.00 95.50 423 ILE A C 1
ATOM 3343 O O . ILE A 1 423 ? 5.226 14.939 1.916 1.00 95.50 423 ILE A O 1
ATOM 3347 N N . SER A 1 424 ? 5.614 14.989 -0.286 1.00 95.12 424 SER A N 1
ATOM 3348 C CA . SER A 1 424 ? 5.757 13.531 -0.405 1.00 95.12 424 SER A CA 1
ATOM 3349 C C . SER A 1 424 ? 7.026 12.978 0.253 1.00 95.12 424 SER A C 1
ATOM 3351 O O . SER A 1 424 ? 7.048 11.809 0.624 1.00 95.12 424 SER A O 1
ATOM 3353 N N . THR A 1 425 ? 8.081 13.787 0.406 1.00 92.19 425 THR A N 1
ATOM 3354 C CA . THR A 1 425 ? 9.343 13.360 1.044 1.00 92.19 425 THR A CA 1
ATOM 3355 C C . THR A 1 425 ? 9.535 13.890 2.465 1.00 92.19 425 THR A C 1
ATOM 3357 O O . THR A 1 425 ? 10.344 13.345 3.209 1.00 92.19 425 THR A O 1
ATOM 3360 N N . GLY A 1 426 ? 8.845 14.973 2.832 1.00 90.94 426 GLY A N 1
ATOM 3361 C CA . GLY A 1 426 ? 8.993 15.667 4.117 1.00 90.94 426 GLY A CA 1
ATOM 3362 C C . GLY A 1 426 ? 7.714 15.742 4.956 1.00 90.94 426 GLY A C 1
ATOM 3363 O O . GLY A 1 426 ? 7.772 16.186 6.100 1.00 90.94 426 GLY A O 1
ATOM 3364 N N . GLY A 1 427 ? 6.574 15.297 4.420 1.00 92.62 427 GLY A N 1
ATOM 3365 C CA . GLY A 1 427 ? 5.264 15.428 5.052 1.00 92.62 427 GLY A CA 1
ATOM 3366 C C . GLY A 1 427 ? 4.606 16.791 4.812 1.00 92.62 427 GLY A C 1
ATOM 3367 O O . GLY A 1 427 ? 5.181 17.711 4.231 1.00 92.62 427 GLY A O 1
ATOM 3368 N N . PHE A 1 428 ? 3.358 16.929 5.254 1.00 93.12 428 PHE A N 1
ATOM 3369 C CA . PHE A 1 428 ? 2.604 18.177 5.119 1.00 93.12 428 PHE A CA 1
ATOM 3370 C C . PHE A 1 428 ? 3.146 19.264 6.047 1.00 93.12 428 PHE A C 1
ATOM 3372 O O . PHE A 1 428 ? 3.429 18.996 7.205 1.00 93.12 428 PHE A O 1
ATOM 3379 N N . ALA A 1 429 ? 3.214 20.513 5.587 1.00 87.06 429 ALA A N 1
ATOM 3380 C CA . ALA A 1 429 ? 3.484 21.662 6.452 1.00 87.06 429 ALA A CA 1
ATOM 3381 C C . ALA A 1 429 ? 2.171 22.293 6.947 1.00 87.06 429 ALA A C 1
ATOM 3383 O O . ALA A 1 429 ? 1.161 22.295 6.243 1.00 87.06 429 ALA A O 1
ATOM 3384 N N . ARG A 1 430 ? 2.180 22.885 8.148 1.00 78.38 430 ARG A N 1
ATOM 3385 C CA . ARG A 1 430 ? 1.059 23.709 8.626 1.00 78.38 430 ARG A CA 1
ATOM 3386 C C . ARG A 1 430 ? 1.163 25.096 7.998 1.00 78.38 430 ARG A C 1
ATOM 3388 O O . ARG A 1 430 ? 1.934 25.928 8.462 1.00 78.38 430 ARG A O 1
ATOM 3395 N N . LEU A 1 431 ? 0.371 25.343 6.962 1.00 73.81 431 LEU A N 1
ATOM 3396 C CA . LEU A 1 431 ? 0.381 26.589 6.190 1.00 73.81 431 LEU A CA 1
ATOM 3397 C C . LEU A 1 431 ? -0.615 27.647 6.705 1.00 73.81 431 LEU A C 1
ATOM 3399 O O . LEU A 1 431 ? -1.092 28.472 5.928 1.00 73.81 431 LEU A O 1
ATOM 3403 N N . GLN A 1 432 ? -0.907 27.654 8.014 1.00 68.69 432 GLN A N 1
ATOM 3404 C CA . GLN A 1 432 ? -1.900 28.552 8.640 1.00 68.69 432 GLN A CA 1
ATOM 3405 C C . GLN A 1 432 ? -1.640 30.048 8.372 1.00 68.69 432 GLN A C 1
ATOM 3407 O O . GLN A 1 432 ? -2.537 30.869 8.518 1.00 68.69 432 GLN A O 1
ATOM 3412 N N . THR A 1 433 ? -0.419 30.414 7.980 1.00 65.88 433 THR A N 1
ATOM 3413 C CA . THR A 1 433 ? -0.036 31.786 7.623 1.00 65.88 433 THR A CA 1
ATOM 3414 C C . THR A 1 433 ? -0.464 32.206 6.215 1.00 65.88 433 THR A C 1
ATOM 3416 O O . THR A 1 433 ? -0.487 33.399 5.932 1.00 65.88 433 THR A O 1
ATOM 3419 N N . THR A 1 434 ? -0.787 31.259 5.330 1.00 70.50 434 THR A N 1
ATOM 3420 C CA . THR A 1 434 ? -1.129 31.529 3.919 1.00 70.50 434 THR A CA 1
ATOM 3421 C C . THR A 1 434 ? -2.595 31.273 3.578 1.00 70.50 434 THR A C 1
ATOM 3423 O O . THR A 1 434 ? -3.098 31.855 2.621 1.00 70.50 434 THR A O 1
ATOM 3426 N N . ASP A 1 435 ? -3.279 30.438 4.362 1.00 79.25 435 ASP A N 1
ATOM 3427 C CA . ASP A 1 435 ? -4.709 30.163 4.235 1.00 79.25 435 ASP A CA 1
ATOM 3428 C C . ASP A 1 435 ? -5.290 29.933 5.635 1.00 79.25 435 ASP A C 1
ATOM 3430 O O . ASP A 1 435 ? -4.805 29.087 6.393 1.00 79.25 435 ASP A O 1
ATOM 3434 N N . SER A 1 436 ? -6.309 30.716 5.994 1.00 85.44 436 SER A N 1
ATOM 3435 C CA . SER A 1 436 ? -7.014 30.572 7.268 1.00 85.44 436 SER A CA 1
ATOM 3436 C C . SER A 1 436 ? -7.852 29.286 7.306 1.00 85.44 436 SER A C 1
ATOM 3438 O O . SER A 1 436 ? -8.073 28.731 8.384 1.00 85.44 436 SER A O 1
ATOM 3440 N N . GLY A 1 437 ? -8.285 28.787 6.144 1.00 90.38 437 GLY A N 1
ATOM 3441 C CA . GLY A 1 437 ? -9.159 27.631 6.003 1.00 90.38 437 GLY A CA 1
ATOM 3442 C C . GLY A 1 437 ? -10.596 27.920 6.449 1.00 90.38 437 GLY A C 1
ATOM 3443 O O . GLY A 1 437 ? -10.839 28.521 7.495 1.00 90.38 437 GLY A O 1
ATOM 3444 N N . TRP A 1 438 ? -11.586 27.468 5.676 1.00 93.62 438 TRP A N 1
ATOM 3445 C CA . TRP A 1 438 ? -13.007 27.749 5.935 1.00 93.62 438 TRP A CA 1
ATOM 3446 C C . TRP A 1 438 ? -13.609 26.926 7.075 1.00 93.62 438 TRP A C 1
ATOM 3448 O O . TRP A 1 438 ? -14.470 27.416 7.808 1.00 93.62 438 TRP A O 1
ATOM 3458 N N . PHE A 1 439 ? -13.145 25.693 7.248 1.00 95.81 439 PHE A N 1
ATOM 3459 C CA . PHE A 1 439 ? -13.641 24.750 8.251 1.00 95.81 439 PHE A CA 1
ATOM 3460 C C . PHE A 1 439 ? -12.588 24.460 9.318 1.00 95.81 439 PHE A C 1
ATOM 3462 O O . PHE A 1 439 ? -12.628 23.418 9.959 1.00 95.81 439 PHE A O 1
ATOM 3469 N N . GLY A 1 440 ? -11.660 25.390 9.526 1.00 94.81 440 GLY A N 1
ATOM 3470 C CA . GLY A 1 440 ? -10.604 25.300 10.523 1.00 94.81 440 GLY A CA 1
ATOM 3471 C C . GLY A 1 440 ? -9.202 25.371 9.926 1.00 94.81 440 GLY A C 1
ATOM 3472 O O . GLY A 1 440 ? -8.969 25.092 8.751 1.00 94.81 440 GLY A O 1
ATOM 3473 N N . ALA A 1 441 ? -8.251 25.736 10.770 1.00 93.25 441 ALA A N 1
ATOM 3474 C CA . ALA A 1 441 ? -6.849 25.901 10.452 1.00 93.25 441 ALA A CA 1
ATOM 3475 C C . ALA A 1 441 ? -6.151 24.531 10.483 1.00 93.25 441 ALA A C 1
ATOM 3477 O O . ALA A 1 441 ? -5.578 24.130 11.502 1.00 93.25 441 ALA A O 1
ATOM 3478 N N . GLY A 1 442 ? -6.214 23.808 9.366 1.00 94.44 442 GLY A N 1
ATOM 3479 C CA . GLY A 1 442 ? -5.648 22.468 9.214 1.00 94.44 442 GLY A CA 1
ATOM 3480 C C . GLY A 1 442 ? -5.281 22.138 7.769 1.00 94.44 442 GLY A C 1
ATOM 3481 O O . GLY A 1 442 ? -5.147 23.023 6.928 1.00 94.44 442 GLY A O 1
ATOM 3482 N N . ILE A 1 443 ? -5.083 20.852 7.499 1.00 95.94 443 ILE A N 1
ATOM 3483 C CA . ILE A 1 443 ? -4.758 20.313 6.180 1.00 95.94 443 ILE A CA 1
ATOM 3484 C C . ILE A 1 443 ? -6.038 19.713 5.596 1.00 95.94 443 ILE A C 1
ATOM 3486 O O . ILE A 1 443 ? -6.678 18.879 6.239 1.00 95.94 443 ILE A O 1
ATOM 3490 N N . TYR A 1 444 ? -6.399 20.161 4.397 1.00 97.06 444 TYR A N 1
ATOM 3491 C CA . TYR A 1 444 ? -7.663 19.842 3.739 1.00 97.06 444 TYR A CA 1
ATOM 3492 C C . TYR A 1 444 ? -7.501 18.671 2.781 1.00 97.06 444 TYR A C 1
ATOM 3494 O O . TYR A 1 444 ? -6.589 18.656 1.956 1.00 97.06 444 TYR A O 1
ATOM 3502 N N . PHE A 1 445 ? -8.418 17.721 2.862 1.00 98.25 445 PHE A N 1
ATOM 3503 C CA . PHE A 1 445 ? -8.478 16.556 1.997 1.00 98.25 445 PHE A CA 1
ATOM 3504 C C . PHE A 1 445 ? -9.903 16.322 1.522 1.00 98.25 445 PHE A C 1
ATOM 3506 O O . PHE A 1 445 ? -10.863 16.736 2.169 1.00 98.25 445 PHE A O 1
ATOM 3513 N N . THR A 1 446 ? -10.040 15.603 0.417 1.00 98.38 446 THR A N 1
ATOM 3514 C CA . THR A 1 446 ? -11.339 15.173 -0.097 1.00 98.38 446 THR A CA 1
ATOM 3515 C C . THR A 1 446 ? -11.230 13.780 -0.716 1.00 98.38 446 THR A C 1
ATOM 3517 O O . THR A 1 446 ? -10.256 13.510 -1.410 1.00 98.38 446 THR A O 1
ATOM 3520 N N . PRO A 1 447 ? -12.176 12.858 -0.496 1.00 97.69 447 PRO A N 1
ATOM 3521 C CA . PRO A 1 447 ? -12.249 11.612 -1.268 1.00 97.69 447 PRO A CA 1
ATOM 3522 C C . PRO A 1 447 ? -12.689 11.835 -2.735 1.00 97.69 447 PRO A C 1
ATOM 3524 O O . PRO A 1 447 ? -12.608 10.917 -3.556 1.00 97.69 447 PRO A O 1
ATOM 3527 N N . ASP A 1 448 ? -13.126 13.046 -3.091 1.00 97.12 448 ASP A N 1
ATOM 3528 C CA . ASP A 1 448 ? -13.612 13.411 -4.422 1.00 97.12 448 ASP A CA 1
ATOM 3529 C C . ASP A 1 448 ? -12.468 13.990 -5.280 1.00 97.12 448 ASP A C 1
ATOM 3531 O O . ASP A 1 448 ? -12.045 15.140 -5.124 1.00 97.12 448 ASP A O 1
ATOM 3535 N N . LEU A 1 449 ? -11.923 13.181 -6.195 1.00 97.12 449 LEU A N 1
ATOM 3536 C CA . LEU A 1 449 ? -10.750 13.559 -6.995 1.00 97.12 449 LEU A CA 1
ATOM 3537 C C . LEU A 1 449 ? -11.024 14.768 -7.910 1.00 97.12 449 LEU A C 1
ATOM 3539 O O . LEU A 1 449 ? -10.153 15.622 -8.070 1.00 97.12 449 LEU A O 1
ATOM 3543 N N . ASP A 1 450 ? -12.222 14.882 -8.484 1.00 95.31 450 ASP A N 1
ATOM 3544 C CA . ASP A 1 450 ? -12.607 16.036 -9.307 1.00 95.31 450 ASP A CA 1
ATOM 3545 C C . ASP A 1 450 ? -12.663 17.342 -8.509 1.00 95.31 450 ASP A C 1
ATOM 3547 O O . ASP A 1 450 ? -12.395 18.416 -9.052 1.00 95.31 450 ASP A O 1
ATOM 3551 N N . TYR A 1 451 ? -12.982 17.262 -7.218 1.00 96.31 451 TYR A N 1
ATOM 3552 C CA . TYR A 1 451 ? -12.916 18.403 -6.321 1.00 96.31 451 TYR A CA 1
ATOM 3553 C C . TYR A 1 451 ? -11.467 18.769 -6.004 1.00 96.31 451 TYR A C 1
ATOM 3555 O O . TYR A 1 451 ? -11.091 19.927 -6.171 1.00 96.31 451 TYR A O 1
ATOM 3563 N N . ALA A 1 452 ? -10.613 17.794 -5.672 1.00 97.25 452 ALA A N 1
ATOM 3564 C CA . ALA A 1 452 ? -9.183 18.041 -5.456 1.00 97.25 452 ALA A CA 1
ATOM 3565 C C . ALA A 1 452 ? -8.502 18.685 -6.680 1.00 97.25 452 ALA A C 1
ATOM 3567 O O . ALA A 1 452 ? -7.657 19.570 -6.527 1.00 97.25 452 ALA A O 1
ATOM 3568 N N . LEU A 1 453 ? -8.900 18.289 -7.892 1.00 96.12 453 LEU A N 1
ATOM 3569 C CA . LEU A 1 453 ? -8.401 18.850 -9.150 1.00 96.12 453 LEU A CA 1
ATOM 3570 C C . LEU A 1 453 ? -8.699 20.347 -9.316 1.00 96.12 453 LEU A C 1
ATOM 3572 O O . LEU A 1 453 ? -7.880 21.054 -9.895 1.00 96.12 453 LEU A O 1
ATOM 3576 N N . GLN A 1 454 ? -9.801 20.861 -8.762 1.00 94.56 454 GLN A N 1
ATOM 3577 C CA . GLN A 1 454 ? -10.117 22.299 -8.813 1.00 94.56 454 GLN A CA 1
ATOM 3578 C C . GLN A 1 454 ? -9.117 23.150 -8.017 1.00 94.56 454 GLN A C 1
ATOM 3580 O O . GLN A 1 454 ? -8.911 24.322 -8.327 1.00 94.56 454 GLN A O 1
ATOM 3585 N N . TYR A 1 455 ? -8.464 22.552 -7.018 1.00 93.56 455 TYR A N 1
ATOM 3586 C CA . TYR A 1 455 ? -7.436 23.202 -6.203 1.00 93.56 455 TYR A CA 1
ATOM 3587 C C . TYR A 1 455 ? -6.013 22.933 -6.712 1.00 93.56 455 TYR A C 1
ATOM 3589 O O . TYR A 1 455 ? -5.061 23.578 -6.258 1.00 93.56 455 TYR A O 1
ATOM 3597 N N . ALA A 1 456 ? -5.854 22.015 -7.669 1.00 94.12 456 ALA A N 1
ATOM 3598 C CA . ALA A 1 456 ? -4.578 21.720 -8.297 1.00 94.12 456 ALA A CA 1
ATOM 3599 C C . ALA A 1 456 ? -4.211 22.822 -9.303 1.00 94.12 456 ALA A C 1
ATOM 3601 O O . ALA A 1 456 ? -4.904 23.061 -10.291 1.00 94.12 456 ALA A O 1
ATOM 3602 N N . GLY A 1 457 ? -3.084 23.495 -9.077 1.00 86.69 457 GLY A N 1
ATOM 3603 C CA . GLY A 1 457 ? -2.572 24.488 -10.022 1.00 86.69 457 GLY A CA 1
ATOM 3604 C C . GLY A 1 457 ? -1.961 23.810 -11.249 1.00 86.69 457 GLY A C 1
ATOM 3605 O O . GLY A 1 457 ? -1.302 22.783 -11.118 1.00 86.69 457 GLY A O 1
ATOM 3606 N N . GLY A 1 458 ? -2.148 24.389 -12.438 1.00 90.44 458 GLY A N 1
ATOM 3607 C CA . GLY A 1 458 ? -1.474 23.915 -13.648 1.00 90.44 458 GLY A CA 1
ATOM 3608 C C . GLY A 1 458 ? 0.006 24.305 -13.632 1.00 90.44 458 GLY A C 1
ATOM 3609 O O . GLY A 1 458 ? 0.328 25.467 -13.894 1.00 90.44 458 GLY A O 1
ATOM 3610 N N . ALA A 1 459 ? 0.904 23.362 -13.361 1.00 91.19 459 ALA A N 1
ATOM 3611 C CA . ALA A 1 459 ? 2.346 23.599 -13.266 1.00 91.19 459 ALA A CA 1
ATOM 3612 C C . ALA A 1 459 ? 3.108 22.991 -14.453 1.00 91.19 459 ALA A C 1
ATOM 3614 O O . ALA A 1 459 ? 2.777 21.904 -14.928 1.00 91.19 459 ALA A O 1
ATOM 3615 N N . SER A 1 460 ? 4.141 23.685 -14.930 1.00 88.50 460 SER A N 1
ATOM 3616 C CA . SER A 1 460 ? 5.044 23.160 -15.962 1.00 88.50 460 SER A CA 1
ATOM 3617 C C . SER A 1 460 ? 6.023 22.158 -15.356 1.00 88.50 460 SER A C 1
ATOM 3619 O O . SER A 1 460 ? 6.557 22.386 -14.270 1.00 88.50 460 SER A O 1
ATOM 3621 N N . PHE A 1 461 ? 6.278 21.054 -16.059 1.00 85.06 461 PHE A N 1
ATOM 3622 C CA . PHE A 1 461 ? 7.201 20.024 -15.590 1.00 85.06 461 PHE A CA 1
ATOM 3623 C C . PHE A 1 461 ? 8.646 20.312 -16.000 1.00 85.06 461 PHE A C 1
ATOM 3625 O O . PHE A 1 461 ? 8.978 20.322 -17.182 1.00 85.06 461 PHE A O 1
ATOM 3632 N N . HIS A 1 462 ? 9.523 20.472 -15.008 1.00 78.62 462 HIS A N 1
ATOM 3633 C CA . HIS A 1 462 ? 10.971 20.514 -15.205 1.00 78.62 462 HIS A CA 1
ATOM 3634 C C . HIS A 1 462 ? 11.599 19.173 -14.806 1.00 78.62 462 HIS A C 1
ATOM 3636 O O . HIS A 1 462 ? 11.293 18.628 -13.737 1.00 78.62 462 HIS A O 1
ATOM 3642 N N . HIS A 1 463 ? 12.488 18.650 -15.657 1.00 69.75 463 HIS A N 1
ATOM 3643 C CA . HIS A 1 463 ? 13.247 17.429 -15.381 1.00 69.75 463 HIS A CA 1
ATOM 3644 C C . HIS A 1 463 ? 14.014 17.551 -14.050 1.00 69.75 463 HIS A C 1
ATOM 3646 O O . HIS A 1 463 ? 14.644 18.570 -13.790 1.00 69.75 463 HIS A O 1
ATOM 3652 N N . GLY A 1 464 ? 13.956 16.510 -13.207 1.00 72.31 464 GLY A N 1
ATOM 3653 C CA . GLY A 1 464 ? 14.698 16.429 -11.935 1.00 72.31 464 GLY A CA 1
ATOM 3654 C C . GLY A 1 464 ? 13.836 16.282 -10.674 1.00 72.31 464 GLY A C 1
ATOM 3655 O O . GLY A 1 464 ? 14.300 15.748 -9.665 1.00 72.31 464 GLY A O 1
ATOM 3656 N N . HIS A 1 465 ? 12.556 16.664 -10.715 1.00 78.38 465 HIS A N 1
ATOM 3657 C CA . HIS A 1 465 ? 11.665 16.472 -9.563 1.00 78.38 465 HIS A CA 1
ATOM 3658 C C . HIS A 1 465 ? 11.305 14.999 -9.367 1.00 78.38 465 HIS A C 1
ATOM 3660 O O . HIS A 1 465 ? 11.466 14.468 -8.269 1.00 78.38 465 HIS A O 1
ATOM 3666 N N . PHE A 1 466 ? 10.918 14.351 -10.465 1.00 84.69 466 PHE A N 1
ATOM 3667 C CA . PHE A 1 466 ? 10.542 12.945 -10.548 1.00 84.69 466 PHE A CA 1
ATOM 3668 C C . PHE A 1 466 ? 11.282 12.298 -11.731 1.00 84.69 466 PHE A C 1
ATOM 3670 O O . PHE A 1 466 ? 10.732 12.223 -12.828 1.00 84.69 466 PHE A O 1
ATOM 3677 N N . PRO A 1 467 ? 12.549 11.882 -11.552 1.00 82.38 467 PRO A N 1
ATOM 3678 C CA . PRO A 1 467 ? 13.422 11.442 -12.646 1.00 82.38 467 PRO A CA 1
ATOM 3679 C C . PRO A 1 467 ? 12.876 10.265 -13.464 1.00 82.38 467 PRO A C 1
ATOM 3681 O O . PRO A 1 467 ? 13.204 10.128 -14.638 1.00 82.38 467 PRO A O 1
ATOM 3684 N N . SER A 1 468 ? 12.057 9.412 -12.847 1.00 85.56 468 SER A N 1
ATOM 3685 C CA . SER A 1 468 ? 11.468 8.233 -13.483 1.00 85.56 468 SER A CA 1
ATOM 3686 C C . SER A 1 468 ? 10.181 8.534 -14.265 1.00 85.56 468 SER A C 1
ATOM 3688 O O . SER A 1 468 ? 9.738 7.688 -15.043 1.00 85.56 468 SER A O 1
ATOM 3690 N N . LEU A 1 469 ? 9.591 9.728 -14.116 1.00 90.88 469 LEU A N 1
ATOM 3691 C CA . LEU A 1 469 ? 8.389 10.128 -14.849 1.00 90.88 469 LEU A CA 1
ATOM 3692 C C . LEU A 1 469 ? 8.722 10.623 -16.262 1.00 90.88 469 LEU A C 1
ATOM 3694 O O . LEU A 1 469 ? 9.575 11.487 -16.461 1.00 90.88 469 LEU A O 1
ATOM 3698 N N . ARG A 1 470 ? 7.981 10.113 -17.251 1.00 90.00 470 ARG A N 1
ATOM 3699 C CA . ARG A 1 470 ? 8.099 10.485 -18.671 1.00 90.00 470 ARG A CA 1
ATOM 3700 C C . ARG A 1 470 ? 7.058 11.532 -19.069 1.00 90.00 470 ARG A C 1
ATOM 3702 O O . ARG A 1 470 ? 6.271 11.318 -19.984 1.00 90.00 470 ARG A O 1
ATOM 3709 N N . LEU A 1 471 ? 7.039 12.654 -18.356 1.00 92.44 471 LEU A N 1
ATOM 3710 C CA . LEU A 1 471 ? 6.145 13.769 -18.665 1.00 92.44 471 LEU A CA 1
ATOM 3711 C C . LEU A 1 471 ? 6.756 14.663 -19.750 1.00 92.44 471 LEU A C 1
ATOM 3713 O O . LEU A 1 471 ? 7.961 14.916 -19.760 1.00 92.44 471 LEU A O 1
ATOM 3717 N N . SER A 1 472 ? 5.925 15.155 -20.668 1.00 92.00 472 SER A N 1
ATOM 3718 C CA . SER A 1 472 ? 6.344 16.140 -21.669 1.00 92.00 472 SER A CA 1
ATOM 3719 C C . SER A 1 472 ? 6.676 17.481 -20.991 1.00 92.00 472 SER A C 1
ATOM 3721 O O . SER A 1 472 ? 5.801 18.021 -20.309 1.00 92.00 472 SER A O 1
ATOM 3723 N N . PRO A 1 473 ? 7.874 18.059 -21.200 1.00 87.69 473 PRO A N 1
ATOM 3724 C CA . PRO A 1 473 ? 8.316 19.276 -20.505 1.00 87.69 473 PRO A CA 1
ATOM 3725 C C . PRO A 1 473 ? 7.579 20.555 -20.941 1.00 87.69 473 PRO A C 1
ATOM 3727 O O . PRO A 1 473 ? 7.619 21.563 -20.244 1.00 87.69 473 PRO A O 1
ATOM 3730 N N . HIS A 1 474 ? 6.889 20.528 -22.086 1.00 87.75 474 HIS A N 1
ATOM 3731 C CA . HIS A 1 474 ? 6.149 21.678 -22.627 1.00 87.75 474 HIS A CA 1
ATOM 3732 C C . HIS A 1 474 ? 4.663 21.692 -22.254 1.00 87.75 474 HIS A C 1
ATOM 3734 O O . HIS A 1 474 ? 3.953 22.631 -22.606 1.00 87.75 474 HIS A O 1
ATOM 3740 N N . LYS A 1 475 ? 4.177 20.651 -21.570 1.00 93.94 475 LYS A N 1
ATOM 3741 C CA . LYS A 1 475 ? 2.796 20.590 -21.091 1.00 93.94 475 LYS A CA 1
ATOM 3742 C C . LYS A 1 475 ? 2.708 21.098 -19.655 1.00 93.94 475 LYS A C 1
ATOM 3744 O O . LYS A 1 475 ? 3.672 21.032 -18.887 1.00 93.94 475 LYS A O 1
ATOM 3749 N N . ARG A 1 476 ? 1.523 21.589 -19.305 1.00 95.38 476 ARG A N 1
ATOM 3750 C CA . ARG A 1 476 ? 1.146 21.915 -17.930 1.00 95.38 476 ARG A CA 1
ATOM 3751 C C . ARG A 1 476 ? 0.374 20.744 -17.343 1.00 95.38 476 ARG A C 1
ATOM 3753 O O . ARG A 1 476 ? -0.332 20.048 -18.070 1.00 95.38 476 ARG A O 1
ATOM 3760 N N . TYR A 1 477 ? 0.520 20.551 -16.039 1.00 96.62 477 TYR A N 1
ATOM 3761 C CA . TYR A 1 477 ? -0.125 19.458 -15.330 1.00 96.62 477 TYR A CA 1
ATOM 3762 C C . TYR A 1 477 ? -0.824 19.943 -14.067 1.00 96.62 477 TYR A C 1
ATOM 3764 O O . TYR A 1 477 ? -0.239 20.708 -13.297 1.00 96.62 477 TYR A O 1
ATOM 3772 N N . HIS A 1 478 ? -2.042 19.459 -13.836 1.00 97.31 478 HIS A N 1
ATOM 3773 C CA . HIS A 1 478 ? -2.676 19.480 -12.523 1.00 97.31 478 HIS A CA 1
ATOM 3774 C C . HIS A 1 478 ? -2.095 18.346 -11.679 1.00 97.31 478 HIS A C 1
ATOM 3776 O O . HIS A 1 478 ? -1.984 17.206 -12.136 1.00 97.31 478 HIS A O 1
ATOM 3782 N N . ILE A 1 479 ? -1.701 18.662 -10.447 1.00 97.50 479 ILE A N 1
ATOM 3783 C CA . ILE A 1 479 ? -1.005 17.728 -9.562 1.00 97.50 479 ILE A CA 1
ATOM 3784 C C . ILE A 1 479 ? -1.882 17.449 -8.354 1.00 97.50 479 ILE A C 1
ATOM 3786 O O . ILE A 1 479 ? -2.280 18.369 -7.637 1.00 97.50 479 ILE A O 1
ATOM 3790 N N . VAL A 1 480 ? -2.151 16.172 -8.114 1.00 98.38 480 VAL A N 1
ATOM 3791 C CA . VAL A 1 480 ? -2.958 15.719 -6.981 1.00 98.38 480 VAL A CA 1
ATOM 3792 C C . VAL A 1 480 ? -2.188 14.654 -6.217 1.00 98.38 480 VAL A C 1
ATOM 3794 O O . VAL A 1 480 ? -1.651 13.717 -6.805 1.00 98.38 480 VAL A O 1
ATOM 3797 N N . LEU A 1 481 ? -2.136 14.784 -4.896 1.00 98.62 481 LEU A N 1
ATOM 3798 C CA . LEU A 1 481 ? -1.635 13.735 -4.016 1.00 98.62 481 LEU A CA 1
ATOM 3799 C C . LEU A 1 481 ? -2.779 12.774 -3.710 1.00 98.62 481 LEU A C 1
ATOM 3801 O O . LEU A 1 481 ? -3.849 13.223 -3.311 1.00 98.62 481 LEU A O 1
ATOM 3805 N N . ALA A 1 482 ? -2.544 11.474 -3.856 1.00 98.62 482 ALA A N 1
ATOM 3806 C CA . ALA A 1 482 ? -3.363 10.446 -3.230 1.00 98.62 482 ALA A CA 1
ATOM 3807 C C . ALA A 1 482 ? -2.763 10.140 -1.854 1.00 98.62 482 ALA A C 1
ATOM 3809 O O . ALA A 1 482 ? -1.584 9.782 -1.753 1.00 98.62 482 ALA A O 1
ATOM 3810 N N . CYS A 1 483 ? -3.559 10.291 -0.804 1.00 98.69 483 CYS A N 1
ATOM 3811 C CA . CYS A 1 483 ? -3.134 10.165 0.583 1.00 98.69 483 CYS A CA 1
ATOM 3812 C C . CYS A 1 483 ? -4.029 9.189 1.343 1.00 98.69 483 CYS A C 1
ATOM 3814 O O . CYS A 1 483 ? -5.216 9.080 1.055 1.00 98.69 483 CYS A O 1
ATOM 3816 N N . ASP A 1 484 ? -3.474 8.538 2.356 1.00 98.56 484 ASP A N 1
ATOM 3817 C CA . ASP A 1 484 ? -4.254 7.853 3.380 1.00 98.56 484 ASP A CA 1
ATOM 3818 C C . ASP A 1 484 ? -4.294 8.756 4.611 1.00 98.56 484 ASP A C 1
ATOM 3820 O O . ASP A 1 484 ? -3.240 9.177 5.094 1.00 98.56 484 ASP A O 1
ATOM 3824 N N . ILE A 1 485 ? -5.489 9.080 5.105 1.00 98.44 485 ILE A N 1
ATOM 3825 C CA . ILE A 1 485 ? -5.656 9.852 6.340 1.00 98.44 485 ILE A CA 1
ATOM 3826 C C . ILE A 1 485 ? -6.278 9.023 7.450 1.00 98.44 485 ILE A C 1
ATOM 3828 O O . ILE A 1 485 ? -7.054 8.109 7.180 1.00 98.44 485 ILE A O 1
ATOM 3832 N N . GLN A 1 486 ? -5.979 9.381 8.699 1.00 97.81 486 GLN A N 1
ATOM 3833 C CA . GLN A 1 486 ? -6.535 8.726 9.877 1.00 97.81 486 GLN A CA 1
ATOM 3834 C C . GLN A 1 486 ? -7.103 9.688 10.923 1.00 97.81 486 GLN A C 1
ATOM 3836 O O . GLN A 1 486 ? -6.505 10.715 11.261 1.00 97.81 486 GLN A O 1
ATOM 3841 N N . TYR A 1 487 ? -8.256 9.325 11.480 1.00 98.19 487 TYR A N 1
ATOM 3842 C CA . TYR A 1 487 ? -8.940 10.086 12.529 1.00 98.19 487 TYR A CA 1
ATOM 3843 C C . TYR A 1 487 ? -9.952 9.213 13.284 1.00 98.19 487 TYR A C 1
ATOM 3845 O O . TYR A 1 487 ? -10.467 8.226 12.750 1.00 98.19 487 TYR A O 1
ATOM 3853 N N . ALA A 1 488 ? -10.232 9.560 14.540 1.00 97.06 488 ALA A N 1
ATOM 3854 C CA . ALA A 1 488 ? -11.072 8.754 15.430 1.00 97.06 488 ALA A CA 1
ATOM 3855 C C . ALA A 1 488 ? -12.344 9.479 15.896 1.00 97.06 488 ALA A C 1
ATOM 3857 O O . ALA A 1 488 ? -13.422 8.882 15.926 1.00 97.06 488 ALA A O 1
ATOM 3858 N N . ASN A 1 489 ? -12.247 10.773 16.209 1.00 96.94 489 ASN A N 1
ATOM 3859 C CA . ASN A 1 489 ? -13.337 11.582 16.749 1.00 96.94 489 ASN A CA 1
ATOM 3860 C C . ASN A 1 489 ? -13.645 12.778 15.828 1.00 96.94 489 ASN A C 1
ATOM 3862 O O . ASN A 1 489 ? -13.350 13.921 16.192 1.00 96.94 489 ASN A O 1
ATOM 3866 N N . PRO A 1 490 ? -14.238 12.552 14.640 1.00 97.62 490 PRO A N 1
ATOM 3867 C CA . PRO A 1 490 ? -14.573 13.635 13.724 1.00 97.62 490 PRO A CA 1
ATOM 3868 C C . PRO A 1 490 ? -15.670 14.544 14.298 1.00 97.62 490 PRO A C 1
ATOM 3870 O O . PRO A 1 490 ? -16.612 14.079 14.949 1.00 97.62 490 PRO A O 1
ATOM 3873 N N . TYR A 1 491 ? -15.565 15.845 14.036 1.00 97.81 491 TYR A N 1
ATOM 3874 C CA . TYR A 1 491 ? -16.616 16.826 14.293 1.00 97.81 491 TYR A CA 1
ATOM 3875 C C . TYR A 1 491 ? -17.348 17.169 12.983 1.00 97.81 491 TYR A C 1
ATOM 3877 O O . TYR A 1 491 ? -16.709 17.671 12.053 1.00 97.81 491 TYR A O 1
ATOM 3885 N N . PRO A 1 492 ? -18.664 16.914 12.880 1.00 97.25 492 PRO A N 1
ATOM 3886 C CA . PRO A 1 492 ? -19.449 17.299 11.714 1.00 97.25 492 PRO A CA 1
ATOM 3887 C C . PRO A 1 492 ? -19.711 18.810 11.709 1.00 97.25 492 PRO A C 1
ATOM 3889 O O . PRO A 1 492 ? -20.325 19.351 12.630 1.00 97.25 492 PRO A O 1
ATOM 3892 N N . VAL A 1 493 ? -19.264 19.499 10.661 1.00 96.56 493 VAL A N 1
ATOM 3893 C CA . VAL A 1 493 ? -19.457 20.944 10.482 1.00 96.56 493 VAL A CA 1
ATOM 3894 C C . VAL A 1 493 ? -20.656 21.183 9.564 1.00 96.56 493 VAL A C 1
ATOM 3896 O O . VAL A 1 493 ? -20.678 20.718 8.432 1.00 96.56 493 VAL A O 1
ATOM 3899 N N . LEU A 1 494 ? -21.659 21.929 10.041 1.00 94.12 494 LEU A N 1
ATOM 3900 C CA . LEU A 1 494 ? -22.866 22.259 9.257 1.00 94.12 494 LEU A CA 1
ATOM 3901 C C . LEU A 1 494 ? -22.817 23.644 8.599 1.00 94.12 494 LEU A C 1
ATOM 3903 O O . LEU A 1 494 ? -23.626 23.953 7.729 1.00 94.12 494 LEU A O 1
ATOM 3907 N N . ARG A 1 495 ? -21.910 24.515 9.052 1.00 93.06 495 ARG A N 1
ATOM 3908 C CA . ARG A 1 495 ? -21.783 25.897 8.573 1.00 93.06 495 ARG A CA 1
ATOM 3909 C C . ARG A 1 495 ? -20.342 26.376 8.684 1.00 93.06 495 ARG A C 1
ATOM 3911 O O . ARG A 1 495 ? -19.656 26.030 9.638 1.00 93.06 495 ARG A O 1
ATOM 3918 N N . ARG A 1 496 ? -19.924 27.240 7.757 1.00 92.25 496 ARG A N 1
ATOM 3919 C CA . ARG A 1 496 ? -18.603 27.897 7.776 1.00 92.25 496 ARG A CA 1
ATOM 3920 C C . ARG A 1 496 ? -18.445 28.859 8.959 1.00 92.25 496 ARG A C 1
ATOM 3922 O O . ARG A 1 496 ? -17.399 28.905 9.603 1.00 92.25 496 ARG A O 1
ATOM 3929 N N . ALA A 1 497 ? -19.495 29.631 9.249 1.00 92.50 497 ALA A N 1
ATOM 3930 C CA . ALA A 1 497 ? -19.459 30.672 10.271 1.00 92.50 497 ALA A CA 1
ATOM 3931 C C . ALA A 1 497 ? -19.043 30.103 11.638 1.00 92.50 497 ALA A C 1
ATOM 3933 O O . ALA A 1 497 ? -19.722 29.242 12.200 1.00 92.50 497 ALA A O 1
ATOM 3934 N N . GLY A 1 498 ? -17.938 30.625 12.174 1.00 91.56 498 GLY A N 1
ATOM 3935 C CA . GLY A 1 498 ? -17.407 30.245 13.480 1.00 91.56 498 GLY A CA 1
ATOM 3936 C C . GLY A 1 498 ? -16.221 29.282 13.457 1.00 91.56 498 GLY A C 1
ATOM 3937 O O . GLY A 1 498 ? -15.623 29.139 14.522 1.00 91.56 498 GLY A O 1
ATOM 3938 N N . PHE A 1 499 ? -15.850 28.708 12.306 1.00 94.44 499 PHE A N 1
ATOM 3939 C CA . PHE A 1 499 ? -14.698 27.799 12.160 1.00 94.44 499 PHE A CA 1
ATOM 3940 C C . PHE A 1 499 ? -13.536 28.384 11.353 1.00 94.44 499 PHE A C 1
ATOM 3942 O O . PHE A 1 499 ? -12.401 27.953 11.533 1.00 94.44 499 PHE A O 1
ATOM 3949 N N . GLU A 1 500 ? -13.798 29.381 10.510 1.00 94.25 500 GLU A N 1
ATOM 3950 C CA . GLU A 1 500 ? -12.786 29.989 9.646 1.00 94.25 500 GLU A CA 1
ATOM 3951 C C . GLU A 1 500 ? -11.578 30.523 10.429 1.00 94.25 500 GLU A C 1
ATOM 3953 O O . GLU A 1 500 ? -11.744 31.279 11.390 1.00 94.25 500 GLU A O 1
ATOM 3958 N N . GLY A 1 501 ? -10.367 30.101 10.052 1.00 91.56 501 GLY A N 1
ATOM 3959 C CA . GLY A 1 501 ? -9.130 30.489 10.743 1.00 91.56 501 GLY A CA 1
ATOM 3960 C C . GLY A 1 501 ? -8.927 29.875 12.129 1.00 91.56 501 GLY A C 1
ATOM 3961 O O . GLY A 1 501 ? -7.881 30.094 12.740 1.00 91.56 501 GLY A O 1
ATOM 3962 N N . LYS A 1 502 ? -9.897 29.127 12.665 1.00 94.56 502 LYS A N 1
ATOM 3963 C CA . LYS A 1 502 ? -9.838 28.612 14.039 1.00 94.56 502 LYS A CA 1
ATOM 3964 C C . LYS A 1 502 ? -9.258 27.214 14.093 1.00 94.56 502 LYS A C 1
ATOM 3966 O O . LYS A 1 502 ? -9.358 26.447 13.147 1.00 94.56 502 LYS A O 1
ATOM 3971 N N . MET A 1 503 ? -8.700 26.839 15.237 1.00 95.06 503 MET A N 1
ATOM 3972 C CA . MET A 1 503 ? -8.324 25.446 15.476 1.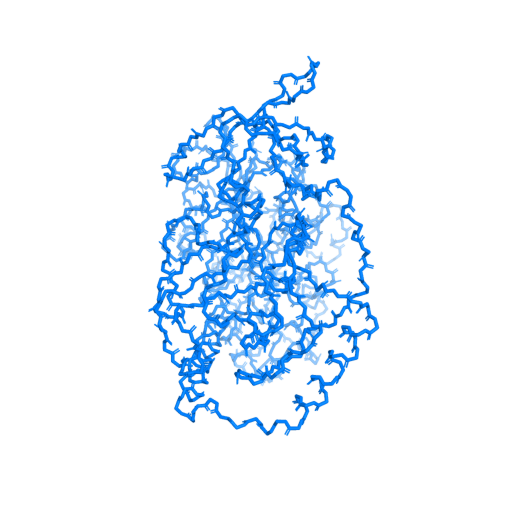00 95.06 503 MET A CA 1
ATOM 3973 C C . MET A 1 503 ? -9.532 24.511 15.335 1.00 95.06 503 MET A C 1
ATOM 3975 O O . MET A 1 503 ? -10.681 24.933 15.502 1.00 95.06 503 MET A O 1
ATOM 3979 N N . LEU A 1 504 ? -9.260 23.228 15.081 1.00 96.12 504 LEU A N 1
ATOM 3980 C CA . LEU A 1 504 ? -10.297 22.203 15.143 1.00 96.12 504 LEU A CA 1
ATOM 3981 C C . LEU A 1 504 ? -10.981 22.209 16.520 1.00 96.12 504 LEU A C 1
ATOM 3983 O O . LEU A 1 504 ? -10.381 22.559 17.542 1.00 96.12 504 LEU A O 1
ATOM 3987 N N . GLN A 1 505 ? -12.252 21.819 16.540 1.00 97.44 505 GLN A N 1
ATOM 3988 C CA . GLN A 1 505 ? -13.103 21.776 17.714 1.00 97.44 505 GLN A CA 1
ATOM 3989 C C . GLN A 1 505 ? -12.408 20.977 18.815 1.00 97.44 505 GLN A C 1
ATOM 3991 O O . GLN A 1 505 ? -12.083 19.801 18.652 1.00 97.44 505 GLN A O 1
ATOM 3996 N N . ALA A 1 506 ? -12.204 21.613 19.969 1.00 96.44 506 ALA A N 1
ATOM 3997 C CA . ALA A 1 506 ? -11.472 21.004 21.069 1.00 96.44 506 ALA A CA 1
ATOM 3998 C C . ALA A 1 506 ? -12.063 19.634 21.446 1.00 96.44 506 ALA A C 1
ATOM 4000 O O . ALA A 1 506 ? -13.261 19.499 21.709 1.00 96.44 506 ALA A O 1
ATOM 4001 N N . GLY A 1 507 ? -11.197 18.622 21.489 1.00 95.38 507 GLY A N 1
ATOM 4002 C CA . GLY A 1 507 ? -11.573 17.232 21.752 1.00 95.38 507 GLY A CA 1
ATOM 4003 C C . GLY A 1 507 ? -11.708 16.361 20.500 1.00 95.38 507 GLY A C 1
ATOM 4004 O O . GLY A 1 507 ? -11.658 15.139 20.632 1.00 95.38 507 GLY A O 1
ATOM 4005 N N . HIS A 1 508 ? -11.792 16.960 19.315 1.00 97.44 508 HIS A N 1
ATOM 4006 C CA . HIS A 1 508 ? -11.860 16.277 18.023 1.00 97.44 508 HIS A CA 1
ATOM 4007 C C . HIS A 1 508 ? -10.497 16.291 17.315 1.00 97.44 508 HIS A C 1
ATOM 4009 O O . HIS A 1 508 ? -9.661 17.148 17.601 1.00 97.44 508 HIS A O 1
ATOM 4015 N N . ASP A 1 509 ? -10.251 15.313 16.442 1.00 97.56 509 ASP A N 1
ATOM 4016 C CA . ASP A 1 509 ? -9.020 15.186 15.636 1.00 97.56 509 ASP A CA 1
ATOM 4017 C C . ASP A 1 509 ? -9.258 15.311 14.125 1.00 97.56 509 ASP A C 1
ATOM 4019 O O . ASP A 1 509 ? -8.322 15.173 13.338 1.00 97.56 509 ASP A O 1
ATOM 4023 N N . ALA A 1 510 ? -10.499 15.575 13.722 1.00 98.25 510 ALA A N 1
ATOM 4024 C CA . ALA A 1 510 ? -10.848 15.949 12.363 1.00 98.25 510 ALA A CA 1
ATOM 4025 C C . ALA A 1 510 ? -12.120 16.801 12.350 1.00 98.25 510 ALA A C 1
ATOM 4027 O O . ALA A 1 510 ? -12.996 16.626 13.201 1.00 98.25 510 ALA A O 1
ATOM 4028 N N . HIS A 1 511 ? -12.255 17.672 11.357 1.00 98.31 511 HIS A N 1
ATOM 4029 C CA . HIS A 1 511 ? -13.550 18.184 10.914 1.00 98.31 511 HIS A CA 1
ATOM 4030 C C . HIS A 1 511 ? -13.973 17.470 9.641 1.00 98.31 511 HIS A C 1
ATOM 4032 O O . HIS A 1 511 ? -13.139 17.186 8.785 1.00 98.31 511 HIS A O 1
ATOM 4038 N N . VAL A 1 512 ? -15.268 17.199 9.523 1.00 98.31 512 VAL A N 1
ATOM 4039 C CA . VAL A 1 512 ? -15.867 16.635 8.313 1.00 98.31 512 VAL A CA 1
ATOM 4040 C C . VAL A 1 512 ? -17.059 17.484 7.902 1.00 98.31 512 VAL A C 1
ATOM 4042 O O . VAL A 1 512 ? -17.864 17.888 8.745 1.00 98.31 512 VAL A O 1
ATOM 4045 N N . VAL A 1 513 ? -17.170 17.774 6.614 1.00 97.56 513 VAL A N 1
ATOM 4046 C CA . VAL A 1 513 ? -18.238 18.612 6.062 1.00 97.56 513 VAL A CA 1
ATOM 4047 C C . VAL A 1 513 ? -18.629 18.110 4.683 1.00 97.56 513 VAL A C 1
ATOM 4049 O O . VAL A 1 513 ? -17.813 17.545 3.958 1.00 97.56 513 VAL A O 1
ATOM 4052 N N . VAL A 1 514 ? -19.894 18.322 4.331 1.00 96.62 514 VAL A N 1
ATOM 4053 C CA . VAL A 1 514 ? -20.419 18.074 2.990 1.00 96.62 514 VAL A CA 1
ATOM 4054 C C . VAL A 1 514 ? -20.671 19.424 2.331 1.00 96.62 514 VAL A C 1
ATOM 4056 O O . VAL A 1 514 ? -21.442 20.242 2.842 1.00 96.62 514 VAL A O 1
ATOM 4059 N N . VAL A 1 515 ? -19.997 19.669 1.214 1.00 95.62 515 VAL A N 1
ATOM 4060 C CA . VAL A 1 515 ? -20.022 20.943 0.494 1.00 95.62 515 VAL A CA 1
ATOM 4061 C C . VAL A 1 515 ? -20.439 20.737 -0.956 1.00 95.62 515 VAL A C 1
ATOM 4063 O O . VAL A 1 515 ? -20.414 19.631 -1.494 1.00 95.62 515 VAL A O 1
ATOM 4066 N N . GLY A 1 516 ? -20.853 21.817 -1.605 1.00 92.31 516 GLY A N 1
ATOM 4067 C CA . GLY A 1 516 ? -20.975 21.849 -3.056 1.00 92.31 516 GLY A CA 1
ATOM 4068 C C . GLY A 1 516 ? -19.607 22.062 -3.681 1.00 92.31 516 GLY A C 1
ATOM 4069 O O . GLY A 1 516 ? -18.669 22.455 -2.998 1.00 92.31 516 GLY A O 1
ATOM 4070 N N . LYS A 1 517 ? -19.493 21.912 -5.002 1.00 86.75 517 LYS A N 1
ATOM 4071 C CA . LYS A 1 517 ? -18.224 22.170 -5.708 1.00 86.75 517 LYS A CA 1
ATOM 4072 C C . LYS A 1 517 ? -17.709 23.613 -5.574 1.00 86.75 517 LYS A C 1
ATOM 4074 O O . LYS A 1 517 ? -16.542 23.861 -5.813 1.00 86.75 517 LYS A O 1
ATOM 4079 N N . GLY A 1 518 ? -18.550 24.563 -5.153 1.00 86.31 518 GLY A N 1
ATOM 4080 C CA . GLY A 1 518 ? -18.113 25.911 -4.755 1.00 86.31 518 GLY A CA 1
ATOM 4081 C C . GLY A 1 518 ? -17.566 26.012 -3.320 1.00 86.31 518 GLY A C 1
ATOM 4082 O O . GLY A 1 518 ? -17.401 27.119 -2.816 1.00 86.31 518 GLY A O 1
ATOM 4083 N N . GLY A 1 519 ? -17.400 24.882 -2.626 1.00 85.62 519 GLY A N 1
ATOM 4084 C CA . GLY A 1 519 ? -16.910 24.744 -1.249 1.00 85.62 519 GLY A CA 1
ATOM 4085 C C . GLY A 1 519 ? -17.814 25.330 -0.155 1.00 85.62 519 GLY A C 1
ATOM 4086 O O . GLY A 1 519 ? -17.416 25.467 0.998 1.00 85.62 519 GLY A O 1
ATOM 4087 N N . SER A 1 520 ? -19.062 25.672 -0.485 1.00 87.25 520 SER A N 1
ATOM 4088 C CA . SER A 1 520 ? -20.064 26.078 0.509 1.00 87.25 520 SER A CA 1
ATOM 4089 C C . SER A 1 520 ? -20.795 24.857 1.081 1.00 87.25 520 SER A C 1
ATOM 4091 O O . SER A 1 520 ? -21.160 23.978 0.296 1.00 87.25 520 SER A O 1
ATOM 4093 N N . PRO A 1 521 ? -21.059 24.793 2.404 1.00 88.25 521 PRO A N 1
ATOM 4094 C CA . PRO A 1 521 ? -21.851 23.717 3.000 1.00 88.25 521 PRO A CA 1
ATOM 4095 C C . PRO A 1 521 ? -23.217 23.574 2.328 1.00 88.25 521 PRO A C 1
ATOM 4097 O O . PRO A 1 521 ? -23.915 24.574 2.141 1.00 88.25 521 PRO A O 1
ATOM 4100 N N . LEU A 1 522 ? -23.601 22.343 1.983 1.00 85.50 522 LEU A N 1
ATOM 4101 C CA . LEU A 1 522 ? -24.896 22.061 1.360 1.00 85.50 522 LEU A CA 1
ATOM 4102 C C . LEU A 1 522 ? -25.892 21.495 2.374 1.00 85.50 522 LEU A C 1
ATOM 4104 O O . LEU A 1 522 ? -25.529 20.595 3.138 1.00 85.50 522 LEU A O 1
ATOM 4108 N N . PRO A 1 523 ? -27.161 21.944 2.353 1.00 83.25 523 PRO A N 1
ATOM 4109 C CA . PRO A 1 523 ? -28.216 21.276 3.100 1.00 83.25 523 PRO A CA 1
ATOM 4110 C C . PRO A 1 523 ? -28.437 19.857 2.557 1.00 83.25 523 PRO A C 1
ATOM 4112 O O . PRO A 1 523 ? -28.287 19.600 1.361 1.00 83.25 523 PRO A O 1
ATOM 4115 N N . ASP A 1 524 ? -28.828 18.949 3.444 1.00 82.25 524 ASP A N 1
ATOM 4116 C CA . ASP A 1 524 ? -29.080 17.529 3.177 1.00 82.25 524 ASP A CA 1
ATOM 4117 C C . ASP A 1 524 ? -30.071 17.284 2.034 1.00 82.25 524 ASP A C 1
ATOM 4119 O O . ASP A 1 524 ? -29.873 16.391 1.209 1.00 82.25 524 ASP A O 1
ATOM 4123 N N . SER A 1 525 ? -31.087 18.139 1.915 1.00 83.44 525 SER A N 1
ATOM 4124 C CA . SER A 1 525 ? -32.072 18.104 0.827 1.00 83.44 525 SER A CA 1
ATOM 4125 C C . SER A 1 525 ? -31.475 18.254 -0.579 1.00 83.44 525 SER A C 1
ATOM 4127 O O . SER A 1 525 ? -32.130 17.903 -1.559 1.00 83.44 525 SER A O 1
ATOM 4129 N N . GLN A 1 526 ? -30.245 18.761 -0.698 1.00 84.69 526 GLN A N 1
ATOM 4130 C CA . GLN A 1 526 ? -29.555 18.957 -1.976 1.00 84.69 526 GLN A CA 1
ATOM 4131 C C . GLN A 1 526 ? -28.554 17.842 -2.291 1.00 84.69 526 GLN A C 1
ATOM 4133 O O . GLN A 1 526 ? -27.968 17.833 -3.371 1.00 84.69 526 GLN A O 1
ATOM 4138 N N . TRP A 1 527 ? -28.358 16.874 -1.392 1.00 84.94 527 TRP A N 1
ATOM 4139 C CA . TRP A 1 527 ? -27.304 15.875 -1.567 1.00 84.94 527 TRP A CA 1
ATOM 4140 C C . TRP A 1 527 ? -27.594 14.837 -2.659 1.00 84.94 527 TRP A C 1
ATOM 4142 O O . TRP A 1 527 ? -26.684 14.152 -3.118 1.00 84.94 527 TRP A O 1
ATOM 4152 N N . SER A 1 528 ? -28.851 14.727 -3.087 1.00 79.94 528 SER A N 1
ATOM 4153 C CA . SER A 1 528 ? -29.292 13.871 -4.192 1.00 79.94 528 SER A CA 1
ATOM 4154 C C . SER A 1 528 ? -29.264 14.567 -5.562 1.00 79.94 528 SER A C 1
ATOM 4156 O O . SER A 1 528 ? -29.613 13.944 -6.564 1.00 79.94 528 SER A O 1
ATOM 4158 N N . GLN A 1 529 ? -28.884 15.850 -5.633 1.00 76.62 529 GLN A N 1
ATOM 4159 C CA . GLN A 1 529 ? -28.893 16.626 -6.877 1.00 76.62 529 GLN A CA 1
ATOM 4160 C C . GLN A 1 529 ? -27.708 16.285 -7.800 1.00 76.62 529 GLN A C 1
ATOM 4162 O O . GLN A 1 529 ? -26.653 15.841 -7.355 1.00 76.62 529 GLN A O 1
ATOM 4167 N N . GLN A 1 530 ? -27.878 16.539 -9.107 1.00 59.34 530 GLN A N 1
ATOM 4168 C CA . GLN A 1 530 ? -26.907 16.217 -10.170 1.00 59.34 530 GLN A CA 1
ATOM 4169 C C . GLN A 1 530 ? -25.521 16.862 -9.986 1.00 59.34 530 GLN A C 1
ATOM 4171 O O . GLN A 1 530 ? -24.519 16.285 -10.406 1.00 59.34 530 GLN A O 1
ATOM 4176 N N . ASN A 1 531 ? -25.442 18.028 -9.335 1.00 65.50 531 ASN A N 1
ATOM 4177 C CA . ASN A 1 531 ? -24.171 18.601 -8.893 1.00 65.50 531 ASN A CA 1
ATOM 4178 C C . ASN A 1 531 ? -23.767 17.928 -7.581 1.00 65.50 531 ASN A C 1
ATOM 4180 O O . ASN A 1 531 ? -24.020 18.469 -6.506 1.00 65.50 531 ASN A O 1
ATOM 4184 N N . ALA A 1 532 ? -23.199 16.725 -7.703 1.00 71.88 532 ALA A N 1
ATOM 4185 C CA . ALA A 1 532 ? -22.937 15.842 -6.576 1.00 71.88 532 ALA A CA 1
ATOM 4186 C C . ALA A 1 532 ? -22.211 16.581 -5.431 1.00 71.88 532 ALA A C 1
ATOM 4188 O O . ALA A 1 532 ? -21.195 17.242 -5.683 1.00 71.88 532 ALA A O 1
ATOM 4189 N N . PRO A 1 533 ? -22.723 16.495 -4.190 1.00 89.81 533 PRO A N 1
ATOM 4190 C CA . PRO A 1 533 ? -22.040 17.046 -3.031 1.00 89.81 533 PRO A CA 1
ATOM 4191 C C . PRO A 1 533 ? -20.738 16.279 -2.779 1.00 89.81 533 PRO A C 1
ATOM 4193 O O . PRO A 1 533 ? -20.707 15.045 -2.841 1.00 89.81 533 PRO A O 1
ATOM 4196 N N . VAL A 1 534 ? -19.695 17.017 -2.429 1.00 94.75 534 VAL A N 1
ATOM 4197 C CA . VAL A 1 534 ? -18.357 16.495 -2.134 1.00 94.75 534 VAL A CA 1
ATOM 4198 C C . VAL A 1 534 ? -18.088 16.593 -0.636 1.00 94.75 534 VAL A C 1
ATOM 4200 O O . VAL A 1 534 ? -18.750 17.358 0.076 1.00 94.75 534 VAL A O 1
ATOM 4203 N N . ALA A 1 535 ? -17.144 15.809 -0.132 1.00 96.94 535 ALA A N 1
ATOM 4204 C CA . ALA A 1 535 ? -16.727 15.872 1.261 1.00 96.94 535 ALA A CA 1
ATOM 4205 C C . ALA A 1 535 ? -15.393 16.605 1.405 1.00 96.94 535 ALA A C 1
ATOM 4207 O O . ALA A 1 535 ? -14.455 16.357 0.648 1.00 96.94 535 ALA A O 1
ATOM 4208 N N . GLU A 1 536 ? -15.284 17.446 2.431 1.00 97.75 536 GLU A N 1
ATOM 4209 C CA . GLU A 1 536 ? -13.992 17.918 2.923 1.00 97.75 536 GLU A CA 1
ATOM 4210 C C . GLU A 1 536 ? -13.712 17.343 4.304 1.00 97.75 536 GLU A C 1
ATOM 4212 O O . GLU A 1 536 ? -14.586 17.281 5.179 1.00 97.75 536 GLU A O 1
ATOM 4217 N N . ILE A 1 537 ? -12.463 16.934 4.489 1.00 98.38 537 ILE A N 1
ATOM 4218 C CA . ILE A 1 537 ? -11.935 16.398 5.733 1.00 98.38 537 ILE A CA 1
ATOM 4219 C C . ILE A 1 537 ? -10.718 17.234 6.109 1.00 98.38 537 ILE A C 1
ATOM 4221 O O . ILE A 1 537 ? -9.754 17.321 5.349 1.00 98.38 537 ILE A O 1
ATOM 4225 N N . VAL A 1 538 ? -10.764 17.845 7.290 1.00 97.94 538 VAL A N 1
ATOM 4226 C CA . VAL A 1 538 ? -9.686 18.693 7.804 1.00 97.94 538 VAL A CA 1
ATOM 4227 C C . VAL A 1 538 ? -9.054 18.018 9.007 1.00 97.94 538 VAL A C 1
ATOM 4229 O O . VAL A 1 538 ? -9.738 17.743 9.991 1.00 97.94 538 VAL A O 1
ATOM 4232 N N . ILE A 1 539 ? -7.748 17.784 8.943 1.00 97.62 539 ILE A N 1
ATOM 4233 C CA . ILE A 1 539 ? -6.932 17.250 10.044 1.00 97.62 539 ILE A CA 1
ATOM 4234 C C . ILE A 1 539 ? -5.897 18.289 10.473 1.00 97.62 539 ILE A C 1
ATOM 4236 O O . ILE A 1 539 ? -5.520 19.154 9.684 1.00 97.62 539 ILE A O 1
ATOM 4240 N N . ASP A 1 540 ? -5.422 18.234 11.716 1.00 94.06 540 ASP A N 1
ATOM 4241 C CA . ASP A 1 540 ? -4.463 19.221 12.226 1.00 94.06 540 ASP A CA 1
ATOM 4242 C C . ASP A 1 540 ? -3.059 18.653 12.470 1.00 94.06 540 ASP A C 1
ATOM 4244 O O . ASP A 1 540 ? -2.106 19.432 12.570 1.00 94.06 540 ASP A O 1
ATOM 4248 N N . GLN A 1 541 ? -2.876 17.331 12.543 1.00 95.12 541 GLN A N 1
ATOM 4249 C CA . GLN A 1 541 ? -1.564 16.708 12.755 1.00 95.12 541 GLN A CA 1
ATOM 4250 C C . GLN A 1 541 ? -1.021 16.091 11.463 1.00 95.12 541 GLN A C 1
ATOM 4252 O O . GLN A 1 541 ? -1.720 15.378 10.758 1.00 95.12 541 GLN A O 1
ATOM 4257 N N . MET A 1 542 ? 0.254 16.338 11.159 1.00 94.69 542 MET A N 1
ATOM 4258 C CA . MET A 1 542 ? 0.893 15.845 9.928 1.00 94.69 542 MET A CA 1
ATOM 4259 C C . MET A 1 542 ? 0.980 14.313 9.902 1.00 94.69 542 MET A C 1
ATOM 4261 O O . MET A 1 542 ? 0.831 13.702 8.852 1.00 94.69 542 MET A O 1
ATOM 4265 N N . ASP A 1 543 ? 1.144 13.694 11.077 1.00 95.75 543 ASP A N 1
ATOM 4266 C CA . ASP A 1 543 ? 1.168 12.237 11.267 1.00 95.75 543 ASP A CA 1
ATOM 4267 C C . ASP A 1 543 ? -0.190 11.549 11.007 1.00 95.75 543 ASP A C 1
ATOM 4269 O O . ASP A 1 543 ? -0.299 10.320 11.052 1.00 95.75 543 ASP A O 1
ATOM 4273 N N . GLN A 1 544 ? -1.243 12.326 10.730 1.00 97.12 544 GLN A N 1
ATOM 4274 C CA . GLN A 1 544 ? -2.535 11.814 10.283 1.00 97.12 544 GLN A CA 1
ATOM 4275 C C . GLN A 1 544 ? -2.580 11.520 8.803 1.00 97.12 544 GLN A C 1
ATOM 4277 O O . GLN A 1 544 ? -3.547 10.890 8.404 1.00 97.12 544 GLN A O 1
ATOM 4282 N N . ALA A 1 545 ? -1.611 11.974 8.012 1.00 97.94 545 ALA A N 1
ATOM 4283 C CA . ALA A 1 545 ? -1.611 11.800 6.571 1.00 97.94 545 ALA A CA 1
ATOM 4284 C C . ALA A 1 545 ? -0.367 11.038 6.118 1.00 97.94 545 ALA A C 1
ATOM 4286 O O . ALA A 1 545 ? 0.748 11.315 6.556 1.00 97.94 545 ALA A O 1
ATOM 4287 N N . LEU A 1 546 ? -0.569 10.114 5.188 1.00 97.56 546 LEU A N 1
ATOM 4288 C CA . LEU A 1 546 ? 0.481 9.397 4.484 1.00 97.56 546 LEU A CA 1
ATOM 4289 C C . LEU A 1 546 ? 0.303 9.614 2.983 1.00 97.56 546 LEU A C 1
ATOM 4291 O O . LEU A 1 546 ? -0.754 9.304 2.439 1.00 97.56 546 LEU A O 1
ATOM 4295 N N . VAL A 1 547 ? 1.322 10.128 2.293 1.00 98.25 547 VAL A N 1
ATOM 4296 C CA . VAL A 1 547 ? 1.280 10.256 0.828 1.00 98.25 547 VAL A CA 1
ATOM 4297 C C . VAL A 1 547 ? 1.554 8.897 0.191 1.00 98.25 547 VAL A C 1
ATOM 4299 O O . VAL A 1 547 ? 2.564 8.260 0.468 1.00 98.25 547 VAL A O 1
ATOM 4302 N N . ARG A 1 548 ? 0.647 8.459 -0.682 1.00 98.00 548 ARG A N 1
ATOM 4303 C CA . ARG A 1 548 ? 0.701 7.163 -1.371 1.00 98.00 548 ARG A CA 1
ATOM 4304 C C . ARG A 1 548 ? 1.137 7.302 -2.812 1.00 98.00 548 ARG A C 1
ATOM 4306 O O . ARG A 1 548 ? 1.907 6.482 -3.309 1.00 98.00 548 ARG A O 1
ATOM 4313 N N . ALA A 1 549 ? 0.642 8.332 -3.485 1.00 98.50 549 ALA A N 1
ATOM 4314 C CA . ALA A 1 549 ? 1.011 8.619 -4.856 1.00 98.50 549 ALA A CA 1
ATOM 4315 C C . ALA A 1 549 ? 0.892 10.107 -5.181 1.00 98.50 549 ALA A C 1
ATOM 4317 O O . ALA A 1 549 ? 0.124 10.836 -4.558 1.00 98.50 549 ALA A O 1
ATOM 4318 N N . VAL A 1 550 ? 1.617 10.527 -6.212 1.00 98.31 550 VAL A N 1
ATOM 4319 C CA . VAL A 1 550 ? 1.443 11.810 -6.893 1.00 98.31 550 VAL A CA 1
ATOM 4320 C C . VAL A 1 550 ? 0.907 11.512 -8.289 1.00 98.31 550 VAL A C 1
ATOM 4322 O O . VAL A 1 550 ? 1.531 10.765 -9.048 1.00 98.31 550 VAL A O 1
ATOM 4325 N N . LEU A 1 551 ? -0.250 12.084 -8.606 1.00 98.25 551 LEU A N 1
ATOM 4326 C CA . LEU A 1 551 ? -0.968 11.942 -9.867 1.00 98.25 551 LEU A CA 1
ATOM 4327 C C . LEU A 1 551 ? -0.787 13.222 -10.694 1.00 98.25 551 LEU A C 1
ATOM 4329 O O . LEU A 1 551 ? -1.005 14.323 -10.184 1.00 98.25 551 LEU A O 1
ATOM 4333 N N . PHE A 1 552 ? -0.397 13.075 -11.959 1.00 97.56 552 PHE A N 1
ATOM 4334 C CA . PHE A 1 552 ? -0.185 14.180 -12.896 1.00 97.56 552 PHE A CA 1
ATOM 4335 C C . PHE A 1 552 ? -1.219 14.110 -14.014 1.00 97.56 552 PHE A C 1
ATOM 4337 O O . PHE A 1 552 ? -1.171 13.196 -14.838 1.00 97.56 552 PHE A O 1
ATOM 4344 N N . PHE A 1 553 ? -2.126 15.078 -14.065 1.00 97.44 553 PHE A N 1
ATOM 4345 C CA . PHE A 1 553 ? -3.158 15.193 -15.096 1.00 97.44 553 PHE A CA 1
ATOM 4346 C C . PHE A 1 553 ? -2.791 16.291 -16.084 1.00 97.44 553 PHE A C 1
ATOM 4348 O O . PHE A 1 553 ? -2.293 17.327 -15.661 1.00 97.44 553 PHE A O 1
ATOM 4355 N N . GLU A 1 554 ? -3.009 16.091 -17.382 1.00 96.06 554 GLU A N 1
ATOM 4356 C CA . GLU A 1 554 ? -2.821 17.169 -18.367 1.00 96.06 554 GLU A CA 1
ATOM 4357 C C . GLU A 1 554 ? -3.807 18.319 -18.087 1.00 96.06 554 GLU A C 1
ATOM 4359 O O . GLU A 1 554 ? -4.995 18.058 -17.889 1.00 96.06 554 GLU A O 1
ATOM 4364 N N . ALA A 1 555 ? -3.294 19.557 -18.026 1.00 90.69 555 ALA A N 1
ATOM 4365 C CA . ALA A 1 555 ? -4.050 20.774 -17.700 1.00 90.69 555 ALA A CA 1
ATOM 4366 C C . ALA A 1 555 ? -4.597 21.517 -18.923 1.00 90.69 555 ALA A C 1
ATOM 4368 O O . ALA A 1 555 ? -3.949 21.446 -19.995 1.00 90.69 555 ALA A O 1
#

Secondary structure (DSSP, 8-state):
----EEEEEEEEEEEE-TTS-EEEEEEESSTT---EEEE-HHHHHHHT--TT-EEEEEEEEETTEEEEEE----PPTT----------SPPP--TT----S-EEEETTT--EEE-GGGEEEEETTEEEESS--TTEEEEEEEEEEGGGTEEEEEEEETTT--S--EEEE-S--TT-TT--SSEEEEE-----SS-S-TT----SEEEES-HHHHHHHHHHHHHHHHSS----S-HHHHHHHHHHHHHHHHHHHHHHHHH--TT-TTS--HHHHHHHGGG-EEETTEEEEE--TTSHHHHHHHHHHHHTTBTTGGGS-TTSGGG--EEEEEEEEE--HHHHHHHHHHHHHHTTTSSSTT-TTS-SS-EETTEESSHHHHHHHHHHHSTTTSBPPS-TTGGGSSS--EEEEEEEEES-HHHHHHHHHH-----TTT---TT-SSEEEBS-HHHHHHH--EEEPPTTSSTT----TTSEEEEEEEEEEEESSEEEP--STTTTTPPPPTT-SEEEEEE-TTSPBPPGGGTTSSS--EEEEEE--GGGEEEEEEEEEE-

Foldseek 3Di:
DDDWDKFKWAWADWDADPVRAIWTWTAGPDDPDRFIETGDSVCCQFAVRDHGDIFMFTWDQDPVGTYTQGTDQAAPPPDDDDDDDDDDAQFWFAFQPQQPQWFKAFRRYRHGLGDRNQFGIRDPQKTKGQEHDPQKDFGDDWDADPVFRATWTFIAGPPNRHGRQAIFGQDDTPLCPRHHPRMGIGHRDDPPDDDDRPPSDDNRMDIDGDPVSNVVSSVVRVVVSVVDDPPDPDPVVCVVVVVVVVVVVVVQVVLCQQQNDCVQLLHDNPVVVVVCVVQWDDQPQKIKAKQPPVDPVSLVVQLCLQCQFFAQSNVARSQQGVHFGFQIKMFMDGSLRLLVVVVVVQQVVQAPPCPDPPHQQHAPADDDPNAGPPVQQRVLCQQNPQDPRGTHFSDNVQCVDRLRKGKHWWKAWDAELVQVLCCQNPFDDQVLVPFLDQQARFGKIWSDVVLNQVRFHFYADDDDSHPNRPDDRPFTWTKMWTKIFMFRHEGEDQFSPPHGSHHPDRSGFKYKAWAFSVRGGDDPVCCPPPSHIIMMMGGHDRSRMHTTMMIITTD

Solvent-accessible surface area (backbone atoms only — not comparable to full-atom values): 30388 Å² total; per-residue (Å²): 127,74,71,77,43,79,46,50,31,29,25,64,43,74,46,67,45,98,87,66,47,53,27,33,36,23,34,42,69,57,95,88,47,91,50,56,36,42,35,52,47,67,52,26,69,42,55,67,66,44,65,72,42,73,43,51,31,33,27,32,73,52,101,91,40,32,39,58,69,41,64,68,82,70,53,44,93,86,68,82,80,75,89,69,76,85,69,70,74,61,56,49,48,57,70,65,44,90,49,59,62,46,26,35,16,31,52,43,68,64,46,66,49,33,52,26,85,36,40,20,31,32,50,91,27,26,40,31,31,54,31,77,46,89,40,45,39,77,41,82,76,71,42,82,37,77,95,48,74,37,59,35,23,35,22,23,36,62,88,73,52,40,46,63,39,31,38,30,32,70,62,82,42,87,95,47,91,73,62,50,65,36,23,36,40,34,50,65,57,80,79,89,80,86,71,101,49,99,68,82,72,78,72,49,50,39,84,41,66,58,70,70,52,33,50,53,36,52,52,53,44,44,54,54,47,71,70,53,74,89,80,60,76,51,74,63,61,50,46,50,58,46,46,53,49,49,50,52,52,45,51,51,49,53,48,32,72,38,40,40,59,85,82,37,75,92,49,76,59,66,72,59,53,70,72,36,53,95,59,48,44,78,45,90,76,34,33,34,32,44,50,58,76,88,41,67,75,43,42,49,52,49,35,50,61,35,41,42,14,15,52,74,38,36,77,44,49,70,57,38,43,93,79,37,45,55,66,44,39,34,40,43,51,60,57,58,40,58,41,40,47,42,52,54,49,48,42,64,75,35,44,79,29,60,78,33,86,88,41,75,50,17,65,95,60,63,59,62,87,95,40,49,69,50,66,70,50,32,51,46,42,39,46,73,70,32,65,84,66,43,27,33,39,63,43,58,66,41,54,70,41,82,38,31,33,43,35,30,34,28,22,35,35,29,59,38,67,66,56,49,50,48,34,66,63,72,46,65,78,89,55,58,90,81,48,41,41,57,76,15,41,52,52,71,33,17,42,35,51,76,61,21,49,76,58,18,29,68,27,70,48,64,94,71,85,57,77,65,54,85,66,63,60,90,43,38,26,25,32,32,35,37,27,41,36,52,45,56,44,69,39,60,50,82,59,51,84,91,26,54,53,28,69,64,61,84,46,40,54,25,32,35,34,46,17,34,91,85,71,46,63,54,61,76,92,50,54,84,42,92,74,57,55,40,50,43,38,33,35,74,56,53,45,34,51,44,63,41,29,43,38,32,25,60,95

Sequence (555 aa):
MPGPQKFKVQVENLAKSKAGDIIAFGVAVEPEDPHKFFFNKFWVGKHNLDSGKVVDVVALLDKKGWTVLDIPIQTKKGVKIQPWQRLGSLPDTEPGAEIQNISIACYGCNEILLSPDQIHKFNSGCIWSKGMPDTIKPYGRPWPNPAKDCSVQDVHCVHCGARSLGSYYEKPYDDQSDKQFPCVKLDFRRQPNKTRCPNYKSQVTVLHGDKAEVMRSIERLKRRARDVPSERVTQETYSEAATNRAEHSELKKQLADVSGPDDAPWKFPTRLLLSLEDSAIKAGNTQFAALDLDLPAHKEVVLKLLEEAGGPTANEAPLRPFRQTLAGVSIFWGDDPAFYSALKKRKTRYKGFLSTKGHKFAPKYTFHGQRPTDPKLDQVLQRVTMPGVHYNMLDSSLAKDDPPVRIQRVFHGVRSIDAAKSISTGGFARLQTTDSGWFGAGIYFTPDLDYALQYAGGASFHHGHFPSLRLSPHKRYHIVLACDIQYANPYPVLRRAGFEGKMLQAGHDAHVVVVGKGGSPLPDSQWSQQNAPVAEIVIDQMDQALVRAVLFFEA

Mean predicted aligned error: 15.06 Å

pLDDT: mean 85.52, std 13.7, range [36.69, 98.69]

Organism: Salpingoeca rosetta (strain ATCC 50818 / BSB-021) (NCBI:txid946362)